Protein AF-D5EMJ8-F1 (afdb_monomer_lite)

Organism: Coraliomargarita akajimensis (strain DSM 45221 / IAM 15411 / JCM 23193 / KCTC 12865 / 04OKA010-24) (NCBI:txid583355)

pLDDT: mean 77.01, std 24.92, range [26.48, 98.94]

Secondary structure (DSSP, 8-state):
---------------------------------------------PPP---PPPPPPPP--PPPPPPP-SSTTSPPP-TTSEEEEEBTTS-EEEEEEEEEETTEEEEE-TT--EEEEEGGGB-HHHHHHHHHHHHHHTTS--HHHHHHHHHTBT--HHHHTTSS-SS---GGGSS-SS---STTGGGSSTT--EEE-TTT-B---SSS--TTTEE--SEETTEE---STTEEE-GGGEEEETTEEEEE-EEEEEEEEEE-TTS-EEEEEEEEEEEEESS-B-TTEEEEEEEE--SSSSEEEEEEEE-SS-S--EEEEEEEEESS--TTS-GGGTTTTSEEEEEEEE--SSS--S-EEEEEEEE-SS-TTTS-EEEEEEE-SSSEEEEEETTEEEEEEE-SS---S-EEEEEEE--BTTB---TTT-HHHHS-TTTTEEEEEEEEEEEE-

InterPro domains:
  IPR000757 Beta-glucanase-like, N-terminal domain [PF00722] (235-419)
  IPR000757 Beta-glucanase-like, N-terminal domain [PS51762] (192-449)
  IPR013320 Concanavalin A-like lectin/glucanase domain superfamily [SSF49899] (196-447)

Structure (mmCIF, N/CA/C/O backbone):
data_AF-D5EMJ8-F1
#
_entry.id   AF-D5EMJ8-F1
#
loop_
_atom_site.group_PDB
_atom_site.id
_atom_site.type_symbol
_atom_site.label_atom_id
_atom_site.label_alt_id
_atom_site.label_comp_id
_atom_site.label_asym_id
_atom_site.label_entity_id
_atom_site.label_seq_id
_atom_site.pdbx_PDB_ins_code
_atom_site.Cartn_x
_atom_site.Cartn_y
_atom_site.Cartn_z
_atom_site.occupancy
_atom_site.B_iso_or_equiv
_atom_site.auth_seq_id
_atom_site.auth_comp_id
_atom_site.auth_asym_id
_atom_site.auth_atom_id
_atom_site.pdbx_PDB_model_num
ATOM 1 N N . MET A 1 1 ? 57.826 -36.910 -24.046 1.00 36.19 1 MET A N 1
ATOM 2 C CA . MET A 1 1 ? 59.054 -36.606 -23.270 1.00 36.19 1 MET A CA 1
ATOM 3 C C . MET A 1 1 ? 58.721 -36.659 -21.775 1.00 36.19 1 MET A C 1
ATOM 5 O O . MET A 1 1 ? 57.543 -36.754 -21.453 1.00 36.19 1 MET A O 1
ATOM 9 N N . LEU A 1 2 ? 59.729 -36.720 -20.897 1.00 31.92 2 LEU A N 1
ATOM 10 C CA . LEU A 1 2 ? 59.615 -36.960 -19.440 1.00 31.92 2 LEU A CA 1
ATOM 11 C C . LEU A 1 2 ? 58.727 -35.890 -18.750 1.00 31.92 2 LEU A C 1
ATOM 13 O O . LEU A 1 2 ? 58.685 -34.767 -19.233 1.00 31.92 2 LEU A O 1
ATOM 17 N N . LYS A 1 3 ? 57.895 -36.157 -17.726 1.00 33.88 3 LYS A N 1
ATOM 18 C CA . LYS A 1 3 ? 58.080 -36.784 -16.387 1.00 33.88 3 LYS A CA 1
ATOM 19 C C . LYS A 1 3 ? 59.006 -36.023 -15.416 1.00 33.88 3 LYS A C 1
ATOM 21 O O . LYS A 1 3 ? 60.215 -36.014 -15.625 1.00 33.88 3 LYS A O 1
ATOM 26 N N . SER A 1 4 ? 58.419 -35.611 -14.279 1.00 36.84 4 SER A N 1
ATOM 27 C CA . SER A 1 4 ? 58.980 -35.355 -12.922 1.00 36.84 4 SER A CA 1
ATOM 28 C C . SER A 1 4 ? 58.734 -33.924 -12.409 1.00 36.84 4 SER A C 1
ATOM 30 O O . SER A 1 4 ? 58.774 -33.010 -13.217 1.00 36.84 4 SER A O 1
ATOM 32 N N . ALA A 1 5 ? 58.612 -33.613 -11.108 1.00 41.06 5 ALA A N 1
ATOM 33 C CA . ALA A 1 5 ? 58.099 -34.284 -9.888 1.00 41.06 5 ALA A CA 1
ATOM 34 C C . ALA A 1 5 ? 58.430 -33.378 -8.663 1.00 41.06 5 ALA A C 1
ATOM 36 O O . ALA A 1 5 ? 59.322 -32.544 -8.782 1.00 41.06 5 ALA A O 1
ATOM 37 N N . ARG A 1 6 ? 57.852 -33.686 -7.479 1.00 39.41 6 ARG A N 1
ATOM 38 C CA . ARG A 1 6 ? 58.211 -33.214 -6.105 1.00 39.41 6 ARG A CA 1
ATOM 39 C C . ARG A 1 6 ? 57.563 -31.884 -5.645 1.00 39.41 6 ARG A C 1
ATOM 41 O O . ARG A 1 6 ? 57.402 -30.990 -6.457 1.00 39.41 6 ARG A O 1
ATOM 48 N N . ILE A 1 7 ? 57.173 -31.702 -4.369 1.00 33.25 7 ILE A N 1
ATOM 49 C CA . ILE A 1 7 ? 57.345 -32.544 -3.156 1.00 33.25 7 ILE A CA 1
ATOM 50 C C . ILE A 1 7 ? 56.110 -32.492 -2.222 1.00 33.25 7 ILE A C 1
ATOM 52 O O . ILE A 1 7 ? 55.305 -31.573 -2.289 1.00 33.25 7 ILE A O 1
ATOM 56 N N . LEU A 1 8 ? 55.990 -33.512 -1.367 1.00 31.30 8 LEU A N 1
ATOM 57 C CA . LEU A 1 8 ? 54.948 -33.752 -0.356 1.00 31.30 8 LEU A CA 1
ATOM 58 C C . LEU A 1 8 ? 55.483 -33.398 1.048 1.00 31.30 8 LEU A C 1
ATOM 60 O O . LEU A 1 8 ? 56.666 -33.630 1.276 1.00 31.30 8 LEU A O 1
ATOM 64 N N . ILE A 1 9 ? 54.630 -32.993 1.999 1.00 28.86 9 ILE A N 1
ATOM 65 C CA . ILE A 1 9 ? 54.723 -33.395 3.422 1.00 28.86 9 ILE A CA 1
ATOM 66 C C . ILE A 1 9 ? 53.327 -33.318 4.063 1.00 28.86 9 ILE A C 1
ATOM 68 O O . ILE A 1 9 ? 52.592 -32.354 3.872 1.00 28.86 9 ILE A O 1
ATOM 72 N N . ALA A 1 10 ? 52.987 -34.352 4.829 1.00 32.06 10 ALA A N 1
ATOM 73 C CA . ALA A 1 10 ? 51.841 -34.441 5.731 1.00 32.06 10 ALA A CA 1
ATOM 74 C C . ALA A 1 10 ? 52.269 -35.251 6.971 1.00 32.06 10 ALA A C 1
ATOM 76 O O . ALA A 1 10 ? 53.224 -36.014 6.853 1.00 32.06 10 ALA A O 1
ATOM 77 N N . ILE A 1 11 ? 51.574 -35.073 8.106 1.00 29.95 11 ILE A N 1
ATOM 78 C CA . ILE A 1 11 ? 51.425 -35.927 9.321 1.00 29.95 11 ILE A CA 1
ATOM 79 C C . ILE A 1 11 ? 50.787 -34.988 10.386 1.00 29.95 11 ILE A C 1
ATOM 81 O O . ILE A 1 11 ? 51.323 -33.906 10.584 1.00 29.95 11 ILE A O 1
ATOM 85 N N . LEU A 1 12 ? 49.611 -35.166 11.015 1.00 30.22 12 LEU A N 1
ATOM 86 C CA . LEU A 1 12 ? 48.768 -36.304 11.452 1.00 30.22 12 LEU A CA 1
ATOM 87 C C . LEU A 1 12 ? 49.070 -36.797 12.891 1.00 30.22 12 LEU A C 1
ATOM 89 O O . LEU A 1 12 ? 50.072 -37.462 13.118 1.00 30.22 12 LEU A O 1
ATOM 93 N N . SER A 1 13 ? 48.171 -36.484 13.841 1.00 29.41 13 SER A N 1
ATOM 94 C CA . SER A 1 13 ? 47.899 -37.114 15.168 1.00 29.41 13 SER A CA 1
ATOM 95 C C . SER A 1 13 ? 46.716 -36.324 15.786 1.00 29.41 13 SER A C 1
ATOM 97 O O . SER A 1 13 ? 46.791 -35.101 15.788 1.00 29.41 13 SER A O 1
ATOM 99 N N . LEU A 1 14 ? 45.519 -36.835 16.127 1.00 27.94 14 LEU A N 1
ATOM 100 C CA . LEU A 1 14 ? 45.103 -37.911 17.059 1.00 27.94 14 LEU A CA 1
ATOM 101 C C . LEU A 1 14 ? 45.738 -37.835 18.466 1.00 27.94 14 LEU A C 1
ATOM 103 O O . LEU A 1 14 ? 46.935 -37.614 18.555 1.00 27.94 14 LEU A O 1
ATOM 107 N N . ALA A 1 15 ? 45.070 -38.129 19.594 1.00 30.89 15 ALA A N 1
ATOM 108 C CA . ALA A 1 15 ? 43.648 -38.145 20.003 1.00 30.89 15 ALA A CA 1
ATOM 109 C C . ALA A 1 15 ? 43.569 -38.510 21.522 1.00 30.89 15 ALA A C 1
ATOM 111 O O . ALA A 1 15 ? 44.540 -39.023 22.066 1.00 30.89 15 ALA A O 1
ATOM 112 N N . VAL A 1 16 ? 42.378 -38.386 22.138 1.00 29.34 16 VAL A N 1
ATOM 113 C CA . VAL A 1 16 ? 41.919 -39.043 23.400 1.00 29.34 16 VAL A CA 1
ATOM 114 C C . VAL A 1 16 ? 42.417 -38.514 24.768 1.00 29.34 16 VAL A C 1
ATOM 116 O O . VAL A 1 16 ? 43.605 -38.535 25.054 1.00 29.34 16 VAL A O 1
ATOM 119 N N . PHE A 1 17 ? 41.440 -38.155 25.624 1.00 27.36 17 PHE A N 1
ATOM 120 C CA . PHE A 1 17 ? 41.214 -38.454 27.070 1.00 27.36 17 PHE A CA 1
ATOM 121 C C . PHE A 1 17 ? 40.466 -37.252 27.700 1.00 27.36 17 PHE A C 1
ATOM 123 O O . PHE A 1 17 ? 41.013 -36.161 27.755 1.00 27.36 17 PHE A O 1
ATOM 130 N N . ALA A 1 18 ? 39.164 -37.268 28.014 1.00 28.80 18 ALA A N 1
ATOM 131 C CA . ALA A 1 18 ? 38.352 -38.161 28.857 1.00 28.80 18 ALA A CA 1
ATOM 132 C C . ALA A 1 18 ? 38.634 -38.054 30.375 1.00 28.80 18 ALA A C 1
ATOM 134 O O . ALA A 1 18 ? 39.586 -38.657 30.858 1.00 28.80 18 ALA A O 1
ATOM 135 N N . GLY A 1 19 ? 37.717 -37.418 31.129 1.00 27.02 19 GLY A N 1
ATOM 136 C CA . GLY A 1 19 ? 37.289 -37.971 32.427 1.00 27.02 19 GLY A CA 1
ATOM 137 C C . GLY A 1 19 ? 37.141 -37.060 33.668 1.00 27.02 19 GLY A C 1
ATOM 138 O O . GLY A 1 19 ? 38.108 -36.849 34.379 1.00 27.02 19 GLY A O 1
ATOM 139 N N . ILE A 1 20 ? 35.885 -36.693 33.979 1.00 31.41 20 ILE A N 1
ATOM 140 C CA . ILE A 1 20 ? 35.187 -36.738 35.300 1.00 31.41 20 ILE A CA 1
ATOM 141 C C . ILE A 1 20 ? 35.828 -36.126 36.589 1.00 31.41 20 ILE A C 1
ATOM 143 O O . ILE A 1 20 ? 36.871 -36.584 37.034 1.00 31.41 20 ILE A O 1
ATOM 147 N N . ILE A 1 21 ? 35.086 -35.249 37.307 1.00 29.41 21 ILE A N 1
ATOM 148 C CA . ILE A 1 21 ? 34.583 -35.392 38.717 1.00 29.41 21 ILE A CA 1
ATOM 149 C C . ILE A 1 21 ? 34.225 -34.038 39.396 1.00 29.41 21 ILE A C 1
ATOM 151 O O . ILE A 1 21 ? 34.933 -33.045 39.300 1.00 29.41 21 ILE A O 1
ATOM 155 N N . PHE A 1 22 ? 33.086 -34.075 40.102 1.00 30.53 22 PHE A N 1
ATOM 156 C CA . PHE A 1 22 ? 32.463 -33.128 41.048 1.00 30.53 22 PHE A CA 1
ATOM 157 C C . PHE A 1 22 ? 33.367 -32.422 42.089 1.00 30.53 22 PHE A C 1
ATOM 159 O O . PHE A 1 22 ? 34.311 -33.027 42.582 1.00 30.53 22 PHE A O 1
ATOM 166 N N . PHE A 1 23 ? 32.944 -31.231 42.555 1.00 29.72 23 PHE A N 1
ATOM 167 C CA . PHE A 1 23 ? 32.443 -30.894 43.923 1.00 29.72 23 PHE A CA 1
ATOM 168 C C . PHE A 1 23 ? 32.123 -29.366 43.937 1.00 29.72 23 PHE A C 1
ATOM 170 O O . PHE A 1 23 ? 32.937 -28.578 43.479 1.00 29.72 23 PHE A O 1
ATOM 177 N N . VAL A 1 24 ? 30.892 -28.880 44.168 1.00 29.11 24 VAL A N 1
ATOM 178 C CA . VAL A 1 24 ? 30.117 -28.776 45.432 1.00 29.11 24 VAL A CA 1
ATOM 179 C C . VAL A 1 24 ? 30.594 -27.642 46.369 1.00 29.11 24 VAL A C 1
ATOM 181 O O . VAL A 1 24 ? 31.538 -27.816 47.124 1.00 29.11 24 VAL A O 1
ATOM 184 N N . ASN A 1 25 ? 29.811 -26.548 46.355 1.00 29.16 25 ASN A N 1
ATOM 185 C CA . ASN A 1 25 ? 29.261 -25.822 47.520 1.00 29.16 25 ASN A CA 1
ATOM 186 C C . ASN A 1 25 ? 30.211 -25.053 48.478 1.00 29.16 25 ASN A C 1
ATOM 188 O O . ASN A 1 25 ? 31.000 -25.671 49.181 1.00 29.16 25 ASN A O 1
ATOM 192 N N . GLN A 1 26 ? 30.011 -23.732 48.633 1.00 30.20 26 GLN A N 1
ATOM 193 C CA . GLN A 1 26 ? 29.379 -23.111 49.826 1.00 30.20 26 GLN A CA 1
ATOM 194 C C . GLN A 1 26 ? 29.525 -21.569 49.863 1.00 30.20 26 GLN A C 1
ATOM 196 O O . GLN A 1 26 ? 30.542 -21.015 49.455 1.00 30.20 26 GLN A O 1
ATOM 201 N N . GLN A 1 27 ? 28.500 -20.883 50.392 1.00 35.88 27 GLN A N 1
ATOM 202 C CA . GLN A 1 27 ? 28.629 -19.539 50.985 1.00 35.88 27 GLN A CA 1
ATOM 203 C C . GLN A 1 27 ? 29.292 -19.628 52.374 1.00 35.88 27 GLN A C 1
ATOM 205 O O . GLN A 1 27 ? 29.436 -20.722 52.920 1.00 35.88 27 GLN A O 1
ATOM 210 N N . PRO A 1 28 ? 29.599 -18.486 53.006 1.00 45.19 28 PRO A N 1
ATOM 211 C CA . PRO A 1 28 ? 28.850 -18.246 54.246 1.00 45.19 28 PRO A CA 1
ATOM 212 C C . PRO A 1 28 ? 28.326 -16.811 54.412 1.00 45.19 28 PRO A C 1
ATOM 214 O O . PRO A 1 28 ? 28.928 -15.839 53.957 1.00 45.19 28 PRO A O 1
ATOM 217 N N . GLU A 1 29 ? 27.210 -16.698 55.130 1.00 38.75 29 GLU A N 1
ATOM 218 C CA . GLU A 1 29 ? 26.775 -15.474 55.810 1.00 38.75 29 GLU A CA 1
ATOM 219 C C . GLU A 1 29 ? 27.613 -15.231 57.084 1.00 38.75 29 GLU A C 1
ATOM 221 O O . GLU A 1 29 ? 28.213 -16.168 57.614 1.00 38.75 29 GLU A O 1
ATOM 226 N N . THR A 1 30 ? 27.593 -14.004 57.625 1.00 34.53 30 THR A N 1
ATOM 227 C CA . THR A 1 30 ? 27.051 -13.641 58.968 1.00 34.53 30 THR A CA 1
ATOM 228 C C . THR A 1 30 ? 27.718 -12.372 59.557 1.00 34.53 30 THR A C 1
ATOM 230 O O . THR A 1 30 ? 28.928 -12.221 59.467 1.00 34.53 30 THR A O 1
ATOM 233 N N . THR A 1 31 ? 26.883 -11.454 60.089 1.00 30.03 31 THR A N 1
ATOM 234 C CA . THR A 1 31 ? 26.960 -10.666 61.366 1.00 30.03 31 THR A CA 1
ATOM 235 C C . THR A 1 31 ? 28.326 -10.172 61.930 1.00 30.03 31 THR A C 1
ATOM 237 O O . THR A 1 31 ? 29.333 -10.844 61.793 1.00 30.03 31 THR A O 1
ATOM 240 N N . GLU A 1 32 ? 28.478 -9.068 62.687 1.00 32.78 32 GLU A N 1
ATOM 241 C CA . GLU A 1 32 ? 27.558 -8.278 63.543 1.00 32.78 32 GLU A CA 1
ATOM 242 C C . GLU A 1 32 ? 28.208 -6.938 64.022 1.00 32.78 32 GLU A C 1
ATOM 244 O O . GLU A 1 32 ? 29.409 -6.775 63.847 1.00 32.78 32 GLU A O 1
ATOM 249 N N . ALA A 1 33 ? 27.432 -6.069 64.710 1.00 30.64 33 ALA A N 1
ATOM 250 C CA . ALA A 1 33 ? 27.821 -5.023 65.707 1.00 30.64 33 ALA A CA 1
ATOM 251 C C . ALA A 1 33 ? 28.812 -3.874 65.302 1.00 30.64 33 ALA A C 1
ATOM 253 O O . ALA A 1 33 ? 29.886 -4.145 64.788 1.00 30.64 33 ALA A O 1
ATOM 254 N N . VAL A 1 34 ? 28.562 -2.548 65.421 1.00 31.84 34 VAL A N 1
ATOM 255 C CA . VAL A 1 34 ? 28.006 -1.614 66.459 1.00 31.84 34 VAL A CA 1
ATOM 256 C C . VAL A 1 34 ? 29.107 -0.803 67.205 1.00 31.84 34 VAL A C 1
ATOM 258 O O . VAL A 1 34 ? 30.177 -1.335 67.474 1.00 31.84 34 VAL A O 1
ATOM 261 N N . ASP A 1 35 ? 28.785 0.465 67.545 1.00 31.42 35 ASP A N 1
ATOM 262 C CA . ASP A 1 35 ? 29.529 1.525 68.293 1.00 31.42 35 ASP A CA 1
ATOM 263 C C . ASP A 1 35 ? 30.591 2.383 67.551 1.00 31.42 35 ASP A C 1
ATOM 265 O O . ASP A 1 35 ? 31.320 1.880 66.705 1.00 31.42 35 ASP A O 1
ATOM 269 N N . SER A 1 36 ? 30.804 3.685 67.853 1.00 31.59 36 SER A N 1
ATOM 270 C CA . SER A 1 36 ? 29.992 4.747 68.519 1.00 31.59 36 SER A CA 1
ATOM 271 C C . SER A 1 36 ? 30.662 6.152 68.346 1.00 31.59 36 SER A C 1
ATOM 273 O O . SER A 1 36 ? 31.706 6.237 67.706 1.00 31.59 36 SER A O 1
ATOM 275 N N . ALA A 1 37 ? 30.101 7.219 68.964 1.00 31.89 37 ALA A N 1
ATOM 276 C CA . ALA A 1 37 ? 30.521 8.654 68.994 1.00 31.89 37 ALA A CA 1
ATOM 277 C C . ALA A 1 37 ? 30.082 9.520 67.777 1.00 31.89 37 ALA A C 1
ATOM 279 O O . ALA A 1 37 ? 30.282 9.125 66.636 1.00 31.89 37 ALA A O 1
ATOM 280 N N . LYS A 1 38 ? 29.306 10.619 67.924 1.00 31.39 38 LYS A N 1
ATOM 281 C CA . LYS A 1 38 ? 29.527 11.933 68.608 1.00 31.39 38 LYS A CA 1
ATOM 282 C C . LYS A 1 38 ? 30.611 12.784 67.926 1.00 31.39 38 LYS A C 1
ATOM 284 O O . LYS A 1 38 ? 31.694 12.269 67.703 1.00 31.39 38 LYS A O 1
ATOM 289 N N . GLU A 1 39 ? 30.456 14.078 67.627 1.00 32.66 39 GLU A N 1
ATOM 290 C CA . GLU A 1 39 ? 29.385 15.111 67.720 1.00 32.66 39 GLU A CA 1
ATOM 291 C C . GLU A 1 39 ? 29.669 16.129 66.553 1.00 32.66 39 GLU A C 1
ATOM 293 O O . GLU A 1 39 ? 30.659 15.938 65.850 1.00 32.66 39 GLU A O 1
ATOM 298 N N . ALA A 1 40 ? 28.915 17.179 66.181 1.00 31.92 40 ALA A N 1
ATOM 299 C CA . ALA A 1 40 ? 27.943 18.056 66.854 1.00 31.92 40 ALA A CA 1
ATOM 300 C C . ALA A 1 40 ? 26.976 18.749 65.832 1.00 31.92 40 ALA A C 1
ATOM 302 O O . ALA A 1 40 ? 26.944 18.382 64.660 1.00 31.92 40 ALA A O 1
ATOM 303 N N . SER A 1 41 ? 26.217 19.765 66.275 1.00 33.34 41 SER A N 1
ATOM 304 C CA . SER A 1 41 ? 25.338 20.683 65.493 1.00 33.34 41 SER A CA 1
ATOM 305 C C . SER A 1 41 ? 26.118 21.921 64.947 1.00 33.34 41 SER A C 1
ATOM 307 O O . SER A 1 41 ? 27.303 22.005 65.282 1.00 33.34 41 SER A O 1
ATOM 309 N N . PRO A 1 42 ? 25.569 22.894 64.158 1.00 43.31 42 PRO A N 1
ATOM 310 C CA . PRO A 1 42 ? 24.198 23.466 64.096 1.00 43.31 42 PRO A CA 1
ATOM 311 C C . PRO A 1 42 ? 23.587 23.373 62.660 1.00 43.31 42 PRO A C 1
ATOM 313 O O . PRO A 1 42 ? 24.070 22.568 61.876 1.00 43.31 42 PRO A O 1
ATOM 316 N N . GLU A 1 43 ? 22.521 24.052 62.208 1.00 33.09 43 GLU A N 1
ATOM 317 C CA . GLU A 1 43 ? 21.704 25.188 62.684 1.00 33.09 43 GLU A CA 1
ATOM 318 C C . GLU A 1 43 ? 20.296 25.095 62.043 1.00 33.09 43 GLU A C 1
ATOM 320 O O . GLU A 1 43 ? 20.162 24.528 60.959 1.00 33.09 43 GLU A O 1
ATOM 325 N N . VAL A 1 44 ? 19.239 25.620 62.680 1.00 39.50 44 VAL A N 1
ATOM 326 C CA . VAL A 1 44 ? 17.863 25.586 62.130 1.00 39.50 44 VAL A CA 1
ATOM 327 C C . VAL A 1 44 ? 17.501 26.948 61.543 1.00 39.50 44 VAL A C 1
ATOM 329 O O . VAL A 1 44 ? 17.546 27.949 62.253 1.00 39.50 44 VAL A O 1
ATOM 332 N N . VAL A 1 45 ? 17.081 26.970 60.276 1.00 38.44 45 VAL A N 1
ATOM 333 C CA . VAL A 1 45 ? 16.487 28.144 59.620 1.00 38.44 45 VAL A CA 1
ATOM 334 C C . VAL A 1 45 ? 15.156 27.734 58.995 1.00 38.44 45 VAL A C 1
ATOM 336 O O . VAL A 1 45 ? 15.118 26.936 58.061 1.00 38.44 45 VAL A O 1
ATOM 339 N N . GLU A 1 46 ? 14.060 28.277 59.522 1.00 40.22 46 GLU A N 1
ATOM 340 C CA . GLU A 1 46 ? 12.729 28.167 58.919 1.00 40.22 46 GLU A CA 1
ATOM 341 C C . GLU A 1 46 ? 12.583 29.195 57.781 1.00 40.22 46 GLU A C 1
ATOM 343 O O . GLU A 1 46 ? 12.940 30.361 57.975 1.00 40.22 46 GLU A O 1
ATOM 348 N N . PRO A 1 47 ? 12.044 28.825 56.604 1.00 38.66 47 PRO A N 1
ATOM 349 C CA . PRO A 1 47 ? 11.685 29.798 55.582 1.00 38.66 47 PRO A CA 1
ATOM 350 C C . PRO A 1 47 ? 10.340 30.462 55.910 1.00 38.66 47 PRO A C 1
ATOM 352 O O . PRO A 1 47 ? 9.309 29.805 56.062 1.00 38.66 47 PRO A O 1
ATOM 355 N N . THR A 1 48 ? 10.350 31.791 55.976 1.00 34.28 48 THR A N 1
ATOM 356 C CA . THR A 1 48 ? 9.161 32.640 56.123 1.00 34.28 48 THR A CA 1
ATOM 357 C C . THR A 1 48 ? 8.230 32.546 54.914 1.00 34.28 48 THR A C 1
ATOM 359 O O . THR A 1 48 ? 8.680 32.617 53.772 1.00 34.28 48 THR A O 1
ATOM 362 N N . VAL A 1 49 ? 6.920 32.477 55.163 1.00 37.62 49 VAL A N 1
ATOM 363 C CA . VAL A 1 49 ? 5.885 32.582 54.123 1.00 37.62 49 VAL A CA 1
ATOM 364 C C . VAL A 1 49 ? 5.614 34.058 53.820 1.00 37.62 49 VAL A C 1
ATOM 366 O O . VAL A 1 49 ? 4.986 34.744 54.625 1.00 37.62 49 VAL A O 1
ATOM 369 N N . GLU A 1 50 ? 6.047 34.541 52.655 1.00 37.31 50 GLU A N 1
ATOM 370 C CA . GLU A 1 50 ? 5.526 35.787 52.082 1.00 37.31 50 GLU A CA 1
ATOM 371 C C . GLU A 1 50 ? 4.224 35.511 51.324 1.00 37.31 50 GLU A C 1
ATOM 373 O O . GLU A 1 50 ? 4.156 34.640 50.455 1.00 37.31 50 GLU A O 1
ATOM 378 N N . VAL A 1 51 ? 3.182 36.277 51.649 1.00 40.28 51 VAL A N 1
ATOM 379 C CA . VAL A 1 51 ? 1.899 36.250 50.943 1.00 40.28 51 VAL A CA 1
ATOM 380 C C . VAL A 1 51 ? 1.906 37.396 49.935 1.00 40.28 51 VAL A C 1
ATOM 382 O O . VAL A 1 51 ? 1.661 38.540 50.307 1.00 40.28 51 VAL A O 1
ATOM 385 N N . ASN A 1 52 ? 2.206 37.103 48.668 1.00 36.56 52 ASN A N 1
ATOM 386 C CA . ASN A 1 52 ? 2.045 38.080 47.591 1.00 36.56 52 ASN A CA 1
ATOM 387 C C . ASN A 1 52 ? 0.593 38.085 47.097 1.00 36.56 52 ASN A C 1
ATOM 389 O O . ASN A 1 52 ? 0.032 37.038 46.769 1.00 36.56 52 ASN A O 1
ATOM 393 N N . GLU A 1 53 ? -0.004 39.273 47.049 1.00 41.34 53 GLU A N 1
ATOM 394 C CA . GLU A 1 53 ? -1.354 39.495 46.533 1.00 41.34 53 GLU A CA 1
ATOM 395 C C . GLU A 1 53 ? -1.408 39.210 45.021 1.00 41.34 53 GLU A C 1
ATOM 397 O O . GLU A 1 53 ? -0.486 39.548 44.275 1.00 41.34 53 GLU A O 1
ATOM 402 N N . MET A 1 54 ? -2.488 38.575 44.553 1.00 39.78 54 MET A N 1
ATOM 403 C CA . MET A 1 54 ? -2.677 38.326 43.121 1.00 39.78 54 MET A CA 1
ATOM 404 C C . MET A 1 54 ? -3.093 39.621 42.406 1.00 39.78 54 MET A C 1
ATOM 406 O O . MET A 1 54 ? -4.015 40.284 42.887 1.00 39.78 54 MET A O 1
ATOM 410 N N . PRO A 1 55 ? -2.517 39.959 41.238 1.00 44.59 55 PRO A N 1
ATOM 411 C CA . PRO A 1 55 ? -3.077 40.999 40.383 1.00 44.59 55 PRO A CA 1
ATOM 412 C C . PRO A 1 55 ? -4.418 40.546 39.780 1.00 44.59 55 PRO A C 1
ATOM 414 O O . PRO A 1 55 ? -4.615 39.364 39.485 1.00 44.59 55 PRO A O 1
ATOM 417 N N . GLU A 1 56 ? -5.340 41.491 39.588 1.00 46.06 56 GLU A N 1
ATOM 418 C CA . GLU A 1 56 ? -6.624 41.240 38.921 1.00 46.06 56 GLU A CA 1
ATOM 419 C C . GLU A 1 56 ? -6.425 40.822 37.447 1.00 46.06 56 GLU A C 1
ATOM 421 O O . GLU A 1 56 ? -5.469 41.266 36.805 1.00 46.06 56 GLU A O 1
ATOM 426 N N . PRO A 1 57 ? -7.308 39.977 36.879 1.00 40.78 57 PRO A N 1
ATOM 427 C CA . PRO A 1 57 ? -7.170 39.524 35.500 1.00 40.78 57 PRO A CA 1
ATOM 428 C C . PRO A 1 57 ? -7.474 40.653 34.506 1.00 40.78 57 PRO A C 1
ATOM 430 O O . PRO A 1 57 ? -8.606 41.136 34.420 1.00 40.78 57 PRO A O 1
ATOM 433 N N . GLU A 1 58 ? -6.478 41.031 33.703 1.00 44.66 58 GLU A N 1
ATOM 434 C CA . GLU A 1 58 ? -6.680 41.925 32.561 1.00 44.66 58 GLU A CA 1
ATOM 435 C C . GLU A 1 58 ? -7.660 41.311 31.546 1.00 44.66 58 GLU A C 1
ATOM 437 O O . GLU A 1 58 ? -7.660 40.105 31.281 1.00 44.66 58 GLU A O 1
ATOM 442 N N . ALA A 1 59 ? -8.516 42.154 30.965 1.00 42.34 59 ALA A N 1
ATOM 443 C CA . ALA A 1 59 ? -9.530 41.714 30.018 1.00 42.34 59 ALA A CA 1
ATOM 444 C C . ALA A 1 59 ? -8.890 41.198 28.719 1.00 42.34 59 ALA A C 1
ATOM 446 O O . ALA A 1 59 ? -8.227 41.944 27.998 1.00 42.34 59 ALA A O 1
ATOM 447 N N . VAL A 1 60 ? -9.146 39.928 28.391 1.00 40.94 60 VAL A N 1
ATOM 448 C CA . VAL A 1 60 ? -8.705 39.309 27.135 1.00 40.94 60 VAL A CA 1
ATOM 449 C C . VAL A 1 60 ? -9.396 39.995 25.956 1.00 40.94 60 VAL A C 1
ATOM 451 O O . VAL A 1 60 ? -10.581 39.782 25.702 1.00 40.94 60 VAL A O 1
ATOM 454 N N . VAL A 1 61 ? -8.644 40.809 25.216 1.00 44.91 61 VAL A N 1
ATOM 455 C CA . VAL A 1 61 ? -9.054 41.298 23.897 1.00 44.91 61 VAL A CA 1
ATOM 456 C C . VAL A 1 61 ? -8.762 40.194 22.885 1.00 44.91 61 VAL A C 1
ATOM 458 O O . VAL A 1 61 ? -7.602 39.843 22.670 1.00 44.91 61 VAL A O 1
ATOM 461 N N . GLU A 1 62 ? -9.802 39.636 22.264 1.00 39.78 62 GLU A N 1
ATOM 462 C CA . GLU A 1 62 ? -9.630 38.644 21.199 1.00 39.78 62 GLU A CA 1
ATOM 463 C C . GLU A 1 62 ? -8.833 39.244 20.022 1.00 39.78 62 GLU A C 1
ATOM 465 O O . GLU A 1 62 ? -9.170 40.336 19.544 1.00 39.78 62 GLU A O 1
ATOM 470 N N . PRO A 1 63 ? -7.786 38.561 19.520 1.00 37.88 63 PRO A N 1
ATOM 471 C CA . PRO A 1 63 ? -7.037 39.042 18.370 1.00 37.88 63 PRO A CA 1
ATOM 472 C C . PRO A 1 63 ? -7.910 38.986 17.111 1.00 37.88 63 PRO A C 1
ATOM 474 O O . PRO A 1 63 ? -8.379 37.923 16.702 1.00 37.88 63 PRO A O 1
ATOM 477 N N . GLN A 1 64 ? -8.097 40.140 16.467 1.00 35.28 64 GLN A N 1
ATOM 478 C CA . GLN A 1 64 ? -8.742 40.223 15.156 1.00 35.28 64 GLN A CA 1
ATOM 479 C C . GLN A 1 64 ? -7.954 39.383 14.128 1.00 35.28 64 GLN A C 1
ATOM 481 O O . GLN A 1 64 ? -6.720 39.426 14.132 1.00 35.28 64 GLN A O 1
ATOM 486 N N . PRO A 1 65 ? -8.626 38.628 13.238 1.00 33.19 65 PRO A N 1
ATOM 487 C CA . PRO A 1 65 ? -7.946 37.750 12.292 1.00 33.19 65 PRO A CA 1
ATOM 488 C C . PRO A 1 65 ? -7.119 38.555 11.281 1.00 33.19 65 PRO A C 1
ATOM 490 O O . PRO A 1 65 ? -7.644 39.391 10.545 1.00 33.19 65 PRO A O 1
ATOM 493 N N . VAL A 1 66 ? -5.816 38.272 11.226 1.00 37.19 66 VAL A N 1
ATOM 494 C CA . VAL A 1 66 ? -4.885 38.892 10.275 1.00 37.19 66 VAL A CA 1
ATOM 495 C C . VAL A 1 66 ? -5.198 38.401 8.859 1.00 37.19 66 VAL A C 1
ATOM 497 O O . VAL A 1 66 ? -5.154 37.203 8.585 1.00 37.19 66 VAL A O 1
ATOM 500 N N . VAL A 1 67 ? -5.501 39.328 7.949 1.00 35.03 67 VAL A N 1
ATOM 501 C CA . VAL A 1 67 ? -5.743 39.033 6.529 1.00 35.03 67 VAL A CA 1
ATOM 502 C C . VAL A 1 67 ? -4.404 39.079 5.773 1.00 35.03 67 VAL A C 1
ATOM 504 O O . VAL A 1 67 ? -3.755 40.123 5.805 1.00 35.03 67 VAL A O 1
ATOM 507 N N . PRO A 1 68 ? -3.966 38.008 5.077 1.00 35.56 68 PRO A N 1
ATOM 508 C CA . PRO A 1 68 ? -2.677 38.006 4.378 1.00 35.56 68 PRO A CA 1
ATOM 509 C C . PRO A 1 68 ? -2.646 38.988 3.198 1.00 35.56 68 PRO A C 1
ATOM 511 O O . PRO A 1 68 ? -3.388 38.834 2.220 1.00 35.56 68 PRO A O 1
ATOM 514 N N . GLU A 1 69 ? -1.764 39.989 3.256 1.00 34.91 69 GLU A N 1
ATOM 515 C CA . GLU A 1 69 ? -1.722 41.068 2.259 1.00 34.91 69 GLU A CA 1
ATOM 516 C C . GLU A 1 69 ? -1.120 40.632 0.909 1.00 34.91 69 GLU A C 1
ATOM 518 O O . GLU A 1 69 ? -1.607 41.072 -0.135 1.00 34.91 69 GLU A O 1
ATOM 523 N N . THR A 1 70 ? -0.191 39.666 0.862 1.00 37.78 70 THR A N 1
ATOM 524 C CA . THR A 1 70 ? 0.427 39.183 -0.399 1.00 37.78 70 THR A CA 1
ATOM 525 C C . THR A 1 70 ? -0.065 37.792 -0.833 1.00 37.78 70 THR A C 1
ATOM 527 O O . THR A 1 70 ? -0.763 37.117 -0.079 1.00 37.78 70 THR A O 1
ATOM 530 N N . VAL A 1 71 ? 0.175 37.401 -2.092 1.00 36.62 71 VAL A N 1
ATOM 531 C CA . VAL A 1 71 ? -0.216 36.078 -2.637 1.00 36.62 71 VAL A CA 1
ATOM 532 C C . VAL A 1 71 ? 0.793 34.986 -2.250 1.00 36.62 71 VAL A C 1
ATOM 534 O O . VAL A 1 71 ? 0.423 33.820 -2.174 1.00 36.62 71 VAL A O 1
ATOM 537 N N . ALA A 1 72 ? 2.048 35.357 -1.973 1.00 32.94 72 ALA A N 1
ATOM 538 C CA . ALA A 1 72 ? 3.143 34.419 -1.717 1.00 32.94 72 ALA A CA 1
ATOM 539 C C . ALA A 1 72 ? 3.069 33.733 -0.339 1.00 32.94 72 ALA A C 1
ATOM 541 O O . ALA A 1 72 ? 3.648 32.666 -0.164 1.00 32.94 72 ALA A O 1
ATOM 542 N N . ASP A 1 73 ? 2.343 34.324 0.615 1.00 36.66 73 ASP A N 1
ATOM 543 C CA . ASP A 1 73 ? 2.193 33.810 1.985 1.00 36.66 73 ASP A CA 1
ATOM 544 C C . ASP A 1 73 ? 0.989 32.860 2.155 1.00 36.66 73 ASP A C 1
ATOM 546 O O . ASP A 1 73 ? 0.706 32.395 3.261 1.00 36.66 73 ASP A O 1
ATOM 550 N N . LEU A 1 74 ? 0.242 32.580 1.080 1.00 37.09 74 LEU A N 1
ATOM 551 C CA . LEU A 1 74 ? -0.862 31.620 1.104 1.00 37.09 74 LEU A CA 1
ATOM 552 C C . LEU A 1 74 ? -0.318 30.193 0.902 1.00 37.09 74 LEU A C 1
ATOM 554 O O . LEU A 1 74 ? 0.469 29.976 -0.021 1.00 37.09 74 LEU A O 1
ATOM 558 N N . PRO A 1 75 ? -0.729 29.202 1.719 1.00 38.88 75 PRO A N 1
ATOM 559 C CA . PRO A 1 75 ? -0.285 27.822 1.545 1.00 38.88 75 PRO A CA 1
ATOM 560 C C . PRO A 1 75 ? -0.727 27.274 0.183 1.00 38.88 75 PRO A C 1
ATOM 562 O O . PRO A 1 75 ? -1.826 27.587 -0.279 1.00 38.88 75 PRO A O 1
ATOM 565 N N . THR A 1 76 ? 0.104 26.420 -0.430 1.00 43.16 76 THR A N 1
ATOM 566 C CA . THR A 1 76 ? -0.233 25.722 -1.681 1.00 43.16 76 THR A CA 1
ATOM 567 C C . THR A 1 76 ? -1.585 25.020 -1.522 1.00 43.16 76 THR A C 1
ATOM 569 O O . THR A 1 76 ? -1.693 24.148 -0.653 1.00 43.16 76 THR A O 1
ATOM 572 N N . PRO A 1 77 ? -2.629 25.394 -2.282 1.00 49.94 77 PRO A N 1
ATOM 573 C CA . PRO A 1 77 ? -3.973 24.964 -1.927 1.00 49.94 77 PRO A CA 1
ATOM 574 C C . PRO A 1 77 ? -4.227 23.488 -2.236 1.00 49.94 77 PRO A C 1
ATOM 576 O O . PRO A 1 77 ? -4.092 23.057 -3.374 1.00 49.94 77 PRO A O 1
ATOM 579 N N . ASP A 1 78 ? -4.646 22.708 -1.239 1.00 53.69 78 ASP A N 1
ATOM 580 C CA . ASP A 1 78 ? -5.056 21.318 -1.462 1.00 53.69 78 ASP A CA 1
ATOM 581 C C . ASP A 1 78 ? -6.422 21.274 -2.167 1.00 53.69 78 ASP A C 1
ATOM 583 O O . ASP A 1 78 ? -7.445 21.682 -1.600 1.00 53.69 78 ASP A O 1
ATOM 587 N N . ARG A 1 79 ? -6.421 20.746 -3.397 1.00 55.28 79 ARG A N 1
ATOM 588 C CA . ARG A 1 79 ? -7.587 20.584 -4.278 1.00 55.28 79 ARG A CA 1
ATOM 589 C C . ARG A 1 79 ? -8.696 19.698 -3.696 1.00 55.28 79 ARG A C 1
ATOM 591 O O . ARG A 1 79 ? -9.855 19.782 -4.109 1.00 55.28 79 ARG A O 1
ATOM 598 N N . TYR A 1 80 ? -8.362 18.858 -2.721 1.00 55.75 80 TYR A N 1
ATOM 599 C CA . TYR A 1 80 ? -9.280 17.897 -2.113 1.00 55.75 80 TYR A CA 1
ATOM 600 C C . TYR A 1 80 ? -9.691 18.262 -0.683 1.00 55.75 80 TYR A C 1
ATOM 602 O O . TYR A 1 80 ? -10.607 17.650 -0.134 1.00 55.75 80 TYR A O 1
ATOM 610 N N . ALA A 1 81 ? -9.094 19.306 -0.101 1.00 64.75 81 ALA A N 1
ATOM 611 C CA . ALA A 1 81 ? -9.530 19.853 1.178 1.00 64.75 81 ALA A CA 1
ATOM 612 C C . ALA A 1 81 ? -10.814 20.695 1.050 1.00 64.75 81 ALA A C 1
ATOM 614 O O . ALA A 1 81 ? -11.117 21.281 0.008 1.00 64.75 81 ALA A O 1
ATOM 615 N N . PHE A 1 82 ? -11.559 20.785 2.151 1.00 75.44 82 PHE A N 1
ATOM 616 C CA . PHE A 1 82 ? -12.640 21.752 2.309 1.00 75.44 82 PHE A CA 1
ATOM 617 C C . PHE A 1 82 ? -12.068 23.117 2.706 1.00 75.44 82 PHE A C 1
ATOM 619 O O . PHE A 1 82 ? -11.234 23.212 3.604 1.00 75.44 82 PHE A O 1
ATOM 626 N N . HIS A 1 83 ? -12.533 24.175 2.041 1.00 77.38 83 HIS A N 1
ATOM 627 C CA . HIS A 1 83 ? -12.083 25.551 2.255 1.00 77.38 83 HIS A CA 1
ATOM 628 C C . HIS A 1 83 ? -13.253 26.446 2.664 1.00 77.38 83 HIS A C 1
ATOM 630 O O . HIS A 1 83 ? -14.379 26.286 2.186 1.00 77.38 83 HIS A O 1
ATOM 636 N N . ARG A 1 84 ? -12.978 27.429 3.528 1.00 83.31 84 ARG A N 1
ATOM 637 C CA . ARG A 1 84 ? -13.931 28.477 3.921 1.00 83.31 84 ARG A CA 1
ATOM 638 C C . ARG A 1 84 ? -13.958 29.554 2.836 1.00 83.31 84 ARG A C 1
ATOM 640 O O . ARG A 1 84 ? -13.082 30.414 2.773 1.00 83.31 84 ARG A O 1
ATOM 647 N N . LEU A 1 85 ? -14.963 29.487 1.971 1.00 87.25 85 LEU A N 1
ATOM 648 C CA . LEU A 1 85 ? -15.202 30.433 0.887 1.00 87.25 85 LEU A CA 1
ATOM 649 C C . LEU A 1 85 ? -16.200 31.505 1.348 1.00 87.25 85 LEU A C 1
ATOM 651 O O . LEU A 1 85 ? -17.223 31.193 1.958 1.00 87.25 85 LEU A O 1
ATOM 655 N N . LEU A 1 86 ? -15.926 32.766 1.026 1.00 87.50 86 LEU A N 1
ATOM 656 C CA . LEU A 1 86 ? -16.814 33.898 1.281 1.00 87.50 86 LEU A CA 1
ATOM 657 C C . LEU A 1 86 ? -17.511 34.306 -0.018 1.00 87.50 86 LEU A C 1
ATOM 659 O O . LEU A 1 86 ? -16.849 34.548 -1.030 1.00 87.50 86 LEU A O 1
ATOM 663 N N . SER A 1 87 ? -18.837 34.420 -0.001 1.00 88.62 87 SER A N 1
ATOM 664 C CA . SER A 1 87 ? -19.596 35.038 -1.090 1.00 88.62 87 SER A CA 1
ATOM 665 C C . SER A 1 87 ? -19.469 36.564 -1.071 1.00 88.62 87 SER A C 1
ATOM 667 O O . SER A 1 87 ? -19.076 37.165 -0.074 1.00 88.62 87 SER A O 1
ATOM 669 N N . HIS A 1 88 ? -19.827 37.215 -2.177 1.00 88.75 88 HIS A N 1
ATOM 670 C CA . HIS A 1 88 ? -19.708 38.666 -2.363 1.00 88.75 88 HIS A CA 1
ATOM 671 C C . HIS A 1 88 ? -20.501 39.502 -1.336 1.00 88.75 88 HIS A C 1
ATOM 673 O O . HIS A 1 88 ? -20.209 40.678 -1.144 1.00 88.75 88 HIS A O 1
ATOM 679 N N . ASP A 1 89 ? -21.514 38.914 -0.691 1.00 86.62 89 ASP A N 1
ATOM 680 C CA . ASP A 1 89 ? -22.312 39.499 0.395 1.00 86.62 89 ASP A CA 1
ATOM 681 C C . ASP A 1 89 ? -21.792 39.129 1.801 1.00 86.62 89 ASP A C 1
ATOM 683 O O . ASP A 1 89 ? -22.484 39.345 2.794 1.00 86.62 89 ASP A O 1
ATOM 687 N N . GLY A 1 90 ? -20.578 38.574 1.892 1.00 80.75 90 GLY A N 1
ATOM 688 C CA . GLY A 1 90 ? -19.891 38.252 3.145 1.00 80.75 90 GLY A CA 1
ATOM 689 C C . GLY A 1 90 ? -20.387 36.985 3.847 1.00 80.75 90 GLY A C 1
ATOM 690 O O . GLY A 1 90 ? -20.016 36.751 4.994 1.00 80.75 90 GLY A O 1
ATOM 691 N N . ARG A 1 91 ? -21.225 36.163 3.200 1.00 87.88 91 ARG A N 1
ATOM 692 C CA . ARG A 1 91 ? -21.671 34.888 3.779 1.00 87.88 91 ARG A CA 1
ATOM 693 C C . ARG A 1 91 ? -20.630 33.804 3.562 1.00 87.88 91 ARG A C 1
ATOM 695 O O . ARG A 1 91 ? -19.981 33.728 2.525 1.00 87.88 91 ARG A O 1
ATOM 702 N N . GLU A 1 92 ? -20.527 32.919 4.536 1.00 86.25 92 GLU A N 1
ATOM 703 C CA . GLU A 1 92 ? -19.569 31.825 4.508 1.00 86.25 92 GLU A CA 1
ATOM 704 C C . GLU A 1 92 ? -20.197 30.548 3.960 1.00 86.25 92 GLU A C 1
ATOM 706 O O . GLU A 1 92 ? -21.330 30.182 4.289 1.00 86.25 92 GLU A O 1
ATOM 711 N N . MET A 1 93 ? -19.426 29.836 3.147 1.00 86.31 93 MET A N 1
ATOM 712 C CA . MET A 1 93 ? -19.686 28.453 2.792 1.00 86.31 93 MET A CA 1
ATOM 713 C C . MET A 1 93 ? -18.396 27.655 2.921 1.00 86.31 93 MET A C 1
ATOM 715 O O . MET A 1 93 ? -17.352 28.050 2.414 1.00 86.31 93 MET A O 1
ATOM 719 N N . GLU A 1 94 ? -18.476 26.506 3.576 1.00 85.19 94 GLU A N 1
ATOM 720 C CA . GLU A 1 94 ? -17.411 25.518 3.509 1.00 85.19 94 GLU A CA 1
ATOM 721 C C . GLU A 1 94 ? -17.670 24.590 2.316 1.00 85.19 94 GLU A C 1
ATOM 723 O O . GLU A 1 94 ? -18.769 24.030 2.170 1.00 85.19 94 GLU A O 1
ATOM 728 N N . ALA A 1 95 ? -16.683 24.483 1.428 1.00 84.38 95 ALA A N 1
ATOM 729 C CA . ALA A 1 95 ? -16.747 23.646 0.240 1.00 84.38 95 ALA A CA 1
ATOM 730 C C . ALA A 1 95 ? -15.348 23.265 -0.253 1.00 84.38 95 ALA A C 1
ATOM 732 O O . ALA A 1 95 ? -14.402 24.043 -0.147 1.00 84.38 95 ALA A O 1
ATOM 733 N N . GLN A 1 96 ? -15.235 22.084 -0.847 1.00 82.19 96 GLN A N 1
ATOM 734 C CA . GLN A 1 96 ? -14.097 21.724 -1.680 1.00 82.19 96 GLN A CA 1
ATOM 735 C C . GLN A 1 96 ? -14.245 22.437 -3.031 1.00 82.19 96 GLN A C 1
ATOM 737 O O . GLN A 1 96 ? -15.323 22.399 -3.629 1.00 82.19 96 GLN A O 1
ATOM 742 N N . VAL A 1 97 ? -13.188 23.071 -3.535 1.00 83.44 97 VAL A N 1
ATOM 743 C CA . VAL A 1 97 ? -13.157 23.586 -4.913 1.00 83.44 97 VAL A CA 1
ATOM 744 C C . VAL A 1 97 ? -12.692 22.447 -5.824 1.00 83.44 97 VAL A C 1
ATOM 746 O O . VAL A 1 97 ? -11.693 21.798 -5.550 1.00 83.44 97 VAL A O 1
ATOM 749 N N . LEU A 1 98 ? -13.450 22.147 -6.876 1.00 76.12 98 LEU A N 1
ATOM 750 C CA . LEU A 1 98 ? -13.164 21.041 -7.796 1.00 76.12 98 LEU A CA 1
ATOM 751 C C . LEU A 1 98 ? -12.381 21.504 -9.026 1.00 76.12 98 LEU A C 1
ATOM 753 O O . LEU A 1 98 ? -11.511 20.782 -9.509 1.00 76.12 98 LEU A O 1
ATOM 757 N N . ASP A 1 99 ? -12.712 22.688 -9.539 1.00 80.00 99 ASP A N 1
ATOM 758 C CA . ASP A 1 99 ? -12.137 23.278 -10.748 1.00 80.00 99 ASP A CA 1
ATOM 759 C C . ASP A 1 99 ? -12.357 24.802 -10.753 1.00 80.00 99 ASP A C 1
ATOM 761 O O . ASP A 1 99 ? -13.356 25.292 -10.209 1.00 80.00 99 ASP A O 1
ATOM 765 N N . VAL A 1 100 ? -11.435 25.540 -11.375 1.00 79.50 100 VAL A N 1
ATOM 766 C CA . VAL A 1 100 ? -11.503 26.992 -11.581 1.00 79.50 100 VAL A CA 1
ATOM 767 C C . VAL A 1 100 ? -11.110 27.306 -13.021 1.00 79.50 100 VAL A C 1
ATOM 769 O O . VAL A 1 100 ? -9.938 27.249 -13.386 1.00 79.50 100 VAL A O 1
ATOM 772 N N . VAL A 1 101 ? -12.092 27.668 -13.846 1.00 75.06 101 VAL A N 1
ATOM 773 C CA . VAL A 1 101 ? -11.906 27.832 -15.292 1.00 75.06 101 VAL A CA 1
ATOM 774 C C . VAL A 1 101 ? -12.850 28.900 -15.844 1.00 75.06 101 VAL A C 1
ATOM 776 O O . VAL A 1 101 ? -13.998 29.001 -15.417 1.00 75.06 101 VAL A O 1
ATOM 779 N N . ASP A 1 102 ? -12.381 29.715 -16.791 1.00 74.00 102 ASP A N 1
ATOM 780 C CA . ASP A 1 102 ? -13.191 30.707 -17.524 1.00 74.00 102 ASP A CA 1
ATOM 781 C C . ASP A 1 102 ? -14.044 31.643 -16.627 1.00 74.00 102 ASP A C 1
ATOM 783 O O . ASP A 1 102 ? -15.202 31.937 -16.931 1.00 74.00 102 ASP A O 1
ATOM 787 N N . GLY A 1 103 ? -13.511 32.084 -15.479 1.00 77.19 103 GLY A N 1
ATOM 788 C CA . GLY A 1 103 ? -14.256 32.917 -14.518 1.00 77.19 103 GLY A CA 1
ATOM 789 C C . GLY A 1 103 ? -15.391 32.173 -13.798 1.00 77.19 103 GLY A C 1
ATOM 790 O O . GLY A 1 103 ? -16.362 32.783 -13.346 1.00 77.19 103 GLY A O 1
ATOM 791 N N . THR A 1 104 ? -15.292 30.849 -13.701 1.00 84.50 104 THR A N 1
ATOM 792 C CA . THR A 1 104 ? -16.264 29.971 -13.052 1.00 84.50 104 THR A CA 1
ATOM 793 C C . THR A 1 104 ? -15.565 29.015 -12.092 1.00 84.50 104 THR A C 1
ATOM 795 O O . THR A 1 104 ? -14.516 28.459 -12.404 1.00 84.50 104 THR A O 1
ATOM 798 N N . VAL A 1 105 ? -16.177 28.794 -10.932 1.00 87.25 105 VAL A N 1
ATOM 799 C CA . VAL A 1 105 ? -15.727 27.856 -9.902 1.00 87.25 105 VAL A CA 1
ATOM 800 C C . VAL A 1 105 ? -16.720 26.707 -9.808 1.00 87.25 105 VAL A C 1
ATOM 802 O O . VAL A 1 105 ? -17.921 26.932 -9.622 1.00 87.25 105 VAL A O 1
ATOM 805 N N . TYR A 1 106 ? -16.225 25.477 -9.879 1.00 86.25 106 TYR A N 1
ATOM 806 C CA . TYR A 1 106 ? -16.982 24.295 -9.478 1.00 86.25 106 TYR A CA 1
ATOM 807 C C . TYR A 1 106 ? -16.651 23.984 -8.024 1.00 86.25 106 TYR A C 1
ATOM 809 O O . TYR A 1 106 ? -15.480 23.877 -7.670 1.00 86.25 106 TYR A O 1
ATOM 817 N N . ILE A 1 107 ? -17.667 23.824 -7.177 1.00 86.88 107 ILE A N 1
ATOM 818 C CA . ILE A 1 107 ? -17.484 23.474 -5.763 1.00 86.88 107 ILE A CA 1
ATOM 819 C C . ILE A 1 107 ? -18.329 22.265 -5.371 1.00 86.88 107 ILE A C 1
ATOM 821 O O . ILE A 1 107 ? -19.452 22.116 -5.852 1.00 86.88 107 ILE A O 1
ATOM 825 N N . ARG A 1 108 ? -17.825 21.445 -4.444 1.00 83.94 108 ARG A N 1
ATOM 826 C CA . ARG A 1 108 ? -18.546 20.356 -3.772 1.00 83.94 108 ARG A CA 1
ATOM 827 C C . ARG A 1 108 ? -18.761 20.724 -2.308 1.00 83.94 108 ARG A C 1
ATOM 829 O O . ARG A 1 108 ? -17.809 20.982 -1.576 1.00 83.94 108 ARG A O 1
ATOM 836 N N . ARG A 1 109 ? -20.020 20.766 -1.869 1.00 83.62 109 ARG A N 1
ATOM 837 C CA . ARG A 1 109 ? -20.362 20.956 -0.446 1.00 83.62 109 ARG A CA 1
ATOM 838 C C . ARG A 1 109 ? -20.357 19.617 0.298 1.00 83.62 109 ARG A C 1
ATOM 840 O O . ARG A 1 109 ? -20.415 18.565 -0.330 1.00 83.62 109 ARG A O 1
ATOM 847 N N . HIS A 1 110 ? -20.363 19.661 1.634 1.00 75.31 110 HIS A N 1
ATOM 848 C CA . HIS A 1 110 ? -20.430 18.474 2.512 1.00 75.31 110 HIS A CA 1
ATOM 849 C C . HIS A 1 110 ? -21.584 17.514 2.192 1.00 75.31 110 HIS A C 1
ATOM 851 O O . HIS A 1 110 ? -21.464 16.309 2.372 1.00 75.31 110 HIS A O 1
ATOM 857 N N . ASP A 1 111 ? -22.696 18.023 1.657 1.00 76.69 111 ASP A N 1
ATOM 858 C CA . ASP A 1 111 ? -23.825 17.204 1.197 1.00 76.69 111 ASP A CA 1
ATOM 859 C C . ASP A 1 111 ? -23.624 16.589 -0.204 1.00 76.69 111 ASP A C 1
ATOM 861 O O . ASP A 1 111 ? -24.592 16.191 -0.852 1.00 76.69 111 ASP A O 1
ATOM 865 N N . LYS A 1 112 ? -22.373 16.532 -0.675 1.00 72.94 112 LYS A N 1
ATOM 866 C CA . LYS A 1 112 ? -21.907 16.043 -1.983 1.00 72.94 112 LYS A CA 1
ATOM 867 C C . LYS A 1 112 ? -22.491 16.761 -3.209 1.00 72.94 112 LYS A C 1
ATOM 869 O O . LYS A 1 112 ? -22.188 16.372 -4.334 1.00 72.94 112 LYS A O 1
ATOM 874 N N . ARG A 1 113 ? -23.289 17.827 -3.049 1.00 77.50 113 ARG A N 1
ATOM 875 C CA . ARG A 1 113 ? -23.811 18.588 -4.197 1.00 77.50 113 ARG A CA 1
ATOM 876 C C . ARG A 1 113 ? -22.717 19.416 -4.853 1.00 77.50 113 ARG A C 1
ATOM 878 O O . ARG A 1 113 ? -22.020 20.174 -4.173 1.00 77.50 113 ARG A O 1
ATOM 885 N N . ILE A 1 114 ? -22.647 19.314 -6.180 1.00 81.62 114 ILE A N 1
ATOM 886 C CA . ILE A 1 114 ? -21.781 20.142 -7.014 1.00 81.62 114 ILE A CA 1
ATOM 887 C C . ILE A 1 114 ? -22.547 21.386 -7.473 1.00 81.62 114 ILE A C 1
ATOM 889 O O . ILE A 1 114 ? -23.668 21.301 -7.992 1.00 81.62 114 ILE A O 1
ATOM 893 N N . PHE A 1 115 ? -21.927 22.546 -7.273 1.00 85.25 115 PHE A N 1
ATOM 894 C CA . PHE A 1 115 ? -22.422 23.851 -7.697 1.00 85.25 115 PHE A CA 1
ATOM 895 C C . PHE A 1 115 ? -21.422 24.508 -8.643 1.00 85.25 115 PHE A C 1
ATOM 897 O O . PHE A 1 115 ? -20.213 24.383 -8.463 1.00 85.25 115 PHE A O 1
ATOM 904 N N . LYS A 1 116 ? -21.951 25.256 -9.610 1.00 89.25 116 LYS A N 1
ATOM 905 C CA . LYS A 1 116 ? -21.201 26.114 -10.528 1.00 89.25 116 LYS A CA 1
ATOM 906 C C . LYS A 1 116 ? -21.471 27.560 -10.129 1.00 89.25 116 LYS A C 1
ATOM 908 O O . LYS A 1 116 ? -22.627 27.986 -10.144 1.00 89.25 116 LYS A O 1
ATOM 913 N N . ILE A 1 117 ? -20.438 28.281 -9.709 1.00 89.19 117 ILE A N 1
ATOM 914 C CA . ILE A 1 117 ? -20.540 29.642 -9.173 1.00 89.19 117 ILE A CA 1
ATOM 915 C C . ILE A 1 117 ? -19.628 30.555 -9.995 1.00 89.19 117 ILE A C 1
ATOM 917 O O . ILE A 1 117 ? -18.454 30.255 -10.183 1.00 89.19 117 ILE A O 1
ATOM 921 N N . ALA A 1 118 ? -20.167 31.662 -10.504 1.00 88.56 118 ALA A N 1
ATOM 922 C CA . ALA A 1 118 ? -19.374 32.660 -11.217 1.00 88.56 118 ALA A CA 1
ATOM 923 C C . ALA A 1 118 ? -18.399 33.368 -10.261 1.00 88.56 118 ALA A C 1
ATOM 925 O O . ALA A 1 118 ? -18.727 33.593 -9.094 1.00 88.56 118 ALA A O 1
ATOM 926 N N . PHE A 1 119 ? -17.211 33.722 -10.756 1.00 85.31 119 PHE A N 1
ATOM 927 C CA . PHE A 1 119 ? -16.143 34.353 -9.970 1.00 85.31 119 PHE A CA 1
ATOM 928 C C . PHE A 1 119 ? -16.637 35.586 -9.202 1.00 85.31 119 PHE A C 1
ATOM 930 O O . PHE A 1 119 ? -16.417 35.710 -8.000 1.00 85.31 119 PHE A O 1
ATOM 937 N N . ASP A 1 120 ? -17.405 36.443 -9.877 1.00 85.25 120 ASP A N 1
ATOM 938 C CA . ASP A 1 120 ? -17.982 37.685 -9.347 1.00 85.25 120 ASP A CA 1
ATOM 939 C C . ASP A 1 120 ? -18.925 37.501 -8.140 1.00 85.25 120 ASP A C 1
ATOM 941 O O . ASP A 1 120 ? -19.329 38.478 -7.507 1.00 85.25 120 ASP A O 1
ATOM 945 N N . ARG A 1 121 ? -19.270 36.254 -7.790 1.00 89.38 121 ARG A N 1
ATOM 946 C CA . ARG A 1 121 ? -20.063 35.912 -6.605 1.00 89.38 121 ARG A CA 1
ATOM 947 C C . ARG A 1 121 ? -19.243 35.645 -5.352 1.00 89.38 121 ARG A C 1
ATOM 949 O O . ARG A 1 121 ? -19.861 35.423 -4.309 1.00 89.38 121 ARG A O 1
ATOM 956 N N . PHE A 1 122 ? -17.917 35.696 -5.414 1.00 90.31 122 PHE A N 1
ATOM 957 C CA . PHE A 1 122 ? -17.036 35.542 -4.257 1.00 90.31 122 PHE A CA 1
ATOM 958 C C . PHE A 1 122 ? -16.526 36.889 -3.723 1.00 90.31 122 PHE A C 1
ATOM 960 O O . PHE A 1 122 ? -16.426 37.881 -4.441 1.00 90.31 122 PHE A O 1
ATOM 967 N N . HIS A 1 123 ? -16.215 36.928 -2.429 1.00 90.56 123 HIS A N 1
ATOM 968 C CA . HIS A 1 123 ? -15.575 38.070 -1.779 1.00 90.56 123 HIS A CA 1
ATOM 969 C C . HIS A 1 123 ? -14.119 38.222 -2.269 1.00 90.56 123 HIS A C 1
ATOM 971 O O . HIS A 1 123 ? -13.474 37.199 -2.518 1.00 90.56 123 HIS A O 1
ATOM 977 N N . PRO A 1 124 ? -13.538 39.439 -2.335 1.00 85.69 124 PRO A N 1
ATOM 978 C CA . PRO A 1 124 ? -12.156 39.655 -2.785 1.00 85.69 124 PRO A CA 1
ATOM 979 C C . PRO A 1 124 ? -11.083 38.781 -2.115 1.00 85.69 124 PRO A C 1
ATOM 981 O O . PRO A 1 124 ? -10.135 38.361 -2.771 1.00 85.69 124 PRO A O 1
ATOM 984 N N . SER A 1 125 ? -11.242 38.440 -0.831 1.00 78.62 125 SER A N 1
ATOM 985 C CA . SER A 1 125 ? -10.321 37.521 -0.138 1.00 78.62 125 SER A CA 1
ATOM 986 C C . SER A 1 125 ? -10.385 36.081 -0.663 1.00 78.62 125 SER A C 1
ATOM 988 O O . SER A 1 125 ? -9.364 35.402 -0.709 1.00 78.62 125 SER A O 1
ATOM 990 N N . THR A 1 126 ? -11.563 35.616 -1.084 1.00 84.50 126 THR A N 1
ATOM 991 C CA . THR A 1 126 ? -11.746 34.297 -1.702 1.00 84.50 126 THR A CA 1
ATOM 992 C C . THR A 1 126 ? -11.386 34.316 -3.185 1.00 84.50 126 THR A C 1
ATOM 994 O O . THR A 1 126 ? -10.826 33.338 -3.666 1.00 84.50 126 THR A O 1
ATOM 997 N N . LEU A 1 127 ? -11.604 35.429 -3.892 1.00 84.06 127 LEU A N 1
ATOM 998 C CA . LEU A 1 127 ? -11.108 35.621 -5.260 1.00 84.06 127 LEU A CA 1
ATOM 999 C C . LEU A 1 127 ? -9.588 35.430 -5.342 1.00 84.06 127 LEU A C 1
ATOM 1001 O O . LEU A 1 127 ? -9.129 34.599 -6.116 1.00 84.06 127 LEU A O 1
ATOM 1005 N N . LYS A 1 128 ? -8.824 36.086 -4.460 1.00 80.56 128 LYS A N 1
ATOM 1006 C CA . LYS A 1 128 ? -7.357 35.953 -4.377 1.00 80.56 128 LYS A CA 1
ATOM 1007 C C . LYS A 1 128 ? -6.882 34.503 -4.171 1.00 80.56 128 LYS A C 1
ATOM 1009 O O . LYS A 1 128 ? -5.824 34.127 -4.667 1.00 80.56 128 LYS A O 1
ATOM 1014 N N . LEU A 1 129 ? -7.658 33.687 -3.446 1.00 77.69 129 LEU A N 1
ATOM 1015 C CA . LEU A 1 129 ? -7.415 32.247 -3.322 1.00 77.69 129 LEU A CA 1
ATOM 1016 C C . LEU A 1 129 ? -7.734 31.531 -4.642 1.00 77.69 129 LEU A C 1
ATOM 1018 O O . LEU A 1 129 ? -6.897 30.813 -5.164 1.00 77.69 129 LEU A O 1
ATOM 1022 N N . LEU A 1 130 ? -8.915 31.741 -5.217 1.00 81.50 130 LEU A N 1
ATOM 1023 C CA . LEU A 1 130 ? -9.336 31.063 -6.447 1.00 81.50 130 LEU A CA 1
ATOM 1024 C C . LEU A 1 130 ? -8.454 31.406 -7.664 1.00 81.50 130 LEU A C 1
ATOM 1026 O O . LEU A 1 130 ? -8.260 30.562 -8.534 1.00 81.50 130 LEU A O 1
ATOM 1030 N N . GLU A 1 131 ? -7.884 32.609 -7.720 1.00 81.00 131 GLU A N 1
ATOM 1031 C CA . GLU A 1 131 ? -6.917 33.019 -8.748 1.00 81.00 131 GLU A CA 1
ATOM 1032 C C . GLU A 1 131 ? -5.610 32.218 -8.658 1.00 81.00 131 GLU A C 1
ATOM 1034 O O . GLU A 1 131 ? -5.063 31.828 -9.692 1.00 81.00 131 GLU A O 1
ATOM 1039 N N . SER A 1 132 ? -5.129 31.899 -7.447 1.00 71.69 132 SER A N 1
ATOM 1040 C CA . SER A 1 132 ? -3.942 31.046 -7.289 1.00 71.69 132 SER A CA 1
ATOM 1041 C C . SER A 1 132 ? -4.228 29.586 -7.652 1.00 71.69 132 SER A C 1
ATOM 1043 O O . SER A 1 132 ? -3.365 28.932 -8.236 1.00 71.69 132 SER A O 1
ATOM 1045 N N . TRP A 1 133 ? -5.453 29.096 -7.418 1.00 71.94 133 TRP A N 1
ATOM 1046 C CA . TRP A 1 133 ? -5.898 27.790 -7.921 1.00 71.94 133 TRP A CA 1
ATOM 1047 C C . TRP A 1 133 ? -5.955 27.761 -9.443 1.00 71.94 133 TRP A C 1
ATOM 1049 O O . TRP A 1 133 ? -5.486 26.803 -10.046 1.00 71.94 133 TRP A O 1
ATOM 1059 N N . GLN A 1 134 ? -6.511 28.799 -10.071 1.00 73.81 134 GLN A N 1
ATOM 1060 C CA . GLN A 1 134 ? -6.570 28.879 -11.527 1.00 73.81 134 GLN A CA 1
ATOM 1061 C C . GLN A 1 134 ? -5.155 28.873 -12.122 1.00 73.81 134 GLN A C 1
ATOM 1063 O O . GLN A 1 134 ? -4.883 28.119 -13.051 1.00 73.81 134 GLN A O 1
ATOM 1068 N N . ALA A 1 135 ? -4.229 29.645 -11.550 1.00 69.56 135 ALA A N 1
ATOM 1069 C CA . ALA A 1 135 ? -2.834 29.657 -11.987 1.00 69.56 135 ALA A CA 1
ATOM 1070 C C . ALA A 1 135 ? -2.116 28.305 -11.794 1.00 69.56 135 ALA A C 1
ATOM 1072 O O . ALA A 1 135 ? -1.251 27.967 -12.599 1.00 69.56 135 ALA A O 1
ATOM 1073 N N . ALA A 1 136 ? -2.462 27.538 -10.754 1.00 62.59 136 ALA A N 1
ATOM 1074 C CA . ALA A 1 136 ? -1.850 26.240 -10.464 1.00 62.59 136 ALA A CA 1
ATOM 1075 C C . ALA A 1 136 ? -2.465 25.066 -11.253 1.00 62.59 136 ALA A C 1
ATOM 1077 O O . ALA A 1 136 ? -1.737 24.153 -11.630 1.00 62.59 136 ALA A O 1
ATOM 1078 N N . TYR A 1 137 ? -3.782 25.083 -11.502 1.00 63.94 137 TYR A N 1
ATOM 1079 C CA . TYR A 1 137 ? -4.553 23.888 -11.882 1.00 63.94 137 TYR A CA 1
ATOM 1080 C C . TYR A 1 137 ? -5.380 24.017 -13.178 1.00 63.94 137 TYR A C 1
ATOM 1082 O O . TYR A 1 137 ? -5.986 23.031 -13.601 1.00 63.94 137 TYR A O 1
ATOM 109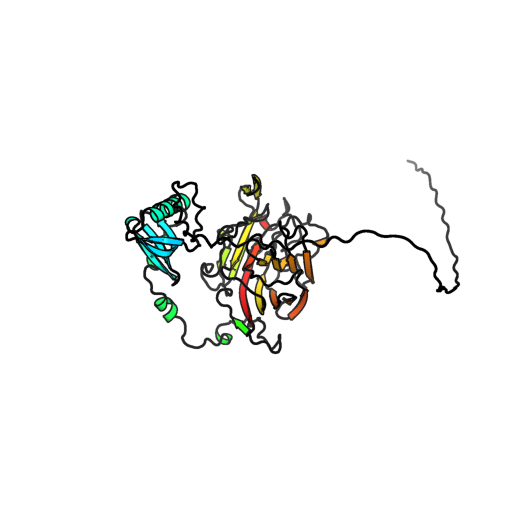0 N N . ALA A 1 138 ? -5.398 25.171 -13.865 1.00 58.00 138 ALA A N 1
ATOM 1091 C CA . ALA A 1 138 ? -6.237 25.398 -15.063 1.00 58.00 138 ALA A CA 1
ATOM 1092 C C . ALA A 1 138 ? -5.938 24.497 -16.285 1.00 58.00 138 ALA A C 1
ATOM 1094 O O . ALA A 1 138 ? -6.626 24.592 -17.303 1.00 58.00 138 ALA A O 1
ATOM 1095 N N . HIS A 1 139 ? -4.921 23.637 -16.212 1.00 56.78 139 HIS A N 1
ATOM 1096 C CA . HIS A 1 139 ? -4.557 22.684 -17.266 1.00 56.78 139 HIS A CA 1
ATOM 1097 C C . HIS A 1 139 ? -4.861 21.219 -16.908 1.00 56.78 139 HIS A C 1
ATOM 1099 O O . HIS A 1 139 ? -4.721 20.353 -17.766 1.00 56.78 139 HIS A O 1
ATOM 1105 N N . GLU A 1 140 ? -5.299 20.931 -15.677 1.00 57.81 140 GLU A N 1
ATOM 1106 C CA . GLU A 1 140 ? -5.515 19.557 -15.194 1.00 57.81 140 GLU A CA 1
ATOM 1107 C C . GLU A 1 140 ? -6.912 18.993 -15.498 1.00 57.81 140 GLU A C 1
ATOM 1109 O O . GLU A 1 140 ? -7.109 17.785 -15.404 1.00 57.81 140 GLU A O 1
ATOM 1114 N N . VAL A 1 141 ? -7.898 19.837 -15.831 1.00 61.16 141 VAL A N 1
ATOM 1115 C CA . VAL A 1 141 ? -9.270 19.393 -16.141 1.00 61.16 141 VAL A CA 1
ATOM 1116 C C . VAL A 1 141 ? -9.466 19.296 -17.644 1.00 61.16 141 VAL A C 1
ATOM 1118 O O . VAL A 1 141 ? -9.600 20.302 -18.344 1.00 61.16 141 VAL A O 1
ATOM 1121 N N . ASN A 1 142 ? -9.524 18.066 -18.145 1.00 57.25 142 ASN A N 1
ATOM 1122 C CA . ASN A 1 142 ? -9.796 17.806 -19.551 1.00 57.25 142 ASN A CA 1
ATOM 1123 C C . ASN A 1 142 ? -11.293 17.990 -19.895 1.00 57.25 142 ASN A C 1
ATOM 1125 O O . ASN A 1 142 ? -12.163 18.127 -19.029 1.00 57.25 142 ASN A O 1
ATOM 1129 N N . ALA A 1 143 ? -11.611 17.995 -21.192 1.00 65.81 143 ALA A N 1
ATOM 1130 C CA . ALA A 1 143 ? -12.972 18.237 -21.673 1.00 65.81 143 ALA A CA 1
ATOM 1131 C C . ALA A 1 143 ? -14.000 17.192 -21.184 1.00 65.81 143 ALA A C 1
ATOM 1133 O O . ALA A 1 143 ? -15.167 17.533 -20.989 1.00 65.81 143 ALA A O 1
ATOM 1134 N N . GLU 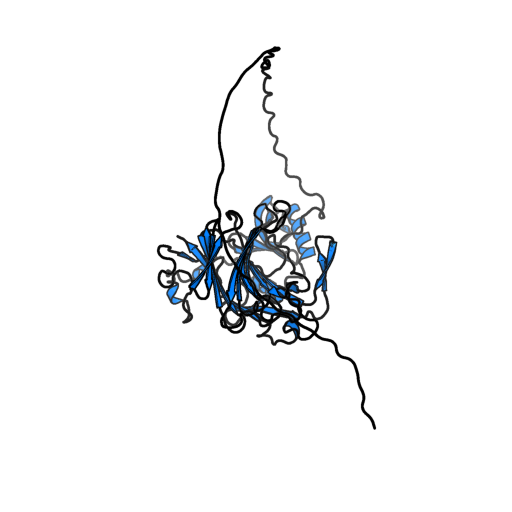A 1 144 ? -13.580 15.947 -20.948 1.00 52.56 144 GLU A N 1
ATOM 1135 C CA . GLU A 1 144 ? -14.448 14.864 -20.468 1.00 52.56 144 GLU A CA 1
ATOM 1136 C C . GLU A 1 144 ? -14.760 15.017 -18.974 1.00 52.56 144 GLU A C 1
ATOM 1138 O O . GLU A 1 144 ? -15.916 14.899 -18.564 1.00 52.56 144 GLU A O 1
ATOM 1143 N N . GLN A 1 145 ? -13.762 15.381 -18.164 1.00 56.06 145 GLN A N 1
ATOM 1144 C CA . GLN A 1 145 ? -13.940 15.723 -16.751 1.00 56.06 145 GLN A CA 1
ATOM 1145 C C . GLN A 1 145 ? -14.835 16.963 -16.583 1.00 56.06 145 GLN A C 1
ATOM 1147 O O . GLN A 1 145 ? -15.726 16.963 -15.732 1.00 56.06 145 GLN A O 1
ATOM 1152 N N . LYS A 1 146 ? -14.678 17.988 -17.436 1.00 67.12 146 LYS A N 1
ATOM 1153 C CA . LYS A 1 146 ? -15.563 19.170 -17.460 1.00 67.12 146 LYS A CA 1
ATOM 1154 C C . LYS A 1 146 ? -17.007 18.779 -17.805 1.00 67.12 146 LYS A C 1
ATOM 1156 O O . LYS A 1 146 ? -17.932 19.204 -17.115 1.00 67.12 146 LYS A O 1
ATOM 1161 N N . ALA A 1 147 ? -17.205 17.908 -18.800 1.00 68.06 147 ALA A N 1
ATOM 1162 C CA . ALA A 1 147 ? -18.525 17.377 -19.152 1.00 68.06 147 ALA A CA 1
ATOM 1163 C C . ALA A 1 147 ? -19.153 16.539 -18.020 1.00 68.06 147 ALA A C 1
ATOM 1165 O O . ALA A 1 147 ? -20.359 16.636 -17.784 1.00 68.06 147 ALA A O 1
ATOM 1166 N N . TYR A 1 148 ? -18.351 15.765 -17.280 1.00 65.56 148 TYR A N 1
ATOM 1167 C CA . TYR A 1 148 ? -18.802 15.056 -16.080 1.00 65.56 148 TYR A CA 1
ATOM 1168 C C . TYR A 1 148 ? -19.259 16.030 -14.983 1.00 65.56 148 TYR A C 1
ATOM 1170 O O . TYR A 1 148 ? -20.364 15.875 -14.463 1.00 65.56 148 TYR A O 1
ATOM 1178 N N . LEU A 1 149 ? -18.465 17.058 -14.662 1.00 69.50 149 LEU A N 1
ATOM 1179 C CA . LEU A 1 149 ? -18.828 18.069 -13.660 1.00 69.50 149 LEU A CA 1
ATOM 1180 C C . LEU A 1 149 ? -20.113 18.820 -14.039 1.00 69.50 149 LEU A C 1
ATOM 1182 O O . LEU A 1 149 ? -21.001 18.959 -13.195 1.00 69.50 149 LEU A O 1
ATOM 1186 N N . ASP A 1 150 ? -20.246 19.240 -15.302 1.00 74.44 150 ASP A N 1
ATOM 1187 C CA . ASP A 1 150 ? -21.456 19.897 -15.813 1.00 74.44 150 ASP A CA 1
ATOM 1188 C C . ASP A 1 150 ? -22.698 18.981 -15.739 1.00 74.44 150 ASP A C 1
ATOM 1190 O O . ASP A 1 150 ? -23.792 19.450 -15.413 1.00 74.44 150 ASP A O 1
ATOM 1194 N N . ALA A 1 151 ? -22.540 17.668 -15.945 1.00 69.56 151 ALA A N 1
ATOM 1195 C CA . ALA A 1 151 ? -23.622 16.688 -15.801 1.00 69.56 151 ALA A CA 1
ATOM 1196 C C . ALA A 1 151 ? -24.057 16.430 -14.341 1.00 69.56 151 ALA A C 1
ATOM 1198 O O . ALA A 1 151 ? -25.182 15.982 -14.114 1.00 69.56 151 ALA A O 1
ATOM 1199 N N . GLN A 1 152 ? -23.204 16.717 -13.349 1.00 65.00 152 GLN A N 1
ATOM 1200 C CA . GLN A 1 152 ? -23.513 16.544 -11.918 1.00 65.00 152 GLN A CA 1
ATOM 1201 C C . GLN A 1 152 ? -24.078 17.810 -11.241 1.00 65.00 152 GLN A C 1
ATOM 1203 O O . GLN A 1 152 ? -24.439 17.780 -10.059 1.00 65.00 152 GLN A O 1
ATOM 1208 N N . LEU A 1 153 ? -24.195 18.933 -11.960 1.00 76.88 153 LEU A N 1
ATOM 1209 C CA . LEU A 1 153 ? -24.662 20.198 -11.386 1.00 76.88 153 LEU A CA 1
ATOM 1210 C C . LEU A 1 153 ? -26.088 20.116 -10.844 1.00 76.88 153 LEU A C 1
ATOM 1212 O O . LEU A 1 153 ? -27.027 19.740 -11.544 1.00 76.88 153 LEU A O 1
ATOM 1216 N N . ASN A 1 154 ? -26.267 20.562 -9.597 1.00 55.97 154 ASN A N 1
ATOM 1217 C CA . ASN A 1 154 ? -27.560 20.604 -8.903 1.00 55.97 154 ASN A CA 1
ATOM 1218 C C . ASN A 1 154 ? -28.306 19.255 -8.803 1.00 55.97 154 ASN A C 1
ATOM 1220 O O . ASN A 1 154 ? -29.460 19.230 -8.352 1.00 55.97 154 ASN A O 1
ATOM 1224 N N . VAL A 1 155 ? -27.664 18.129 -9.138 1.00 55.34 155 VAL A N 1
ATOM 1225 C CA . VAL A 1 155 ? -28.215 16.795 -8.896 1.00 55.34 155 VAL A CA 1
ATOM 1226 C C . VAL A 1 155 ? -28.358 16.621 -7.385 1.00 55.34 155 VAL A C 1
ATOM 1228 O O . VAL A 1 155 ? -27.391 16.661 -6.625 1.00 55.34 155 VAL A O 1
ATOM 1231 N N . LYS A 1 156 ? -29.598 16.479 -6.903 1.00 45.09 156 LYS A N 1
ATOM 1232 C CA . LYS A 1 156 ? -29.839 16.220 -5.478 1.00 45.09 156 LYS A CA 1
ATOM 1233 C C . LYS A 1 156 ? -29.281 14.827 -5.149 1.00 45.09 156 LYS A C 1
ATOM 1235 O O . LYS A 1 156 ? -29.646 13.891 -5.857 1.00 45.09 156 LYS A O 1
ATOM 1240 N N . PRO A 1 157 ? -28.548 14.624 -4.035 1.00 49.12 157 PRO A N 1
ATOM 1241 C CA . PRO A 1 157 ? -28.000 13.308 -3.672 1.00 49.12 157 PRO A CA 1
ATOM 1242 C C . PRO A 1 157 ? -29.087 12.235 -3.557 1.00 49.12 157 PRO A C 1
ATOM 1244 O O . PRO A 1 157 ? -28.868 11.059 -3.822 1.00 49.12 157 PRO A O 1
ATOM 1247 N N . LYS A 1 158 ? -30.316 12.665 -3.242 1.00 37.06 158 LYS A N 1
ATOM 1248 C CA . LYS A 1 158 ? -31.511 11.822 -3.180 1.00 37.06 158 LYS A CA 1
ATOM 1249 C C . LYS A 1 158 ? -31.943 11.216 -4.526 1.00 37.06 158 LYS A C 1
ATOM 1251 O O . LYS A 1 158 ? -32.781 10.328 -4.490 1.00 37.06 158 LYS A O 1
ATOM 1256 N N . ALA A 1 159 ? -31.407 11.673 -5.661 1.00 36.66 159 ALA A N 1
ATOM 1257 C CA . ALA A 1 159 ? -31.619 11.076 -6.983 1.00 36.66 159 ALA A CA 1
ATOM 1258 C C . ALA A 1 159 ? -30.603 9.962 -7.309 1.00 36.66 159 ALA A C 1
ATOM 1260 O O . ALA A 1 159 ? -30.947 9.056 -8.059 1.00 36.66 159 ALA A O 1
ATOM 1261 N N . LEU A 1 160 ? -29.409 9.966 -6.695 1.00 39.41 160 LEU A N 1
ATOM 1262 C CA . LEU A 1 160 ? -28.539 8.780 -6.667 1.00 39.41 160 LEU A CA 1
ATOM 1263 C C . LEU A 1 160 ? -29.025 7.790 -5.592 1.00 39.41 160 LEU A C 1
ATOM 1265 O O . LEU A 1 160 ? -29.210 6.606 -5.860 1.00 39.41 160 LEU A O 1
ATOM 1269 N N . ALA A 1 161 ? -29.354 8.280 -4.393 1.00 30.94 161 ALA A N 1
ATOM 1270 C CA . ALA A 1 161 ? -29.784 7.440 -3.272 1.00 30.94 161 ALA A CA 1
ATOM 1271 C C . ALA A 1 161 ? -31.203 6.837 -3.407 1.00 30.94 161 ALA A C 1
ATOM 1273 O O . ALA A 1 161 ? -31.587 6.015 -2.578 1.00 30.94 161 ALA A O 1
ATOM 1274 N N . SER A 1 162 ? -32.008 7.224 -4.408 1.00 30.22 162 SER A N 1
ATOM 1275 C CA . SER A 1 162 ? -33.316 6.593 -4.675 1.00 30.22 162 SER A CA 1
ATOM 1276 C C . SER A 1 162 ? -33.272 5.448 -5.690 1.00 30.22 162 SER A C 1
ATOM 1278 O O . SER A 1 162 ? -34.316 4.849 -5.937 1.00 30.22 162 SER A O 1
ATOM 1280 N N . ALA A 1 163 ? -32.102 5.144 -6.261 1.00 30.80 163 ALA A N 1
ATOM 1281 C CA . ALA A 1 163 ? -31.865 3.917 -7.026 1.00 30.80 163 ALA A CA 1
ATOM 1282 C C . ALA A 1 163 ? -31.210 2.806 -6.177 1.00 30.80 163 ALA A C 1
ATOM 1284 O O . ALA A 1 163 ? -31.143 1.661 -6.613 1.00 30.80 163 ALA A O 1
ATOM 1285 N N . ALA A 1 164 ? -30.771 3.120 -4.952 1.00 29.55 164 ALA A N 1
ATOM 1286 C CA . ALA A 1 164 ? -30.331 2.121 -3.983 1.00 29.55 164 ALA A CA 1
ATOM 1287 C C . ALA A 1 164 ? -31.540 1.301 -3.473 1.00 29.55 164 ALA A C 1
ATOM 1289 O O . ALA A 1 164 ? -32.558 1.901 -3.097 1.00 29.55 164 ALA A O 1
ATOM 1290 N N . PRO A 1 165 ? -31.467 -0.045 -3.424 1.00 26.48 165 PRO A N 1
ATOM 1291 C CA . PRO A 1 165 ? -32.561 -0.865 -2.919 1.00 26.48 165 PRO A CA 1
ATOM 1292 C C . PRO A 1 165 ? -32.894 -0.519 -1.463 1.00 26.48 165 PRO A C 1
ATOM 1294 O O . PRO A 1 165 ? -32.061 -0.646 -0.576 1.00 26.48 165 PRO A O 1
ATOM 1297 N N . LYS A 1 166 ? -34.150 -0.144 -1.188 1.00 32.66 166 LYS A N 1
ATOM 1298 C CA . LYS A 1 166 ? -34.681 -0.006 0.186 1.00 32.66 166 LYS A CA 1
ATOM 1299 C C . LYS A 1 166 ? -35.178 -1.329 0.772 1.00 32.66 166 LYS A C 1
ATOM 1301 O O . LYS A 1 166 ? -36.139 -1.368 1.538 1.00 32.66 166 LYS A O 1
ATOM 1306 N N . VAL A 1 167 ? -34.518 -2.410 0.394 1.00 28.92 167 VAL A N 1
ATOM 1307 C CA . VAL A 1 167 ? -34.543 -3.669 1.132 1.00 28.92 167 VAL A CA 1
ATOM 1308 C C . VAL A 1 167 ? -33.294 -3.620 2.014 1.00 28.92 167 VAL A C 1
ATOM 1310 O O . VAL A 1 167 ? -32.277 -3.117 1.536 1.00 28.92 167 VAL A O 1
ATOM 1313 N N . PRO A 1 168 ? -33.310 -4.096 3.272 1.00 29.47 168 PRO A N 1
ATOM 1314 C CA . PRO A 1 168 ? -32.063 -4.446 3.936 1.00 29.47 168 PRO A CA 1
ATOM 1315 C C . PRO A 1 168 ? -31.363 -5.438 3.010 1.00 29.47 168 PRO A C 1
ATOM 1317 O O . PRO A 1 168 ? -31.867 -6.546 2.825 1.00 29.47 168 PRO A O 1
ATOM 1320 N N . VAL A 1 169 ? -30.291 -5.011 2.340 1.00 32.66 169 VAL A N 1
ATOM 1321 C CA . VAL A 1 169 ? -29.530 -5.912 1.481 1.00 32.66 169 VAL A CA 1
ATOM 1322 C C . VAL A 1 169 ? -28.913 -6.917 2.434 1.00 32.66 169 VAL A C 1
ATOM 1324 O O . VAL A 1 169 ? -27.992 -6.593 3.181 1.00 32.66 169 VAL A O 1
ATOM 1327 N N . ASP A 1 170 ? -29.490 -8.117 2.471 1.00 34.44 170 ASP A N 1
ATOM 1328 C CA . ASP A 1 170 ? -28.829 -9.256 3.075 1.00 34.44 170 ASP A CA 1
ATOM 1329 C C . ASP A 1 170 ? -27.561 -9.460 2.249 1.00 34.44 170 ASP A C 1
ATOM 1331 O O . ASP A 1 170 ? -27.622 -9.912 1.106 1.00 34.44 170 ASP A O 1
ATOM 1335 N N . VAL A 1 171 ? -26.423 -9.023 2.796 1.00 37.06 171 VAL A N 1
ATOM 1336 C CA . VAL A 1 171 ? -25.127 -8.956 2.097 1.00 37.06 171 VAL A CA 1
ATOM 1337 C C . VAL A 1 171 ? -24.692 -10.348 1.609 1.00 37.06 171 VAL A C 1
ATOM 1339 O O . VAL A 1 171 ? -23.885 -10.476 0.696 1.00 37.06 171 VAL A O 1
ATOM 1342 N N . ARG A 1 172 ? -25.324 -11.409 2.128 1.00 35.75 172 ARG A N 1
ATOM 1343 C CA . ARG A 1 172 ? -25.249 -12.788 1.625 1.00 35.75 172 ARG A CA 1
ATOM 1344 C C . ARG A 1 172 ? -25.715 -12.972 0.173 1.00 35.75 172 ARG A C 1
ATOM 1346 O O . ARG A 1 172 ? -25.390 -13.998 -0.410 1.00 35.75 172 ARG A O 1
ATOM 1353 N N . ALA A 1 173 ? -26.500 -12.051 -0.392 1.00 31.39 173 ALA A N 1
ATOM 1354 C CA . ALA A 1 173 ? -27.193 -12.234 -1.673 1.00 31.39 173 ALA A CA 1
ATOM 1355 C C . ALA A 1 173 ? -26.618 -11.429 -2.857 1.00 31.39 173 ALA A C 1
ATOM 1357 O O . ALA A 1 173 ? -27.076 -11.617 -3.983 1.00 31.39 173 ALA A O 1
ATOM 1358 N N . SER A 1 174 ? -25.648 -10.535 -2.631 1.00 33.62 174 SER A N 1
ATOM 1359 C CA . SER A 1 174 ? -24.996 -9.735 -3.689 1.00 33.62 174 SER A CA 1
ATOM 1360 C C . SER A 1 174 ? -23.544 -10.133 -3.968 1.00 33.62 174 SER A C 1
ATOM 1362 O O . SER A 1 174 ? -22.880 -9.483 -4.770 1.00 33.62 174 SER A O 1
ATOM 1364 N N . LEU A 1 175 ? -23.051 -11.179 -3.308 1.00 43.41 175 LEU A N 1
ATOM 1365 C CA . LEU A 1 175 ? -21.708 -11.717 -3.496 1.00 43.41 175 LEU A CA 1
ATOM 1366 C C . LEU A 1 175 ? -21.792 -12.939 -4.418 1.00 43.41 175 LEU A C 1
ATOM 1368 O O . LEU A 1 175 ? -22.636 -13.812 -4.211 1.00 43.41 175 LEU A O 1
ATOM 1372 N N . GLY A 1 176 ? -20.952 -12.967 -5.456 1.00 36.50 176 GLY A N 1
ATOM 1373 C CA . GLY A 1 176 ? -20.838 -14.105 -6.372 1.00 36.50 176 GLY A CA 1
ATOM 1374 C C . GLY A 1 176 ? -20.295 -15.363 -5.684 1.00 36.50 176 GLY A C 1
ATOM 1375 O O . GLY A 1 176 ? -20.023 -15.362 -4.488 1.00 36.50 176 GLY A O 1
ATOM 1376 N N . GLU A 1 177 ? -20.116 -16.451 -6.438 1.00 36.47 177 GLU A N 1
ATOM 1377 C CA . GLU A 1 177 ? -19.773 -17.773 -5.873 1.00 36.47 177 GLU A CA 1
ATOM 1378 C C . GLU A 1 177 ? -18.383 -17.861 -5.192 1.00 36.47 177 GLU A C 1
ATOM 1380 O O . GLU A 1 177 ? -18.087 -18.852 -4.519 1.00 36.47 177 GLU A O 1
ATOM 1385 N N . ASP A 1 178 ? -17.577 -16.796 -5.259 1.00 43.06 178 ASP A N 1
ATOM 1386 C CA . ASP A 1 178 ? -16.432 -16.576 -4.374 1.00 43.06 178 ASP A CA 1
ATOM 1387 C C . ASP A 1 178 ? -16.916 -16.118 -2.987 1.00 43.06 178 ASP A C 1
ATOM 1389 O O . ASP A 1 178 ? -17.244 -14.952 -2.758 1.00 43.06 178 ASP A O 1
ATOM 1393 N N . ARG A 1 179 ? -16.962 -17.082 -2.058 1.00 43.69 179 ARG A N 1
ATOM 1394 C CA . ARG A 1 179 ? -17.467 -16.958 -0.677 1.00 43.69 179 ARG A CA 1
ATOM 1395 C C . ARG A 1 179 ? -17.054 -15.633 0.006 1.00 43.69 179 ARG A C 1
ATOM 1397 O O . ARG A 1 179 ? -15.881 -15.268 -0.078 1.00 43.69 179 ARG A O 1
ATOM 1404 N N . PRO A 1 180 ? -17.941 -14.960 0.774 1.00 47.59 180 PRO A N 1
ATOM 1405 C CA . PRO A 1 180 ? -17.517 -13.882 1.675 1.00 47.59 180 PRO A CA 1
ATOM 1406 C C . PRO A 1 180 ? -16.464 -14.422 2.641 1.00 47.59 180 PRO A C 1
ATOM 1408 O O . PRO A 1 180 ? -16.736 -15.430 3.278 1.00 47.59 180 PRO A O 1
ATOM 1411 N N . THR A 1 181 ? -15.301 -13.784 2.764 1.00 54.69 181 THR A N 1
ATOM 1412 C CA . THR A 1 181 ? -14.160 -14.316 3.545 1.00 54.69 181 THR A CA 1
ATOM 1413 C C . THR A 1 181 ? -13.860 -13.584 4.843 1.00 54.69 181 THR A C 1
ATOM 1415 O O . THR A 1 181 ? -13.036 -14.057 5.624 1.00 54.69 181 THR A O 1
ATOM 1418 N N . GLY A 1 182 ? -14.564 -12.483 5.104 1.00 56.75 182 GLY A N 1
ATOM 1419 C CA . GLY A 1 182 ? -14.449 -11.756 6.359 1.00 56.75 182 GLY A CA 1
ATOM 1420 C C . GLY A 1 182 ? -14.796 -12.616 7.582 1.00 56.75 182 GLY A C 1
ATOM 1421 O O . GLY A 1 182 ? -15.350 -13.715 7.457 1.00 56.75 182 GLY A O 1
ATOM 1422 N N . PRO A 1 183 ? -14.567 -12.094 8.800 1.00 52.94 183 PRO A N 1
ATOM 1423 C CA . PRO A 1 183 ? -14.605 -12.847 10.065 1.00 52.94 183 PRO A CA 1
ATOM 1424 C C . PRO A 1 183 ? -15.988 -13.406 10.483 1.00 52.94 183 PRO A C 1
ATOM 1426 O O . PRO A 1 183 ? -16.147 -13.921 11.588 1.00 52.94 183 PRO A O 1
ATOM 1429 N N . TYR A 1 184 ? -16.981 -13.311 9.596 1.00 52.53 184 TYR A N 1
ATOM 1430 C CA . TYR A 1 184 ? -18.352 -13.812 9.703 1.00 52.53 184 TYR A CA 1
ATOM 1431 C C . TYR A 1 184 ? -18.521 -15.238 9.168 1.00 52.53 184 TYR A C 1
ATOM 1433 O O . TYR A 1 184 ? -19.575 -15.838 9.393 1.00 52.53 184 TYR A O 1
ATOM 1441 N N . LEU A 1 185 ? -17.547 -15.777 8.421 1.00 50.75 185 LEU A N 1
ATOM 1442 C CA . LEU A 1 185 ? -17.573 -17.197 8.081 1.00 50.75 185 LEU A CA 1
ATOM 1443 C C . LEU A 1 185 ? -17.505 -18.017 9.370 1.00 50.75 185 LEU A C 1
ATOM 1445 O O . LEU A 1 185 ? -16.518 -17.962 10.099 1.00 50.75 185 LEU A O 1
ATOM 1449 N N . GLU A 1 186 ? -18.554 -18.803 9.610 1.00 51.09 186 GLU A N 1
ATOM 1450 C CA . GLU A 1 186 ? -18.535 -19.967 10.506 1.00 51.09 186 GLU A CA 1
ATOM 1451 C C . GLU A 1 186 ? -18.080 -19.677 11.952 1.00 51.09 186 GLU A C 1
ATOM 1453 O O . GLU A 1 186 ? -17.410 -20.500 12.573 1.00 51.09 186 GLU A O 1
ATOM 1458 N N . ASP A 1 187 ? -18.438 -18.509 12.499 1.00 52.62 187 ASP A N 1
ATOM 1459 C CA . ASP A 1 187 ? -18.064 -18.073 13.856 1.00 52.62 187 ASP A CA 1
ATOM 1460 C C . ASP A 1 187 ? -16.543 -18.147 14.135 1.00 52.62 187 ASP A C 1
ATOM 1462 O O . ASP A 1 187 ? -16.128 -18.350 15.282 1.00 52.62 187 ASP A O 1
ATOM 1466 N N . ARG A 1 188 ? -15.694 -17.979 13.102 1.00 58.81 188 ARG A N 1
ATOM 1467 C CA . ARG A 1 188 ? -14.218 -18.065 13.202 1.00 58.81 188 ARG A CA 1
ATOM 1468 C C . ARG A 1 188 ? -13.649 -17.210 14.335 1.00 58.81 188 ARG A C 1
ATOM 1470 O O . ARG A 1 188 ? -12.742 -17.650 15.040 1.00 58.81 188 ARG A O 1
ATOM 1477 N N . ILE A 1 189 ? -14.234 -16.035 14.571 1.00 66.44 189 ILE A N 1
ATOM 1478 C CA . ILE A 1 189 ? -13.975 -15.206 15.753 1.00 66.44 189 ILE A CA 1
ATOM 1479 C C . ILE A 1 189 ? -15.207 -15.256 16.670 1.00 66.44 189 ILE A C 1
ATOM 1481 O O . ILE A 1 189 ? -16.086 -14.393 16.638 1.00 66.44 189 ILE A O 1
ATOM 1485 N N . LYS A 1 190 ? -15.283 -16.320 17.480 1.00 67.38 190 LYS A N 1
ATOM 1486 C CA . LYS A 1 190 ? -16.435 -16.618 18.346 1.00 67.38 190 LYS A CA 1
ATOM 1487 C C . LYS A 1 190 ? -16.793 -15.451 19.263 1.00 67.38 190 LYS A C 1
ATOM 1489 O O . LYS A 1 190 ? -15.954 -14.951 20.006 1.00 67.38 190 LYS A O 1
ATOM 1494 N N . GLY A 1 191 ? -18.077 -15.102 19.279 1.00 71.25 191 GLY A N 1
ATOM 1495 C CA . GLY A 1 191 ? -18.630 -14.084 20.174 1.00 71.25 191 GLY A CA 1
ATOM 1496 C C . GLY A 1 191 ? -18.475 -12.641 19.691 1.00 71.25 191 GLY A C 1
ATOM 1497 O O . GLY A 1 191 ? -18.958 -11.748 20.379 1.00 71.25 191 GLY A O 1
ATOM 1498 N N . VAL A 1 192 ? -17.872 -12.400 18.520 1.00 74.19 192 VAL A N 1
ATOM 1499 C CA . VAL A 1 192 ? -17.826 -11.068 17.903 1.00 74.19 192 VAL A CA 1
ATOM 1500 C C . VAL A 1 192 ? -18.853 -10.992 16.777 1.00 74.19 192 VAL A C 1
ATOM 1502 O O . VAL A 1 192 ? -18.815 -11.770 15.827 1.00 74.19 192 VAL A O 1
ATOM 1505 N N . THR A 1 193 ? -19.779 -10.038 16.879 1.00 80.06 193 THR A N 1
ATOM 1506 C CA . THR A 1 193 ? -20.602 -9.619 15.736 1.00 80.06 193 THR A CA 1
ATOM 1507 C C . THR A 1 193 ? -19.905 -8.451 15.058 1.00 80.06 193 THR A C 1
ATOM 1509 O O . THR A 1 193 ? -19.307 -7.616 15.726 1.00 80.06 193 THR A O 1
ATOM 1512 N N . TRP A 1 194 ? -20.005 -8.366 13.739 1.00 80.62 194 TRP A N 1
ATOM 1513 C CA . TRP A 1 194 ? -19.277 -7.384 12.946 1.00 80.62 194 TRP A CA 1
ATOM 1514 C C . TRP A 1 194 ? -20.242 -6.508 12.114 1.00 80.62 194 TRP A C 1
ATOM 1516 O O . TRP A 1 194 ? -21.425 -6.833 11.939 1.00 80.62 194 TRP A O 1
ATOM 1526 N N . ALA A 1 195 ? -19.759 -5.358 11.643 1.00 82.31 195 ALA A N 1
ATOM 1527 C CA . ALA A 1 195 ? -20.427 -4.439 10.716 1.00 82.31 195 ALA A CA 1
ATOM 1528 C C . ALA A 1 195 ? -19.499 -4.105 9.541 1.00 82.31 195 ALA A C 1
ATOM 1530 O O . ALA A 1 195 ? -18.306 -3.949 9.772 1.00 82.31 195 ALA A O 1
ATOM 1531 N N . ALA A 1 196 ? -20.018 -3.937 8.322 1.00 85.06 196 ALA A N 1
ATOM 1532 C CA . ALA A 1 196 ? -19.247 -3.374 7.208 1.00 85.06 196 ALA A CA 1
ATOM 1533 C C . ALA A 1 196 ? -18.933 -1.889 7.432 1.00 85.06 196 ALA A C 1
ATOM 1535 O O . ALA A 1 196 ? -19.766 -1.147 7.957 1.00 85.06 196 ALA A O 1
ATOM 1536 N N . VAL A 1 197 ? -17.736 -1.481 7.014 1.00 90.50 197 VAL A N 1
ATOM 1537 C CA . VAL A 1 197 ? -17.280 -0.088 6.940 1.00 90.50 197 VAL A CA 1
ATOM 1538 C C . VAL A 1 197 ? -17.211 0.269 5.453 1.00 90.50 197 VAL A C 1
ATOM 1540 O O . VAL A 1 197 ? -16.182 0.112 4.794 1.00 90.50 197 VAL A O 1
ATOM 1543 N N . GLU A 1 198 ? -18.360 0.653 4.897 1.00 88.25 198 GLU A N 1
ATOM 1544 C CA . GLU A 1 198 ? -18.593 0.852 3.455 1.00 88.25 198 GLU A CA 1
ATOM 1545 C C . GLU A 1 198 ? -17.684 1.931 2.842 1.00 88.25 198 GLU A C 1
ATOM 1547 O O . GLU A 1 198 ? -17.295 1.855 1.676 1.00 88.25 198 GLU A O 1
ATOM 1552 N N . GLU A 1 199 ? -17.319 2.935 3.637 1.00 92.06 199 GLU A N 1
ATOM 1553 C CA . GLU A 1 199 ? -16.426 4.037 3.275 1.00 92.06 199 GLU A CA 1
ATOM 1554 C C . GLU A 1 199 ? -14.936 3.647 3.207 1.00 92.06 199 GLU A C 1
ATOM 1556 O O . GLU A 1 199 ? -14.113 4.437 2.746 1.00 92.06 199 GLU A O 1
ATOM 1561 N N . MET A 1 200 ? -14.591 2.429 3.641 1.00 95.38 200 MET A N 1
ATOM 1562 C CA . MET A 1 200 ? -13.250 1.833 3.532 1.00 95.38 200 MET A CA 1
ATOM 1563 C C . MET A 1 200 ? -13.245 0.490 2.781 1.00 95.38 200 MET A C 1
ATOM 1565 O O . MET A 1 200 ? -12.189 -0.121 2.637 1.00 95.38 200 MET A O 1
ATOM 1569 N N . SER A 1 201 ? -14.408 0.030 2.311 1.00 95.50 201 SER A N 1
ATOM 1570 C CA . SER A 1 201 ? -14.572 -1.232 1.583 1.00 95.50 201 SER A CA 1
ATOM 1571 C C . SER A 1 201 ? -14.886 -0.959 0.117 1.00 95.50 201 SER A C 1
ATOM 1573 O O . SER A 1 201 ? -15.679 -0.069 -0.188 1.00 95.50 201 SER A O 1
ATOM 1575 N N . ASP A 1 202 ? -14.301 -1.715 -0.801 1.00 96.25 202 ASP A N 1
ATOM 1576 C CA . ASP A 1 202 ? -14.538 -1.592 -2.234 1.00 96.25 202 ASP A CA 1
ATOM 1577 C C . ASP A 1 202 ? -14.369 -2.943 -2.938 1.00 96.25 202 ASP A C 1
ATOM 1579 O O . ASP A 1 202 ? -13.400 -3.668 -2.719 1.00 96.25 202 ASP A O 1
ATOM 1583 N N . GLU A 1 203 ? -15.328 -3.259 -3.803 1.00 94.25 203 GLU A N 1
ATOM 1584 C CA . GLU A 1 203 ? -15.346 -4.467 -4.631 1.00 94.25 203 GLU A CA 1
ATOM 1585 C C . GLU A 1 203 ? -14.830 -4.186 -6.052 1.00 94.25 203 GLU A C 1
ATOM 1587 O O . GLU A 1 203 ? -14.957 -5.036 -6.924 1.00 94.25 203 GLU A O 1
ATOM 1592 N N . PHE A 1 204 ? -14.382 -2.953 -6.332 1.00 95.50 204 PHE A N 1
ATOM 1593 C CA . PHE A 1 204 ? -13.791 -2.505 -7.599 1.00 95.50 204 PHE A CA 1
ATOM 1594 C C . PHE A 1 204 ? -14.588 -2.874 -8.871 1.00 95.50 204 PHE A C 1
ATOM 1596 O O . PHE A 1 204 ? -14.066 -2.912 -9.982 1.00 95.50 204 PHE A O 1
ATOM 1603 N N . ASN A 1 205 ? -15.904 -3.052 -8.739 1.00 89.81 205 ASN A N 1
ATOM 1604 C CA . ASN A 1 205 ? -16.842 -3.313 -9.839 1.00 89.81 205 ASN A CA 1
ATOM 1605 C C . ASN A 1 205 ? -17.265 -2.033 -10.598 1.00 89.81 205 ASN A C 1
ATOM 1607 O O . ASN A 1 205 ? -18.227 -2.032 -11.370 1.00 89.81 205 ASN A O 1
ATOM 1611 N N . GLY A 1 206 ? -16.576 -0.916 -10.342 1.00 88.12 206 GLY A N 1
ATOM 1612 C CA . GLY A 1 206 ? -16.768 0.359 -11.025 1.00 88.12 206 GLY A CA 1
ATOM 1613 C C . GLY A 1 206 ? -16.139 0.400 -12.423 1.00 88.12 206 GLY A C 1
ATOM 1614 O O . GLY A 1 206 ? -15.696 -0.602 -12.972 1.00 88.12 206 GLY A O 1
ATOM 1615 N N . LYS A 1 207 ? -16.091 1.602 -13.010 1.00 85.81 207 LYS A N 1
ATOM 1616 C CA . LYS A 1 207 ? -15.358 1.887 -14.267 1.00 85.81 207 LYS A CA 1
ATOM 1617 C C . LYS A 1 207 ? -14.034 2.633 -14.050 1.00 85.81 207 LYS A C 1
ATOM 1619 O O . LYS A 1 207 ? -13.365 2.996 -15.010 1.00 85.81 207 LYS A O 1
ATOM 1624 N N . ARG A 1 208 ? -13.760 2.988 -12.798 1.00 92.31 208 ARG A N 1
ATOM 1625 C CA . ARG A 1 208 ? -12.604 3.728 -12.289 1.00 92.31 208 ARG A CA 1
ATOM 1626 C C . ARG A 1 208 ? -12.586 3.578 -10.769 1.00 92.31 208 ARG A C 1
ATOM 1628 O O . ARG A 1 208 ? -13.569 3.097 -10.200 1.00 92.31 208 ARG A O 1
ATOM 1635 N N . LEU A 1 209 ? -11.501 4.018 -10.144 1.00 93.88 209 LEU A N 1
ATOM 1636 C CA . LEU A 1 209 ? -11.386 4.125 -8.694 1.00 93.88 209 LEU A CA 1
ATOM 1637 C C . LEU A 1 209 ? -12.489 5.039 -8.118 1.00 93.88 209 LEU A C 1
ATOM 1639 O O . LEU A 1 209 ? -12.899 6.006 -8.766 1.00 93.88 209 LEU A O 1
ATOM 1643 N N . ASP A 1 210 ? -12.994 4.719 -6.924 1.00 95.19 210 ASP A N 1
ATOM 1644 C CA . ASP A 1 210 ? -13.956 5.569 -6.215 1.00 95.19 210 ASP A CA 1
ATOM 1645 C C . ASP A 1 210 ? -13.230 6.716 -5.490 1.00 95.19 210 ASP A C 1
ATOM 1647 O O . ASP A 1 210 ? -12.754 6.554 -4.366 1.00 95.19 210 ASP A O 1
ATOM 1651 N N . ASP A 1 211 ? -13.170 7.882 -6.140 1.00 92.75 211 ASP A N 1
ATOM 1652 C CA . ASP A 1 211 ? -12.542 9.115 -5.630 1.00 92.75 211 ASP A CA 1
ATOM 1653 C C . ASP A 1 211 ? -13.201 9.673 -4.338 1.00 92.75 211 ASP A C 1
ATOM 1655 O O . ASP A 1 211 ? -12.700 10.636 -3.756 1.00 92.75 211 ASP A O 1
ATOM 1659 N N . ASP A 1 212 ? -14.347 9.136 -3.885 1.00 93.31 212 ASP A N 1
ATOM 1660 C CA . ASP A 1 212 ? -14.904 9.453 -2.557 1.00 93.31 212 ASP A CA 1
ATOM 1661 C C . ASP A 1 212 ? -14.295 8.570 -1.445 1.00 93.31 212 ASP A C 1
ATOM 1663 O O . ASP A 1 212 ? -14.346 8.953 -0.274 1.00 93.31 212 ASP A O 1
ATOM 1667 N N . LYS A 1 213 ? -13.715 7.410 -1.789 1.00 95.00 213 LYS A N 1
ATOM 1668 C CA . LYS A 1 213 ? -13.095 6.450 -0.852 1.00 95.00 213 LYS A CA 1
ATOM 1669 C C . LYS A 1 213 ? -11.572 6.461 -0.908 1.00 95.00 213 LYS A C 1
ATOM 1671 O O . LYS A 1 213 ? -10.931 6.310 0.134 1.00 95.00 213 LYS A O 1
ATOM 1676 N N . TRP A 1 214 ? -10.998 6.658 -2.095 1.00 98.38 214 TRP A N 1
ATOM 1677 C CA . TRP A 1 214 ? -9.581 6.435 -2.367 1.00 98.38 214 TRP A CA 1
ATOM 1678 C C . TRP A 1 214 ? -8.900 7.612 -3.070 1.00 98.38 214 TRP A C 1
ATOM 1680 O O . TRP A 1 214 ? -9.435 8.203 -4.001 1.00 98.38 214 TRP A O 1
ATOM 1690 N N . GLN A 1 215 ? -7.649 7.862 -2.691 1.00 98.06 215 GLN A N 1
ATOM 1691 C CA . GLN A 1 215 ? -6.734 8.785 -3.352 1.00 98.06 215 GLN A CA 1
ATOM 1692 C C . GLN A 1 215 ? -5.609 7.997 -4.030 1.00 98.06 215 GLN A C 1
ATOM 1694 O O . GLN A 1 215 ? -4.811 7.367 -3.336 1.00 98.06 215 GLN A O 1
ATOM 1699 N N . ALA A 1 216 ? -5.510 8.086 -5.359 1.00 97.25 216 ALA A N 1
ATOM 1700 C CA . ALA A 1 216 ? -4.371 7.573 -6.136 1.00 97.25 216 ALA A CA 1
ATOM 1701 C C . ALA A 1 216 ? -3.206 8.579 -6.256 1.00 97.25 216 ALA A C 1
ATOM 1703 O O . ALA A 1 216 ? -2.086 8.205 -6.596 1.00 97.25 216 ALA A O 1
ATOM 1704 N N . GLU A 1 217 ? -3.448 9.865 -5.978 1.00 96.88 217 GLU A N 1
ATOM 1705 C CA . GLU A 1 217 ? -2.405 10.886 -6.083 1.00 96.88 217 GLU A CA 1
ATOM 1706 C C . GLU A 1 217 ? -1.340 10.739 -4.975 1.00 96.88 217 GLU A C 1
ATOM 1708 O O . GLU A 1 217 ? -1.678 10.747 -3.780 1.00 96.88 217 GLU A O 1
ATOM 1713 N N . PRO A 1 218 ? -0.033 10.674 -5.313 1.00 93.31 218 PRO A N 1
ATOM 1714 C CA . PRO A 1 218 ? 1.039 10.510 -4.326 1.00 93.31 218 PRO A CA 1
ATOM 1715 C C . PRO A 1 218 ? 1.127 11.669 -3.318 1.00 93.31 218 PRO A C 1
ATOM 1717 O O . PRO A 1 218 ? 1.608 11.477 -2.193 1.00 93.31 218 PRO A O 1
ATOM 1720 N N . LYS A 1 219 ? 0.630 12.852 -3.708 1.00 93.25 219 LYS A N 1
ATOM 1721 C CA . LYS A 1 219 ? 0.553 14.092 -2.923 1.00 93.25 219 LYS A CA 1
ATOM 1722 C C . LYS A 1 219 ? -0.904 14.544 -2.759 1.00 93.25 219 LYS A C 1
ATOM 1724 O O . LYS A 1 219 ? -1.666 14.494 -3.714 1.00 93.25 219 LYS A O 1
ATOM 1729 N N . GLY A 1 220 ? -1.266 15.031 -1.572 1.00 88.31 220 GLY A N 1
ATOM 1730 C CA . GLY A 1 220 ? -2.614 15.534 -1.243 1.00 88.31 220 GLY A CA 1
ATOM 1731 C C . GLY A 1 220 ? -3.184 14.902 0.031 1.00 88.31 220 GLY A C 1
ATOM 1732 O O . GLY A 1 220 ? -2.680 13.869 0.480 1.00 88.31 220 GLY A O 1
ATOM 1733 N N . ASN A 1 221 ? -4.200 15.520 0.645 1.00 87.25 221 ASN A N 1
ATOM 1734 C CA . ASN A 1 221 ? -4.847 15.061 1.889 1.00 87.25 221 ASN A CA 1
ATOM 1735 C C . ASN A 1 221 ? -3.852 14.856 3.058 1.00 87.25 221 ASN A C 1
ATOM 1737 O O . ASN A 1 221 ? -3.970 13.927 3.866 1.00 87.25 221 ASN A O 1
ATOM 1741 N N . GLY A 1 222 ? -2.820 15.702 3.125 1.00 86.88 222 GLY A N 1
ATOM 1742 C CA . GLY A 1 222 ? -1.728 15.594 4.101 1.00 86.88 222 GLY A CA 1
ATOM 1743 C C . GLY A 1 222 ? -0.678 14.511 3.803 1.00 86.88 222 GLY A C 1
ATOM 1744 O O . GLY A 1 222 ? 0.243 14.338 4.602 1.00 86.88 222 GLY A O 1
ATOM 1745 N N . TRP A 1 223 ? -0.771 13.808 2.670 1.00 92.06 223 TRP A N 1
ATOM 1746 C CA . TRP A 1 223 ? 0.270 12.904 2.179 1.00 92.06 223 TRP A CA 1
ATOM 1747 C C . TRP A 1 223 ? 1.236 13.625 1.235 1.00 92.06 223 TRP A C 1
ATOM 1749 O O . TRP A 1 223 ? 0.835 14.456 0.419 1.00 92.06 223 TRP A O 1
ATOM 1759 N N . ASN A 1 224 ? 2.522 13.290 1.338 1.00 91.12 224 ASN A N 1
ATOM 1760 C CA . ASN A 1 224 ? 3.573 13.759 0.438 1.00 91.12 224 ASN A CA 1
ATOM 1761 C C . ASN A 1 224 ? 4.685 12.707 0.369 1.00 91.12 224 ASN A C 1
ATOM 1763 O O . ASN A 1 224 ? 5.737 12.848 0.994 1.00 91.12 224 ASN A O 1
ATOM 1767 N N . TRP A 1 225 ? 4.426 11.623 -0.357 1.00 93.69 225 TRP A N 1
ATOM 1768 C CA . TRP A 1 225 ? 5.437 10.615 -0.653 1.00 93.69 225 TRP A CA 1
ATOM 1769 C C . TRP A 1 225 ? 5.277 10.174 -2.102 1.00 93.69 225 TRP A C 1
ATOM 1771 O O . TRP A 1 225 ? 4.264 9.581 -2.465 1.00 93.69 225 TRP A O 1
ATOM 1781 N N . LEU A 1 226 ? 6.279 10.532 -2.907 1.00 95.25 226 LEU A N 1
ATOM 1782 C CA . LEU A 1 226 ? 6.341 10.314 -4.353 1.00 95.25 226 LEU A CA 1
ATOM 1783 C C . LEU A 1 226 ? 6.710 8.877 -4.748 1.00 95.25 226 LEU A C 1
ATOM 1785 O O . LEU A 1 226 ? 6.670 8.568 -5.928 1.00 95.25 226 LEU A O 1
ATOM 1789 N N . GLY A 1 227 ? 7.097 8.032 -3.794 1.00 96.62 227 GLY A N 1
ATOM 1790 C CA . GLY A 1 227 ? 7.771 6.760 -4.051 1.00 96.62 227 GLY A CA 1
ATOM 1791 C C . GLY A 1 227 ? 9.165 6.733 -3.431 1.00 96.62 227 GLY A C 1
ATOM 1792 O O . GLY A 1 227 ? 9.709 7.770 -3.028 1.00 96.62 227 GLY A O 1
ATOM 1793 N N . ARG A 1 228 ? 9.722 5.531 -3.271 1.00 96.94 228 ARG A N 1
ATOM 1794 C CA . ARG A 1 228 ? 11.131 5.336 -2.909 1.00 96.94 228 ARG A CA 1
ATOM 1795 C C . ARG A 1 228 ? 11.920 5.241 -4.217 1.00 96.94 228 ARG A C 1
ATOM 1797 O O . ARG A 1 228 ? 11.596 4.357 -5.000 1.00 96.94 228 ARG A O 1
ATOM 1804 N N . PRO A 1 229 ? 12.922 6.100 -4.473 1.00 96.50 229 PRO A N 1
ATOM 1805 C CA . PRO A 1 229 ? 13.822 5.939 -5.612 1.00 96.50 229 PRO A CA 1
ATOM 1806 C C . PRO A 1 229 ? 14.371 4.507 -5.711 1.00 96.50 229 PRO A C 1
ATOM 1808 O O . PRO A 1 229 ? 14.686 3.932 -4.670 1.00 96.50 229 PRO A O 1
ATOM 1811 N N . PRO A 1 230 ? 14.515 3.930 -6.915 1.00 97.50 230 PRO A N 1
ATOM 1812 C CA . PRO A 1 230 ? 14.213 4.516 -8.225 1.00 97.50 230 PRO A CA 1
ATOM 1813 C C . PRO A 1 230 ? 12.739 4.406 -8.687 1.00 97.50 230 PRO A C 1
ATOM 1815 O O . PRO A 1 230 ? 12.458 4.719 -9.843 1.00 97.50 230 PRO A O 1
ATOM 1818 N N . GLY A 1 231 ? 11.795 3.976 -7.841 1.00 98.31 231 GLY A N 1
ATOM 1819 C CA . GLY A 1 231 ? 10.366 3.844 -8.168 1.00 98.31 231 GLY A CA 1
ATOM 1820 C C . GLY A 1 231 ? 9.522 5.098 -7.885 1.00 98.31 231 GLY A C 1
ATOM 1821 O O . GLY A 1 231 ? 9.396 5.532 -6.738 1.00 98.31 231 GLY A O 1
ATOM 1822 N N . LEU A 1 232 ? 8.910 5.663 -8.930 1.00 98.50 232 LEU A N 1
ATOM 1823 C CA . LEU A 1 232 ? 8.001 6.815 -8.886 1.00 98.50 232 LEU A CA 1
ATOM 1824 C C . LEU A 1 232 ? 6.535 6.357 -8.869 1.00 98.50 232 LEU A C 1
ATOM 1826 O O . LEU A 1 232 ? 6.115 5.545 -9.686 1.00 98.50 232 LEU A O 1
ATOM 1830 N N . PHE A 1 233 ? 5.715 6.898 -7.976 1.00 98.69 233 PHE A N 1
ATOM 1831 C CA . PHE A 1 233 ? 4.276 6.653 -7.999 1.00 98.69 233 PHE A CA 1
ATOM 1832 C C . PHE A 1 233 ? 3.580 7.561 -9.022 1.00 98.69 233 PHE A C 1
ATOM 1834 O O . PHE A 1 233 ? 3.765 8.779 -9.005 1.00 98.69 233 PHE A O 1
ATOM 1841 N N . ARG A 1 234 ? 2.724 6.974 -9.865 1.00 97.88 234 ARG A N 1
ATOM 1842 C CA . ARG A 1 234 ? 1.831 7.679 -10.797 1.00 97.88 234 ARG A CA 1
ATOM 1843 C C . ARG A 1 234 ? 0.393 7.212 -10.604 1.00 97.88 234 ARG A C 1
ATOM 1845 O O . ARG A 1 234 ? 0.143 6.012 -10.525 1.00 97.88 234 ARG A O 1
ATOM 1852 N N . ALA A 1 235 ? -0.557 8.144 -10.574 1.00 97.62 235 ALA A N 1
ATOM 1853 C CA . ALA A 1 235 ? -1.975 7.803 -10.469 1.00 97.62 235 ALA A CA 1
ATOM 1854 C C . ALA A 1 235 ? -2.499 7.081 -11.728 1.00 97.62 235 ALA A C 1
ATOM 1856 O O . ALA A 1 235 ? -3.362 6.216 -11.620 1.00 97.62 235 ALA A O 1
ATOM 1857 N N . GLU A 1 236 ? -1.937 7.366 -12.910 1.00 96.69 236 GLU A N 1
ATOM 1858 C CA . GLU A 1 236 ? -2.314 6.733 -14.189 1.00 96.69 236 GLU A CA 1
ATOM 1859 C C . GLU A 1 236 ? -1.996 5.226 -14.285 1.00 96.69 236 GLU A C 1
ATOM 1861 O O . GLU A 1 236 ? -2.581 4.524 -15.114 1.00 96.69 236 GLU A O 1
ATOM 1866 N N . ASN A 1 237 ? -1.123 4.721 -13.405 1.00 98.25 237 ASN A N 1
ATOM 1867 C CA . ASN A 1 237 ? -0.822 3.293 -13.270 1.00 98.25 237 ASN A CA 1
ATOM 1868 C C . ASN A 1 237 ? -1.906 2.531 -12.485 1.00 98.25 237 ASN A C 1
ATOM 1870 O O . ASN A 1 237 ? -1.854 1.304 -12.423 1.00 98.25 237 ASN A O 1
ATOM 1874 N N . VAL A 1 238 ? -2.882 3.235 -11.894 1.00 98.62 238 VAL A N 1
ATOM 1875 C CA . VAL A 1 238 ? -4.037 2.651 -11.201 1.00 98.62 238 VAL A CA 1
ATOM 1876 C C . VAL A 1 238 ? -5.224 2.575 -12.157 1.00 98.62 238 VAL A C 1
ATOM 1878 O O . VAL A 1 238 ? -5.701 3.590 -12.667 1.00 98.62 238 VAL A O 1
ATOM 1881 N N . ARG A 1 239 ? -5.755 1.370 -12.367 1.00 97.69 239 ARG A N 1
ATOM 1882 C CA . ARG A 1 239 ? -6.940 1.124 -13.201 1.00 97.69 239 ARG A CA 1
ATOM 1883 C C . ARG A 1 239 ? -7.979 0.313 -12.446 1.00 97.69 239 ARG A C 1
ATOM 1885 O O . ARG A 1 239 ? -7.645 -0.435 -11.533 1.00 97.69 239 ARG A O 1
ATOM 1892 N N . VAL A 1 240 ? -9.243 0.460 -12.838 1.00 96.75 240 VAL A N 1
ATOM 1893 C CA . VAL A 1 240 ? -10.332 -0.398 -12.358 1.00 96.75 240 VAL A CA 1
ATOM 1894 C C . VAL A 1 240 ? -11.028 -1.022 -13.557 1.00 96.75 240 VAL A C 1
ATOM 1896 O O . VAL A 1 240 ? -11.684 -0.330 -14.335 1.00 96.75 240 VAL A O 1
ATOM 1899 N N . GLU A 1 241 ? -10.834 -2.326 -13.710 1.00 92.88 241 GLU A N 1
ATOM 1900 C CA . GLU A 1 241 ? -11.268 -3.130 -14.853 1.00 92.88 241 GLU A CA 1
ATOM 1901 C C . GLU A 1 241 ? -11.378 -4.608 -14.439 1.00 92.88 241 GLU A C 1
ATOM 1903 O O . GLU A 1 241 ? -10.752 -5.044 -13.475 1.00 92.88 241 GLU A O 1
ATOM 1908 N N . ASP A 1 242 ? -12.222 -5.379 -15.131 1.00 92.25 242 ASP A N 1
ATOM 1909 C CA . ASP A 1 242 ? -12.514 -6.796 -14.830 1.00 92.25 242 ASP A CA 1
ATOM 1910 C C . ASP A 1 242 ? -12.935 -7.083 -13.370 1.00 92.25 242 ASP A C 1
ATOM 1912 O O . ASP A 1 242 ? -12.702 -8.175 -12.833 1.00 92.25 242 ASP A O 1
ATOM 1916 N N . GLY A 1 243 ? -13.559 -6.085 -12.731 1.00 93.31 243 GLY A N 1
ATOM 1917 C CA . GLY A 1 243 ? -14.001 -6.122 -11.335 1.00 93.31 243 GLY A CA 1
ATOM 1918 C C . GLY A 1 243 ? -12.865 -6.019 -10.315 1.00 93.31 243 GLY A C 1
ATOM 1919 O O . GLY A 1 243 ? -12.990 -6.592 -9.242 1.00 93.31 243 GLY A O 1
ATOM 1920 N N . LYS A 1 244 ? -11.733 -5.388 -10.662 1.00 97.50 244 LYS A N 1
ATOM 1921 C CA . LYS A 1 244 ? -10.520 -5.328 -9.824 1.00 97.50 244 LYS A CA 1
ATOM 1922 C C . LYS A 1 244 ? -9.865 -3.962 -9.900 1.00 97.50 244 LYS A C 1
ATOM 1924 O O . LYS A 1 244 ? -9.885 -3.333 -10.956 1.00 97.50 244 LYS A O 1
ATOM 1929 N N . MET A 1 245 ? -9.194 -3.554 -8.826 1.00 98.75 245 MET A N 1
ATOM 1930 C CA . MET A 1 245 ? -8.164 -2.523 -8.913 1.00 98.75 245 MET A CA 1
ATOM 1931 C C . MET A 1 245 ? -6.861 -3.175 -9.380 1.00 98.75 245 MET A C 1
ATOM 1933 O O . MET A 1 245 ? -6.368 -4.115 -8.756 1.00 98.75 245 MET A O 1
ATOM 1937 N N . LYS A 1 246 ? -6.301 -2.668 -10.474 1.00 98.88 246 LYS A N 1
ATOM 1938 C CA . LYS A 1 246 ? -5.029 -3.096 -11.058 1.00 98.88 246 LYS A CA 1
ATOM 1939 C C . LYS A 1 246 ? -4.005 -1.974 -10.899 1.00 98.88 246 LYS A C 1
ATOM 1941 O O . LYS A 1 246 ? -4.322 -0.816 -11.170 1.00 9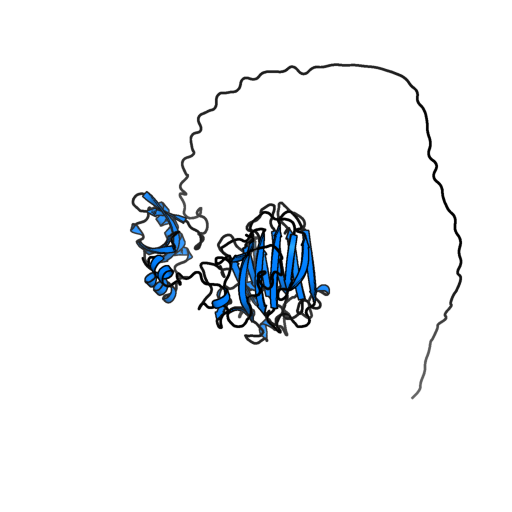8.88 246 LYS A O 1
ATOM 1946 N N . VAL A 1 247 ? -2.796 -2.316 -10.460 1.00 98.88 247 VAL A N 1
ATOM 1947 C CA . VAL A 1 247 ? -1.643 -1.408 -10.403 1.00 98.88 247 VAL A CA 1
ATOM 1948 C C . VAL A 1 247 ? -0.507 -2.017 -11.210 1.00 98.88 247 VAL A C 1
ATOM 1950 O O . VAL A 1 247 ? 0.057 -3.035 -10.809 1.00 98.88 247 VAL A O 1
ATOM 1953 N N . THR A 1 248 ? -0.184 -1.402 -12.343 1.00 98.81 248 THR A N 1
ATOM 1954 C CA . THR A 1 248 ? 0.822 -1.913 -13.285 1.00 98.81 248 THR A CA 1
ATOM 1955 C C . THR A 1 248 ? 2.137 -1.153 -13.135 1.00 98.81 248 THR A C 1
ATOM 1957 O O . THR A 1 248 ? 2.145 0.077 -13.141 1.00 98.81 248 THR A O 1
ATOM 1960 N N . VAL A 1 249 ? 3.256 -1.872 -13.023 1.00 98.81 249 VAL A N 1
ATOM 1961 C CA . VAL A 1 249 ? 4.600 -1.272 -12.996 1.00 98.81 249 VAL A CA 1
ATOM 1962 C C . VAL A 1 249 ? 5.224 -1.202 -14.379 1.00 98.81 249 VAL A C 1
ATOM 1964 O O . VAL A 1 249 ? 4.938 -2.029 -15.245 1.00 98.81 249 VAL A O 1
ATOM 1967 N N . SER A 1 250 ? 6.135 -0.260 -14.594 1.00 98.38 250 SER A N 1
ATOM 1968 C CA . SER A 1 250 ? 7.022 -0.290 -15.760 1.00 98.38 250 SER A CA 1
ATOM 1969 C C . SER A 1 250 ? 8.327 0.446 -15.497 1.00 98.38 250 SER A C 1
ATOM 1971 O O . SER A 1 250 ? 8.456 1.211 -14.543 1.00 98.38 250 SER A O 1
ATOM 1973 N N . LYS A 1 251 ? 9.290 0.277 -16.398 1.00 97.88 251 LYS A N 1
ATOM 1974 C CA . LYS A 1 251 ? 10.363 1.257 -16.589 1.00 97.88 251 LYS A CA 1
ATOM 1975 C C . LYS A 1 251 ? 9.773 2.583 -17.089 1.00 97.88 251 LYS A C 1
ATOM 1977 O O . LYS A 1 251 ? 8.766 2.566 -17.802 1.00 97.88 251 LYS A O 1
ATOM 1982 N N . LEU A 1 252 ? 10.371 3.708 -16.710 1.00 97.19 252 LEU A N 1
ATOM 1983 C CA . LEU A 1 252 ? 10.100 5.003 -17.341 1.00 97.19 252 LEU A CA 1
ATOM 1984 C C . LEU A 1 252 ? 10.753 5.040 -18.734 1.00 97.19 252 LEU A C 1
ATOM 1986 O O . LEU A 1 252 ? 11.745 4.349 -18.967 1.00 97.19 252 LEU A O 1
ATOM 1990 N N . GLU A 1 253 ? 10.209 5.837 -19.659 1.00 95.25 253 GLU A N 1
ATOM 1991 C CA . GLU A 1 253 ? 10.813 6.010 -20.993 1.00 95.25 253 GLU A CA 1
ATOM 1992 C C . GLU A 1 253 ? 12.198 6.671 -20.904 1.00 95.25 253 GLU A C 1
ATOM 1994 O O . GLU A 1 253 ? 13.125 6.266 -21.600 1.00 95.25 253 GLU A O 1
ATOM 1999 N N . GLU A 1 254 ? 12.341 7.642 -20.000 1.00 96.44 254 GLU A N 1
ATOM 2000 C CA . GLU A 1 254 ? 13.584 8.338 -19.665 1.00 96.44 254 GLU A CA 1
ATOM 2001 C C . GLU A 1 254 ? 13.662 8.544 -18.137 1.00 96.44 254 GLU A C 1
ATOM 2003 O O . GLU A 1 254 ? 12.615 8.647 -17.489 1.00 96.44 254 GLU A O 1
ATOM 2008 N N . PRO A 1 255 ? 14.865 8.633 -17.535 1.00 97.69 255 PRO A N 1
ATOM 2009 C CA . PRO A 1 255 ? 15.023 8.947 -16.116 1.00 97.69 255 PRO A CA 1
ATOM 2010 C C . PRO A 1 255 ? 14.398 10.290 -15.719 1.00 97.69 255 PRO A C 1
ATOM 2012 O O . PRO A 1 255 ? 14.618 11.314 -16.371 1.00 97.69 255 PRO A O 1
ATOM 2015 N N . GLU A 1 256 ? 13.685 10.313 -14.593 1.00 97.88 256 GLU A N 1
ATOM 2016 C CA . GLU A 1 256 ? 13.093 11.531 -14.039 1.00 97.88 256 GLU A CA 1
ATOM 2017 C C . GLU A 1 256 ? 13.823 12.009 -12.783 1.00 97.88 256 GLU A C 1
ATOM 2019 O O . GLU A 1 256 ? 14.103 11.241 -11.864 1.00 97.88 256 GLU A O 1
ATOM 2024 N N . TYR A 1 257 ? 14.079 13.317 -12.716 1.00 96.75 257 TYR A N 1
ATOM 2025 C CA . TYR A 1 257 ? 14.802 13.957 -11.619 1.00 96.75 257 TYR A CA 1
ATOM 2026 C C . TYR A 1 257 ? 13.888 14.937 -10.885 1.00 96.75 257 TYR A C 1
ATOM 2028 O O . TYR A 1 257 ? 13.565 16.008 -11.402 1.00 96.75 257 TYR A O 1
ATOM 2036 N N . ILE A 1 258 ? 13.480 14.591 -9.662 1.00 93.25 258 ILE A N 1
ATOM 2037 C CA . ILE A 1 258 ? 12.564 15.408 -8.853 1.00 93.25 258 ILE A CA 1
ATOM 2038 C C . ILE A 1 258 ? 13.281 15.907 -7.602 1.00 93.25 258 ILE A C 1
ATOM 2040 O O . ILE A 1 258 ? 13.971 15.161 -6.911 1.00 93.25 258 ILE A O 1
ATOM 2044 N N . GLN A 1 259 ? 13.099 17.185 -7.276 1.00 89.12 259 GLN A N 1
ATOM 2045 C CA . GLN A 1 259 ? 13.692 17.772 -6.082 1.00 89.12 259 GLN A CA 1
ATOM 2046 C C . GLN A 1 259 ? 12.955 17.310 -4.814 1.00 89.12 259 GLN A C 1
ATOM 2048 O O . GLN A 1 259 ? 11.768 17.586 -4.622 1.00 89.12 259 GLN A O 1
ATOM 2053 N N . GLY A 1 260 ? 13.677 16.611 -3.938 1.00 78.06 260 GLY A N 1
ATOM 2054 C CA . GLY A 1 260 ? 13.209 16.177 -2.628 1.00 78.06 260 GLY A CA 1
ATOM 2055 C C . GLY A 1 260 ? 13.096 17.334 -1.632 1.00 78.06 260 GLY A C 1
ATOM 2056 O O . GLY A 1 260 ? 13.754 18.368 -1.756 1.00 78.06 260 GLY A O 1
ATOM 2057 N N . TRP A 1 261 ? 12.276 17.143 -0.596 1.00 70.69 261 TRP A N 1
ATOM 2058 C CA . TRP A 1 261 ? 12.006 18.155 0.439 1.00 70.69 261 TRP A CA 1
ATOM 2059 C C . TRP A 1 261 ? 13.261 18.595 1.218 1.00 70.69 261 TRP A C 1
ATOM 2061 O O . TRP A 1 261 ? 13.330 19.728 1.685 1.00 70.69 261 TRP A O 1
ATOM 2071 N N . SER A 1 262 ? 14.261 17.717 1.322 1.00 71.81 262 SER A N 1
ATOM 2072 C CA . SER A 1 262 ? 15.571 17.961 1.936 1.00 71.81 262 SER A CA 1
ATOM 2073 C C . SER A 1 262 ? 16.590 18.639 1.002 1.00 71.81 262 SER A C 1
ATOM 2075 O O . SER A 1 262 ? 17.747 18.802 1.380 1.00 71.81 262 SER A O 1
ATOM 2077 N N . GLY A 1 263 ? 16.193 19.040 -0.211 1.00 78.44 263 GLY A N 1
ATOM 2078 C CA . GLY A 1 263 ? 17.068 19.727 -1.169 1.00 78.44 263 GLY A CA 1
ATOM 2079 C C . GLY A 1 263 ? 18.003 18.810 -1.969 1.00 78.44 263 GLY A C 1
ATOM 2080 O O . GLY A 1 263 ? 18.813 19.299 -2.755 1.00 78.44 263 GLY A O 1
ATOM 2081 N N . ASN A 1 264 ? 17.884 17.492 -1.808 1.00 86.38 264 ASN A N 1
ATOM 2082 C CA . ASN A 1 264 ? 18.517 16.504 -2.675 1.00 86.38 264 ASN A CA 1
ATOM 2083 C C . ASN A 1 264 ? 17.655 16.251 -3.920 1.00 86.38 264 ASN A C 1
ATOM 2085 O O . ASN A 1 264 ? 16.434 16.145 -3.825 1.00 86.38 264 ASN A O 1
ATOM 2089 N N . THR A 1 265 ? 18.291 16.080 -5.072 1.00 92.75 265 THR A N 1
ATOM 2090 C CA . THR A 1 265 ? 17.622 15.563 -6.269 1.00 92.75 265 THR A CA 1
ATOM 2091 C C . THR A 1 265 ? 17.442 14.050 -6.128 1.00 92.75 265 THR A C 1
ATOM 2093 O O . THR A 1 265 ? 18.360 13.350 -5.701 1.00 92.75 265 THR A O 1
ATOM 2096 N N . MET A 1 266 ? 16.245 13.558 -6.433 1.00 94.12 266 MET A N 1
ATOM 2097 C CA . MET A 1 266 ? 15.875 12.143 -6.433 1.00 94.12 266 MET A CA 1
ATOM 2098 C C . MET A 1 266 ? 15.757 11.682 -7.886 1.00 94.12 266 MET A C 1
ATOM 2100 O O . MET A 1 266 ? 15.057 12.327 -8.665 1.00 94.12 266 MET A O 1
ATOM 2104 N N . GLU A 1 267 ? 16.449 10.601 -8.237 1.00 96.88 267 GLU A N 1
ATOM 2105 C CA . GLU A 1 267 ? 16.388 9.964 -9.557 1.00 96.88 267 GLU A CA 1
ATOM 2106 C C . GLU A 1 267 ? 15.361 8.829 -9.546 1.00 96.88 267 GLU A C 1
ATOM 2108 O O . GLU A 1 267 ? 15.325 8.019 -8.618 1.00 96.88 267 GLU A O 1
ATOM 2113 N N . PHE A 1 268 ? 14.535 8.769 -10.583 1.00 98.25 268 PHE A N 1
ATOM 2114 C CA . PHE A 1 268 ? 13.539 7.731 -10.793 1.00 98.25 268 PHE A CA 1
ATOM 2115 C C . PHE A 1 268 ? 13.743 7.090 -12.166 1.00 98.25 268 PHE A C 1
ATOM 2117 O O . PHE A 1 268 ? 13.965 7.784 -13.155 1.00 98.25 268 PHE A O 1
ATOM 2124 N N . LEU A 1 269 ? 13.668 5.760 -12.211 1.00 98.06 269 LEU A N 1
ATOM 2125 C CA . LEU A 1 269 ? 13.894 4.927 -13.403 1.00 98.06 269 LEU A CA 1
ATOM 2126 C C . LEU A 1 269 ? 12.700 4.009 -13.703 1.00 98.06 269 LEU A C 1
ATOM 2128 O O . LEU A 1 269 ? 12.557 3.511 -14.819 1.00 98.06 269 LEU A O 1
ATOM 2132 N N . TYR A 1 270 ? 11.847 3.784 -12.705 1.00 98.56 270 TYR A N 1
ATOM 2133 C CA . TYR A 1 270 ? 10.681 2.913 -12.775 1.00 98.56 270 TYR A CA 1
ATOM 2134 C C . TYR A 1 270 ? 9.466 3.642 -12.222 1.00 98.56 270 TYR A C 1
ATOM 2136 O O . TYR A 1 270 ? 9.592 4.612 -11.471 1.00 98.56 270 TYR A O 1
ATOM 2144 N N . GLN A 1 271 ? 8.287 3.139 -12.552 1.00 98.62 271 GLN A N 1
ATOM 2145 C CA . GLN A 1 271 ? 7.025 3.634 -12.044 1.00 98.62 271 GLN A CA 1
ATOM 2146 C C . GLN A 1 271 ? 6.138 2.516 -11.502 1.00 98.62 271 GLN A C 1
ATOM 2148 O O . GLN A 1 271 ? 6.121 1.401 -12.017 1.00 98.62 271 GLN A O 1
ATOM 2153 N N . GLY A 1 272 ? 5.389 2.861 -10.462 1.00 98.75 272 GLY A N 1
ATOM 2154 C CA . GLY A 1 272 ? 4.306 2.079 -9.876 1.00 98.75 272 GLY A CA 1
ATOM 2155 C C . GLY A 1 272 ? 3.199 3.030 -9.427 1.00 98.75 272 GLY A C 1
ATOM 2156 O O . GLY A 1 272 ? 3.002 4.081 -10.044 1.00 98.75 272 GLY A O 1
ATOM 2157 N N . ALA A 1 273 ? 2.498 2.717 -8.340 1.00 98.88 273 ALA A N 1
ATOM 2158 C CA . ALA A 1 273 ? 1.496 3.618 -7.769 1.00 98.88 273 ALA A CA 1
ATOM 2159 C C . ALA A 1 273 ? 1.346 3.450 -6.256 1.00 98.88 273 ALA A C 1
ATOM 2161 O O . ALA A 1 273 ? 1.842 2.490 -5.662 1.00 98.88 273 ALA A O 1
ATOM 2162 N N . ILE A 1 274 ? 0.606 4.379 -5.652 1.00 98.81 274 ILE A N 1
ATOM 2163 C CA . ILE A 1 274 ? 0.110 4.252 -4.288 1.00 98.81 274 ILE A CA 1
ATOM 2164 C C . ILE A 1 274 ? -1.346 4.699 -4.215 1.00 98.81 274 ILE A C 1
ATOM 2166 O O . ILE A 1 274 ? -1.693 5.778 -4.687 1.00 98.81 274 ILE A O 1
ATOM 2170 N N . VAL A 1 275 ? -2.194 3.881 -3.599 1.00 98.88 275 VAL A N 1
ATOM 2171 C CA . VAL A 1 275 ? -3.609 4.192 -3.370 1.00 98.88 275 VAL A CA 1
ATOM 2172 C C . VAL A 1 275 ? -3.880 4.214 -1.871 1.00 98.88 275 VAL A C 1
ATOM 2174 O O . VAL A 1 275 ? -3.398 3.352 -1.136 1.00 98.88 275 VAL A O 1
ATOM 2177 N N . ARG A 1 276 ? -4.615 5.225 -1.399 1.00 98.75 276 ARG A N 1
ATOM 2178 C CA . ARG A 1 276 ? -4.817 5.496 0.033 1.00 98.75 276 ARG A CA 1
ATOM 2179 C C . ARG A 1 276 ? -6.279 5.713 0.373 1.00 98.75 276 ARG A C 1
ATOM 2181 O O . ARG A 1 276 ? -6.963 6.390 -0.388 1.00 98.75 276 ARG A O 1
ATOM 2188 N N . SER A 1 277 ? -6.755 5.230 1.519 1.00 98.75 277 SER A N 1
ATOM 2189 C CA . SER A 1 277 ? -8.122 5.547 1.957 1.00 98.75 277 SER A CA 1
ATOM 2190 C C . SER A 1 277 ? -8.259 7.018 2.379 1.00 98.75 277 SER A C 1
ATOM 2192 O O . SER A 1 277 ? -7.357 7.603 2.988 1.00 98.75 277 SER A O 1
ATOM 2194 N N . HIS A 1 278 ? -9.413 7.625 2.097 1.00 96.50 278 HIS A N 1
ATOM 2195 C CA . HIS A 1 278 ? -9.797 8.925 2.657 1.00 96.50 278 HIS A CA 1
ATOM 2196 C C . HIS A 1 278 ? -10.224 8.813 4.125 1.00 96.50 278 HIS A C 1
ATOM 2198 O O . HIS A 1 278 ? -9.985 9.738 4.902 1.00 96.50 278 HIS A O 1
ATOM 2204 N N . HIS A 1 279 ? -10.803 7.673 4.504 1.00 97.19 279 HIS A N 1
ATOM 2205 C CA . HIS A 1 279 ? -11.241 7.354 5.861 1.00 97.19 279 HIS A CA 1
ATOM 2206 C C . HIS A 1 279 ? -10.164 6.575 6.632 1.00 97.19 279 HIS A C 1
ATOM 2208 O O . HIS A 1 279 ? -9.354 5.862 6.034 1.00 97.19 279 HIS A O 1
ATOM 2214 N N . ALA A 1 280 ? -10.136 6.739 7.955 1.00 96.69 280 ALA A N 1
ATOM 2215 C CA . ALA A 1 280 ? -9.167 6.097 8.838 1.00 96.69 280 ALA A CA 1
ATOM 2216 C C . ALA A 1 280 ? -9.795 4.928 9.603 1.00 96.69 280 ALA A C 1
ATOM 2218 O O . ALA A 1 280 ? -10.930 5.019 10.067 1.00 96.69 280 ALA A O 1
ATOM 2219 N N . GLY A 1 281 ? -9.013 3.867 9.766 1.00 96.56 281 GLY A N 1
ATOM 2220 C CA . GLY A 1 281 ? -9.297 2.744 10.638 1.00 96.56 281 GLY A CA 1
ATOM 2221 C C . GLY A 1 281 ? -8.833 2.984 12.076 1.00 96.56 281 GLY A C 1
ATOM 2222 O O . GLY A 1 281 ? -7.987 3.841 12.341 1.00 96.56 281 GLY A O 1
ATOM 2223 N N . GLU A 1 282 ? -9.384 2.195 12.993 1.00 95.69 282 GLU A N 1
ATOM 2224 C CA . GLU A 1 282 ? -9.191 2.278 14.446 1.00 95.69 282 GLU A CA 1
ATOM 2225 C C . GLU A 1 282 ? -9.015 0.864 15.043 1.00 95.69 282 GLU A C 1
ATOM 2227 O O . GLU A 1 282 ? -9.420 -0.117 14.404 1.00 95.69 282 GLU A O 1
ATOM 2232 N N . PRO A 1 283 ? -8.514 0.729 16.287 1.00 93.19 283 PRO A N 1
ATOM 2233 C CA . PRO A 1 283 ? -8.599 -0.522 17.036 1.00 93.19 283 PRO A CA 1
ATOM 2234 C C . PRO A 1 283 ? -10.032 -1.079 17.098 1.00 93.19 283 PRO A C 1
ATOM 2236 O O . PRO A 1 283 ? -11.018 -0.344 17.173 1.00 93.19 283 PRO A O 1
ATOM 2239 N N . GLY A 1 284 ? -10.149 -2.405 17.084 1.00 90.88 284 GLY A N 1
ATOM 2240 C CA . GLY A 1 284 ? -11.416 -3.136 16.999 1.00 90.88 284 GLY A CA 1
ATOM 2241 C C . GLY A 1 284 ? -11.914 -3.380 15.566 1.00 90.88 284 GLY A C 1
ATOM 2242 O O . GLY A 1 284 ? -12.953 -4.025 15.396 1.00 90.88 284 GLY A O 1
ATOM 2243 N N . MET A 1 285 ? -11.196 -2.906 14.542 1.00 94.69 285 MET A N 1
ATOM 2244 C CA . MET A 1 285 ? -11.513 -3.158 13.132 1.00 94.69 285 MET A CA 1
ATOM 2245 C C . MET A 1 285 ? -10.716 -4.329 12.533 1.00 94.69 285 MET A C 1
ATOM 2247 O O . MET A 1 285 ? -9.589 -4.626 12.930 1.00 94.69 285 MET A O 1
ATOM 2251 N N . PHE A 1 286 ? -11.319 -4.985 11.546 1.00 95.00 286 PHE A N 1
ATOM 2252 C CA . PHE A 1 286 ? -10.725 -6.014 10.701 1.00 95.00 286 PHE A CA 1
ATOM 2253 C C . PHE A 1 286 ? -10.559 -5.465 9.284 1.00 95.00 286 PHE A C 1
ATOM 2255 O O . PHE A 1 286 ? -11.511 -4.908 8.739 1.00 95.00 286 PHE A O 1
ATOM 2262 N N . PHE A 1 287 ? -9.388 -5.649 8.685 1.00 98.00 287 PHE A N 1
ATOM 2263 C CA . PHE A 1 287 ? -9.051 -5.194 7.336 1.00 98.00 287 PHE A CA 1
ATOM 2264 C C . PHE A 1 287 ? -8.594 -6.402 6.526 1.00 98.00 287 PHE A C 1
ATOM 2266 O O . PHE A 1 287 ? -7.718 -7.133 6.977 1.00 98.00 287 PHE A O 1
ATOM 2273 N N . GLU A 1 288 ? -9.155 -6.618 5.342 1.00 96.56 288 GLU A N 1
ATOM 2274 C CA . GLU A 1 288 ? -8.724 -7.675 4.423 1.00 96.56 288 GLU A CA 1
ATOM 2275 C C . GLU A 1 288 ? -8.694 -7.184 2.977 1.00 96.56 288 GLU A C 1
ATOM 2277 O O . GLU A 1 288 ? -9.484 -6.329 2.573 1.00 96.56 288 GLU A O 1
ATOM 2282 N N . CYS A 1 289 ? -7.811 -7.773 2.177 1.00 98.12 289 CYS A N 1
ATOM 2283 C CA . CYS A 1 289 ? -7.844 -7.657 0.727 1.00 98.12 289 CYS A CA 1
ATOM 2284 C C . CYS A 1 289 ? -7.636 -9.027 0.076 1.00 98.12 289 CYS A C 1
ATOM 2286 O O . CYS A 1 289 ? -6.913 -9.876 0.604 1.00 98.12 289 CYS A O 1
ATOM 2288 N N . LYS A 1 290 ? -8.243 -9.233 -1.096 1.00 97.31 290 LYS A N 1
ATOM 2289 C CA . LYS A 1 290 ? -7.939 -10.372 -1.970 1.00 97.31 290 LYS A CA 1
ATOM 2290 C C . LYS A 1 290 ? -6.994 -9.897 -3.065 1.00 97.31 290 LYS A C 1
ATOM 2292 O O . LYS A 1 290 ? -7.429 -9.262 -4.023 1.00 97.31 290 LYS A O 1
ATOM 2297 N N . MET A 1 291 ? -5.706 -10.186 -2.911 1.00 98.81 291 MET A N 1
ATOM 2298 C CA . MET A 1 291 ? -4.633 -9.662 -3.757 1.00 98.81 291 MET A CA 1
ATOM 2299 C C . MET A 1 291 ? -3.869 -10.792 -4.460 1.00 98.81 291 MET A C 1
ATOM 2301 O O . MET A 1 291 ? -3.522 -11.798 -3.839 1.00 98.81 291 MET A O 1
ATOM 2305 N N . LYS A 1 292 ? -3.568 -10.598 -5.747 1.00 98.69 292 LYS A N 1
ATOM 2306 C CA . LYS A 1 292 ? -2.511 -11.308 -6.483 1.00 98.69 292 LYS A CA 1
ATOM 2307 C C . LYS A 1 292 ? -1.366 -10.319 -6.704 1.00 98.69 292 LYS A C 1
ATOM 2309 O O . LYS A 1 292 ? -1.610 -9.221 -7.211 1.00 98.69 292 LYS A O 1
ATOM 2314 N N . ALA A 1 293 ? -0.151 -10.675 -6.297 1.00 98.94 293 ALA A N 1
ATOM 2315 C CA . ALA A 1 293 ? 1.015 -9.820 -6.514 1.00 98.94 293 ALA A CA 1
ATOM 2316 C C . ALA A 1 293 ? 1.363 -9.714 -8.008 1.00 98.94 293 ALA A C 1
ATOM 2318 O O . ALA A 1 293 ? 1.011 -10.597 -8.794 1.00 98.94 293 ALA A O 1
ATOM 2319 N N . ASN A 1 294 ? 2.090 -8.661 -8.386 1.00 98.88 294 ASN A N 1
ATOM 2320 C CA . ASN A 1 294 ? 2.833 -8.676 -9.646 1.00 98.88 294 ASN A CA 1
ATOM 2321 C C . ASN A 1 294 ? 3.972 -9.715 -9.565 1.00 98.88 294 ASN A C 1
ATOM 2323 O O . ASN A 1 294 ? 4.408 -10.081 -8.476 1.00 98.88 294 ASN A O 1
ATOM 2327 N N . ALA A 1 295 ? 4.460 -10.173 -10.712 1.00 98.81 295 ALA A N 1
ATOM 2328 C CA . ALA A 1 295 ? 5.582 -11.092 -10.889 1.00 98.81 295 ALA A CA 1
ATOM 2329 C C . ALA A 1 295 ? 6.903 -10.338 -11.172 1.00 98.81 295 ALA A C 1
ATOM 2331 O O . ALA A 1 295 ? 7.663 -10.719 -12.061 1.00 98.81 295 ALA A O 1
ATOM 2332 N N . THR A 1 296 ? 7.172 -9.241 -10.451 1.00 98.88 296 THR A N 1
ATOM 2333 C CA . THR A 1 296 ? 8.365 -8.396 -10.654 1.00 98.88 296 THR A CA 1
ATOM 2334 C C . THR A 1 296 ? 9.169 -8.157 -9.379 1.00 98.88 296 THR A C 1
ATOM 2336 O O . THR A 1 296 ? 8.784 -8.578 -8.290 1.00 98.88 296 THR A O 1
ATOM 2339 N N . GLU A 1 297 ? 10.297 -7.459 -9.504 1.00 98.75 297 GLU A N 1
ATOM 2340 C CA . GLU A 1 297 ? 11.129 -7.066 -8.364 1.00 98.75 297 GLU A CA 1
ATOM 2341 C C . GLU A 1 297 ? 10.500 -5.939 -7.512 1.00 98.75 297 GLU A C 1
ATOM 2343 O O . GLU A 1 297 ? 10.974 -5.660 -6.409 1.00 98.75 297 GLU A O 1
ATOM 2348 N N . MET A 1 298 ? 9.429 -5.295 -7.998 1.00 98.88 298 MET A N 1
ATOM 2349 C CA . MET A 1 298 ? 8.659 -4.294 -7.252 1.00 98.88 298 MET A CA 1
ATOM 2350 C C . MET A 1 298 ? 7.626 -4.931 -6.315 1.00 98.88 298 MET A C 1
ATOM 2352 O O . MET A 1 298 ? 7.156 -6.051 -6.514 1.00 98.88 298 MET A O 1
ATOM 2356 N N . SER A 1 299 ? 7.263 -4.192 -5.269 1.00 98.88 299 SER A N 1
ATOM 2357 C CA . SER A 1 299 ? 6.432 -4.696 -4.180 1.00 98.88 299 SER A CA 1
ATOM 2358 C C . SER A 1 299 ? 4.987 -5.003 -4.585 1.00 98.88 299 SER A C 1
ATOM 2360 O O . SER A 1 299 ? 4.474 -4.545 -5.605 1.00 98.88 299 SER A O 1
ATOM 2362 N N . SER A 1 300 ? 4.287 -5.759 -3.745 1.00 98.94 300 SER A N 1
ATOM 2363 C CA . SER A 1 300 ? 2.823 -5.803 -3.699 1.00 98.94 300 SER A CA 1
ATOM 2364 C C . SER A 1 300 ? 2.394 -5.771 -2.238 1.00 98.94 300 SER A C 1
ATOM 2366 O O . SER A 1 300 ? 2.746 -6.677 -1.479 1.00 98.94 300 SER A O 1
ATOM 2368 N N . THR A 1 301 ? 1.688 -4.711 -1.829 1.00 98.94 301 THR A N 1
ATOM 2369 C CA . THR A 1 301 ? 1.466 -4.415 -0.404 1.00 98.94 301 THR A CA 1
ATOM 2370 C C . THR A 1 301 ? 0.014 -4.104 -0.046 1.00 98.94 301 THR A C 1
ATOM 2372 O O . THR A 1 301 ? -0.773 -3.626 -0.869 1.00 98.94 301 THR A O 1
ATOM 2375 N N . PHE A 1 302 ? -0.333 -4.334 1.218 1.00 98.94 302 PHE A N 1
ATOM 2376 C CA . PHE A 1 302 ? -1.555 -3.837 1.849 1.00 98.94 302 PHE A CA 1
ATOM 2377 C C . PHE A 1 302 ? -1.236 -3.521 3.310 1.00 98.94 302 PHE A C 1
ATOM 2379 O O . PHE A 1 302 ? -0.790 -4.398 4.047 1.00 98.94 302 PHE A O 1
ATOM 2386 N N . TRP A 1 303 ? -1.393 -2.265 3.720 1.00 98.88 303 TRP A N 1
ATOM 2387 C CA . TRP A 1 303 ? -0.913 -1.789 5.021 1.00 98.88 303 TRP A CA 1
ATOM 2388 C C . TRP A 1 303 ? -1.663 -0.542 5.494 1.00 98.88 303 TRP A C 1
ATOM 2390 O O . TRP A 1 303 ? -2.475 0.026 4.765 1.00 98.88 303 TRP A O 1
ATOM 2400 N N . LEU A 1 304 ? -1.443 -0.141 6.745 1.00 98.88 304 LEU A N 1
ATOM 2401 C CA . LEU A 1 304 ? -2.070 1.011 7.384 1.00 98.88 304 LEU A CA 1
ATOM 2402 C C . LEU A 1 304 ? -1.011 1.957 7.959 1.00 98.88 304 LEU A C 1
ATOM 2404 O O . LEU A 1 304 ? -0.067 1.526 8.619 1.00 98.88 304 LEU A O 1
ATOM 2408 N N . MET A 1 305 ? -1.214 3.263 7.772 1.00 98.00 305 MET A N 1
ATOM 2409 C CA . MET A 1 305 ? -0.273 4.300 8.202 1.00 98.00 305 MET A CA 1
ATOM 2410 C C . MET A 1 305 ? -0.953 5.469 8.913 1.00 98.00 305 MET A C 1
ATOM 2412 O O . MET A 1 305 ? -1.945 6.031 8.440 1.00 98.00 305 MET A O 1
ATOM 2416 N N . THR A 1 306 ? -0.379 5.884 10.038 1.00 96.81 306 THR A N 1
ATOM 2417 C CA . THR A 1 306 ? -0.762 7.117 10.749 1.00 96.81 306 THR A CA 1
ATOM 2418 C C . THR A 1 306 ? -0.367 8.381 9.968 1.00 96.81 306 THR A C 1
ATOM 2420 O O . THR A 1 306 ? 0.657 8.423 9.282 1.00 96.81 306 THR A O 1
ATOM 2423 N N . LYS A 1 307 ? -1.163 9.456 10.070 1.00 90.75 307 LYS A N 1
ATOM 2424 C CA . LYS A 1 307 ? -0.834 10.749 9.435 1.00 90.75 307 LYS A CA 1
ATOM 2425 C C . LYS A 1 307 ? 0.112 11.603 10.287 1.00 90.75 307 LYS A C 1
ATOM 2427 O O . LYS A 1 307 ? -0.018 11.693 11.505 1.00 90.75 307 LYS A O 1
ATOM 2432 N N . GLY A 1 308 ? 0.991 12.340 9.604 1.00 81.88 308 GLY A N 1
ATOM 2433 C CA . GLY A 1 308 ? 1.840 13.379 10.197 1.00 81.88 308 GLY A CA 1
ATOM 2434 C C . GLY A 1 308 ? 3.127 12.871 10.861 1.00 81.88 308 GLY A C 1
ATOM 2435 O O . GLY A 1 308 ? 3.511 11.713 10.742 1.00 81.88 308 GLY A O 1
ATOM 2436 N N . GLN A 1 309 ? 3.837 13.779 11.539 1.00 80.00 309 GLN A N 1
ATOM 2437 C CA . GLN A 1 309 ? 5.051 13.477 12.315 1.00 80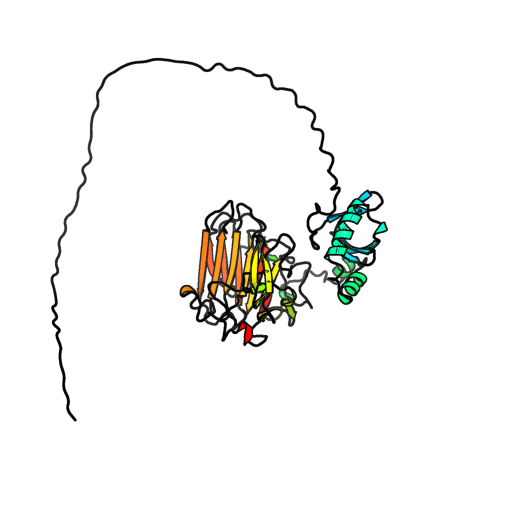.00 309 GLN A CA 1
ATOM 2438 C C . GLN A 1 309 ? 4.773 13.688 13.813 1.00 80.00 309 GLN A C 1
ATOM 2440 O O . GLN A 1 309 ? 5.287 14.620 14.433 1.00 80.00 309 GLN A O 1
ATOM 2445 N N . THR A 1 310 ? 3.892 12.853 14.364 1.00 86.31 310 THR A N 1
ATOM 2446 C CA . THR A 1 310 ? 3.464 12.866 15.774 1.00 86.31 310 THR A CA 1
ATOM 2447 C C . THR A 1 310 ? 4.357 11.960 16.636 1.00 86.31 310 THR A C 1
ATOM 2449 O O . THR A 1 310 ? 5.282 11.327 16.130 1.00 86.31 310 THR A O 1
ATOM 2452 N N . ILE A 1 311 ? 4.093 11.865 17.944 1.00 86.25 311 ILE A N 1
ATOM 2453 C CA . ILE A 1 311 ? 4.766 10.886 18.820 1.00 86.25 311 ILE A CA 1
ATOM 2454 C C . ILE A 1 311 ? 4.496 9.454 18.323 1.00 86.25 311 ILE A C 1
ATOM 2456 O O . ILE A 1 311 ? 5.428 8.669 18.157 1.00 86.25 311 ILE A O 1
ATOM 2460 N N . LYS A 1 312 ? 3.234 9.140 18.010 1.00 87.44 312 LYS A N 1
ATOM 2461 C CA . LYS A 1 312 ? 2.781 7.841 17.497 1.00 87.44 312 LYS A CA 1
ATOM 2462 C C . LYS A 1 312 ? 2.732 7.850 15.962 1.00 87.44 312 LYS A C 1
ATOM 2464 O O . LYS A 1 312 ? 1.663 7.852 15.359 1.00 87.44 312 LYS A O 1
ATOM 2469 N N . LYS A 1 313 ? 3.913 7.862 15.333 1.00 94.25 313 LYS A N 1
ATOM 2470 C CA . LYS A 1 313 ? 4.086 7.596 13.893 1.00 94.25 313 LYS A CA 1
ATOM 2471 C C . LYS A 1 313 ? 4.201 6.085 13.689 1.00 94.25 313 LYS A C 1
ATOM 2473 O O . LYS A 1 313 ? 5.300 5.528 13.708 1.00 94.25 313 LYS A O 1
ATOM 2478 N N . LEU A 1 314 ? 3.046 5.445 13.594 1.00 97.25 314 LEU A N 1
ATOM 2479 C CA . LEU A 1 314 ? 2.873 3.998 13.585 1.00 97.25 314 LEU A CA 1
ATOM 2480 C C . LEU A 1 314 ? 2.438 3.489 12.206 1.00 97.25 314 LEU A C 1
ATOM 2482 O O . LEU A 1 314 ? 1.722 4.193 11.482 1.00 97.25 314 LEU A O 1
ATOM 2486 N N . GLU A 1 315 ? 2.894 2.282 11.884 1.00 98.50 315 GLU A N 1
ATOM 2487 C CA . GLU A 1 315 ? 2.687 1.567 10.625 1.00 98.50 315 GLU A CA 1
ATOM 2488 C C . GLU A 1 315 ? 2.377 0.087 10.896 1.00 98.50 315 GLU A C 1
ATOM 2490 O O . GLU A 1 315 ? 2.984 -0.515 11.784 1.00 98.50 315 GLU A O 1
ATOM 2495 N N . LEU A 1 316 ? 1.383 -0.465 10.198 1.00 98.75 316 LEU A N 1
ATOM 2496 C CA . LEU A 1 316 ? 0.903 -1.836 10.352 1.00 98.75 316 LEU A CA 1
ATOM 2497 C C . LEU A 1 316 ? 0.830 -2.431 8.963 1.00 98.75 316 LEU A C 1
ATOM 2499 O O . LEU A 1 316 ? -0.052 -2.082 8.178 1.00 98.75 316 LEU A O 1
ATOM 2503 N N . ASP A 1 317 ? 1.758 -3.324 8.676 1.00 98.81 317 ASP A N 1
ATOM 2504 C CA . ASP A 1 317 ? 1.834 -3.972 7.384 1.00 98.81 317 ASP A CA 1
ATOM 2505 C C . ASP A 1 317 ? 1.029 -5.256 7.461 1.00 98.81 317 ASP A C 1
ATOM 2507 O O . ASP A 1 317 ? 1.362 -6.155 8.234 1.00 98.81 317 ASP A O 1
ATOM 2511 N N . VAL A 1 318 ? -0.074 -5.321 6.707 1.00 98.81 318 VAL A N 1
ATOM 2512 C CA . VAL A 1 318 ? -0.853 -6.557 6.592 1.00 98.81 318 VAL A CA 1
ATOM 2513 C C . VAL A 1 318 ? -0.045 -7.524 5.751 1.00 98.81 318 VAL A C 1
ATOM 2515 O O . VAL A 1 318 ? 0.272 -8.601 6.238 1.00 98.81 318 VAL A O 1
ATOM 2518 N N . GLN A 1 319 ? 0.332 -7.104 4.543 1.00 98.88 319 GLN A N 1
ATOM 2519 C CA . GLN A 1 319 ? 1.144 -7.863 3.601 1.00 98.88 319 GLN A CA 1
ATOM 2520 C C . GLN A 1 319 ? 2.230 -6.975 2.986 1.00 98.88 319 GLN A C 1
ATOM 2522 O O . GLN A 1 319 ? 1.907 -5.944 2.390 1.00 98.88 319 GLN A O 1
ATOM 2527 N N . GLU A 1 320 ? 3.477 -7.443 3.023 1.00 98.81 320 GLU A N 1
ATOM 2528 C CA . GLU A 1 320 ? 4.563 -7.031 2.125 1.00 98.81 320 GLU A CA 1
ATOM 2529 C C . GLU A 1 320 ? 5.132 -8.262 1.392 1.00 98.81 320 GLU A C 1
ATOM 2531 O O . GLU A 1 320 ? 5.357 -9.312 1.990 1.00 98.81 320 GLU A O 1
ATOM 2536 N N . CYS A 1 321 ? 5.359 -8.147 0.082 1.00 98.88 321 CYS A N 1
ATOM 2537 C CA . CYS A 1 321 ? 6.068 -9.140 -0.738 1.00 98.88 321 CYS A CA 1
ATOM 2538 C C . CYS A 1 321 ? 6.590 -8.501 -2.029 1.00 98.88 321 CYS A C 1
ATOM 2540 O O . CYS A 1 321 ? 6.236 -7.361 -2.348 1.00 98.88 321 CYS A O 1
ATOM 2542 N N . VAL A 1 322 ? 7.376 -9.262 -2.786 1.00 98.88 322 VAL A N 1
ATOM 2543 C CA . VAL A 1 322 ? 7.721 -8.997 -4.194 1.00 98.88 322 VAL A CA 1
ATOM 2544 C C . VAL A 1 322 ? 7.218 -10.157 -5.065 1.00 98.88 322 VAL A C 1
ATOM 2546 O O . VAL A 1 322 ? 6.762 -11.171 -4.543 1.00 98.88 322 VAL A O 1
ATOM 2549 N N . GLY A 1 323 ? 7.268 -10.033 -6.390 1.00 98.50 323 GLY A N 1
ATOM 2550 C CA . GLY A 1 323 ? 7.022 -11.159 -7.303 1.00 98.50 323 GLY A CA 1
ATOM 2551 C C . GLY A 1 323 ? 8.276 -11.964 -7.641 1.00 98.50 323 GLY A C 1
ATOM 2552 O O . GLY A 1 323 ? 8.205 -13.159 -7.929 1.00 98.50 323 GLY A O 1
ATOM 2553 N N . VAL A 1 324 ? 9.429 -11.297 -7.606 1.00 98.50 324 VAL A N 1
ATOM 2554 C CA . VAL A 1 324 ? 10.752 -11.841 -7.913 1.00 98.50 324 VAL A CA 1
ATOM 2555 C C . VAL A 1 324 ? 11.749 -11.299 -6.895 1.00 98.50 324 VAL A C 1
ATOM 2557 O O . VAL A 1 324 ? 11.897 -10.085 -6.739 1.00 98.50 324 VAL A O 1
ATOM 2560 N N . VAL A 1 325 ? 12.459 -12.206 -6.225 1.00 98.31 325 VAL A N 1
ATOM 2561 C CA . VAL A 1 325 ? 13.668 -11.856 -5.472 1.00 98.31 325 VAL A CA 1
ATOM 2562 C C . VAL A 1 325 ? 14.801 -11.655 -6.480 1.00 98.31 325 VAL A C 1
ATOM 2564 O O . VAL A 1 325 ? 15.076 -12.543 -7.285 1.00 98.31 325 VAL A O 1
ATOM 2567 N N . SER A 1 326 ? 15.410 -10.472 -6.466 1.00 97.00 326 SER A N 1
ATOM 2568 C CA . SER A 1 326 ? 16.498 -10.082 -7.367 1.00 97.00 326 SER A CA 1
ATOM 2569 C C . SER A 1 326 ? 17.778 -10.876 -7.077 1.00 97.00 326 SER A C 1
ATOM 2571 O O . SER A 1 326 ? 18.059 -11.196 -5.923 1.00 97.00 326 SER A O 1
ATOM 2573 N N . ASP A 1 327 ? 18.598 -11.138 -8.101 1.00 94.56 327 ASP A N 1
ATOM 2574 C CA . ASP A 1 327 ? 19.932 -11.742 -7.923 1.00 94.56 327 ASP A CA 1
ATOM 2575 C C . ASP A 1 327 ? 20.856 -10.855 -7.054 1.00 94.56 327 ASP A C 1
ATOM 2577 O O . ASP A 1 327 ? 21.762 -11.361 -6.392 1.00 94.56 327 ASP A O 1
ATOM 2581 N N . ASP A 1 328 ? 20.596 -9.541 -7.031 1.00 94.50 328 ASP A N 1
ATOM 2582 C CA . ASP A 1 328 ? 21.297 -8.531 -6.225 1.00 94.50 328 ASP A CA 1
ATOM 2583 C C . ASP A 1 328 ? 20.569 -8.211 -4.894 1.00 94.50 328 ASP A C 1
ATOM 2585 O O . ASP A 1 328 ? 20.878 -7.215 -4.235 1.00 94.50 328 ASP A O 1
ATOM 2589 N N . ALA A 1 329 ? 19.571 -9.011 -4.495 1.00 97.44 329 ALA A N 1
ATOM 2590 C CA . ALA A 1 329 ? 18.838 -8.808 -3.246 1.00 97.44 329 ALA A CA 1
ATOM 2591 C C . ALA A 1 329 ? 19.687 -9.096 -1.996 1.00 97.44 329 ALA A C 1
ATOM 2593 O O . ALA A 1 329 ? 20.630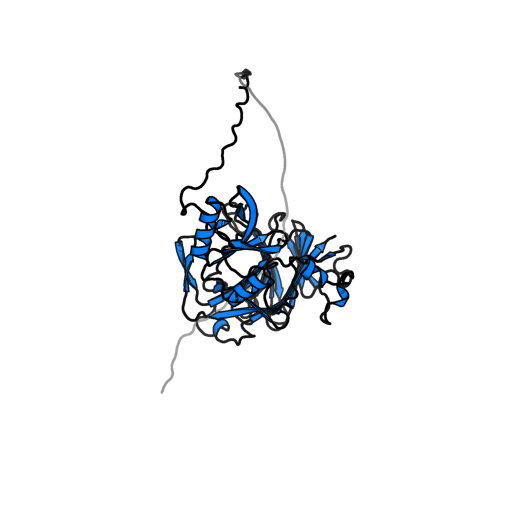 -9.892 -2.000 1.00 97.44 329 ALA A O 1
ATOM 2594 N N . GLU A 1 330 ? 19.304 -8.479 -0.878 1.00 98.00 330 GLU A N 1
ATOM 2595 C CA . GLU A 1 330 ? 19.886 -8.782 0.428 1.00 98.00 330 GLU A CA 1
ATOM 2596 C C . GLU A 1 330 ? 19.696 -10.273 0.783 1.00 98.00 330 GLU A C 1
ATOM 2598 O O . GLU A 1 330 ? 18.590 -10.793 0.625 1.00 98.00 330 GLU A O 1
ATOM 2603 N N . PRO A 1 331 ? 20.697 -10.987 1.342 1.00 96.88 331 PRO A N 1
ATOM 2604 C CA . PRO A 1 331 ? 20.617 -12.443 1.532 1.00 96.88 331 PRO A CA 1
ATOM 2605 C C . PRO A 1 331 ? 19.462 -12.947 2.413 1.00 96.88 331 PRO A C 1
ATOM 2607 O O . PRO A 1 331 ? 19.113 -14.123 2.360 1.00 96.88 331 PRO A O 1
ATOM 2610 N N . TRP A 1 332 ? 18.871 -12.086 3.247 1.00 96.31 332 TRP A N 1
ATOM 2611 C CA . TRP A 1 332 ? 17.700 -12.424 4.066 1.00 96.31 332 TRP A CA 1
ATOM 2612 C C . TRP A 1 332 ? 16.372 -12.373 3.289 1.00 96.31 332 TRP A C 1
ATOM 2614 O O . TRP A 1 332 ? 15.355 -12.830 3.811 1.00 96.31 332 TRP A O 1
ATOM 2624 N N . ALA A 1 333 ? 16.373 -11.848 2.060 1.00 97.19 333 ALA A N 1
ATOM 2625 C CA . ALA A 1 333 ? 15.206 -11.751 1.188 1.00 97.19 333 ALA A CA 1
ATOM 2626 C C . ALA A 1 333 ? 14.824 -13.088 0.511 1.00 97.19 333 ALA A C 1
ATOM 2628 O O . ALA A 1 333 ? 13.842 -13.147 -0.226 1.00 97.19 333 ALA A O 1
ATOM 2629 N N . GLU A 1 334 ? 15.562 -14.179 0.754 1.00 95.75 334 GLU A N 1
ATOM 2630 C CA . GLU A 1 334 ? 15.295 -15.494 0.157 1.00 95.75 334 GLU A CA 1
ATOM 2631 C C . GLU A 1 334 ? 13.860 -15.992 0.449 1.00 95.75 334 GLU A C 1
ATOM 2633 O O . GLU A 1 334 ? 13.509 -16.368 1.575 1.00 95.75 334 GLU A O 1
ATOM 2638 N N . GLY A 1 335 ? 13.035 -16.055 -0.600 1.00 97.19 335 GLY A N 1
ATOM 2639 C CA . GLY A 1 335 ? 11.633 -16.473 -0.527 1.00 97.19 335 GLY A CA 1
ATOM 2640 C C . GLY A 1 335 ? 10.630 -15.355 -0.225 1.00 97.19 335 GLY A C 1
ATOM 2641 O O . GLY A 1 335 ? 9.485 -15.667 0.093 1.00 97.19 335 GLY A O 1
ATOM 2642 N N . TRP A 1 336 ? 11.013 -14.075 -0.333 1.00 98.56 336 TRP A N 1
ATOM 2643 C CA . TRP A 1 336 ? 10.078 -12.934 -0.260 1.00 98.56 336 TRP A CA 1
ATOM 2644 C C . TRP A 1 336 ? 9.095 -12.830 -1.441 1.00 98.56 336 TRP A C 1
ATOM 2646 O O . TRP A 1 336 ? 8.216 -11.967 -1.443 1.00 98.56 336 TRP A O 1
ATOM 2656 N N . ASP A 1 337 ? 9.226 -13.724 -2.419 1.00 98.56 337 ASP A N 1
ATOM 2657 C CA . ASP A 1 337 ? 8.276 -13.971 -3.502 1.00 98.56 337 ASP A CA 1
ATOM 2658 C C . ASP A 1 337 ? 7.259 -15.088 -3.202 1.00 98.56 337 ASP A C 1
ATOM 2660 O O . ASP A 1 337 ? 6.367 -15.337 -4.015 1.00 98.56 337 ASP A O 1
ATOM 2664 N N . ALA A 1 338 ? 7.365 -15.750 -2.045 1.00 98.25 338 ALA A N 1
ATOM 2665 C CA . ALA A 1 338 ? 6.431 -16.761 -1.546 1.00 98.25 338 ALA A CA 1
ATOM 2666 C C . ALA A 1 338 ? 6.231 -16.614 -0.023 1.00 98.25 338 ALA A C 1
ATOM 2668 O O . ALA A 1 338 ? 6.503 -17.535 0.756 1.00 98.25 338 ALA A O 1
ATOM 2669 N N . ILE A 1 339 ? 5.775 -15.436 0.417 1.00 98.69 339 ILE A N 1
ATOM 2670 C CA . ILE A 1 339 ? 5.688 -15.058 1.835 1.00 98.69 339 ILE A CA 1
ATOM 2671 C C . ILE A 1 339 ? 4.367 -14.362 2.197 1.00 98.69 339 ILE A C 1
ATOM 2673 O O . ILE A 1 339 ? 3.871 -13.502 1.468 1.00 98.69 339 ILE A O 1
ATOM 2677 N N . TYR A 1 340 ? 3.816 -14.694 3.365 1.00 98.44 340 TYR A N 1
ATOM 2678 C CA . TYR A 1 340 ? 2.948 -13.780 4.107 1.00 98.44 340 TYR A CA 1
ATOM 2679 C C . TYR A 1 340 ? 3.827 -13.110 5.159 1.00 98.44 340 TYR A C 1
ATOM 2681 O O . TYR A 1 340 ? 4.283 -13.794 6.076 1.00 98.44 340 TYR A O 1
ATOM 2689 N N . HIS A 1 341 ? 4.135 -11.824 4.988 1.00 98.69 341 HIS A N 1
ATOM 2690 C CA . HIS A 1 341 ? 4.965 -11.041 5.909 1.00 98.69 341 HIS A CA 1
ATOM 2691 C C . HIS A 1 341 ? 4.198 -9.816 6.399 1.00 98.69 341 HIS A C 1
ATOM 2693 O O . HIS A 1 341 ? 3.479 -9.175 5.631 1.00 98.69 341 HIS A O 1
ATOM 2699 N N . SER A 1 342 ? 4.332 -9.531 7.694 1.00 98.75 342 SER A N 1
ATOM 2700 C CA . SER A 1 342 ? 3.584 -8.484 8.384 1.00 98.75 342 SER A CA 1
ATOM 2701 C C . SER A 1 342 ? 4.435 -7.809 9.462 1.00 98.75 342 SER A C 1
ATOM 2703 O O . SER A 1 342 ? 5.177 -8.483 10.188 1.00 98.75 342 SER A O 1
ATOM 2705 N N . ASN A 1 343 ? 4.251 -6.500 9.654 1.00 98.06 343 ASN A N 1
ATOM 2706 C CA . ASN A 1 343 ? 4.881 -5.734 10.733 1.00 98.06 343 ASN A CA 1
ATOM 2707 C C . ASN A 1 343 ? 3.867 -4.942 11.569 1.00 98.06 343 ASN A C 1
ATOM 2709 O O . ASN A 1 343 ? 2.783 -4.581 11.121 1.00 98.06 343 ASN A O 1
ATOM 2713 N N . MET A 1 344 ? 4.308 -4.549 12.762 1.00 98.25 344 MET A N 1
ATOM 2714 C CA . MET A 1 344 ? 3.876 -3.334 13.446 1.00 98.25 344 MET A CA 1
ATOM 2715 C C . MET A 1 344 ? 5.124 -2.513 13.800 1.00 98.25 344 MET A C 1
ATOM 2717 O O . MET A 1 344 ? 6.007 -2.991 14.522 1.00 98.25 344 MET A O 1
ATOM 2721 N N . ILE A 1 345 ? 5.221 -1.287 13.281 1.00 98.00 345 ILE A N 1
ATOM 2722 C CA . ILE A 1 345 ? 6.420 -0.442 13.359 1.00 98.00 345 ILE A CA 1
ATOM 2723 C C . ILE A 1 345 ? 6.111 0.896 14.029 1.00 98.00 345 ILE A C 1
ATOM 2725 O O . ILE A 1 345 ? 5.267 1.661 13.567 1.00 98.00 345 ILE A O 1
ATOM 2729 N N . HIS A 1 346 ? 6.885 1.245 15.057 1.00 96.12 346 HIS A N 1
ATOM 2730 C CA . HIS A 1 346 ? 7.044 2.627 15.500 1.00 96.12 346 HIS A CA 1
ATOM 2731 C C . HIS A 1 346 ? 8.174 3.255 14.682 1.00 96.12 346 HIS A C 1
ATOM 2733 O O . HIS A 1 346 ? 9.362 3.008 14.912 1.00 96.12 346 HIS A O 1
ATOM 2739 N N . ARG A 1 347 ? 7.798 4.015 13.648 1.00 94.56 347 ARG A N 1
ATOM 2740 C CA . ARG A 1 347 ? 8.739 4.624 12.698 1.00 94.56 347 ARG A CA 1
ATOM 2741 C C . ARG A 1 347 ? 9.582 5.704 13.380 1.00 94.56 347 ARG A C 1
ATOM 2743 O O . ARG A 1 347 ? 9.146 6.360 14.327 1.00 94.56 347 ARG A O 1
ATOM 2750 N N . THR A 1 348 ? 10.771 5.953 12.837 1.00 92.00 348 THR A N 1
ATOM 2751 C CA . THR A 1 348 ? 11.647 7.027 13.313 1.00 92.00 348 THR A CA 1
ATOM 2752 C C . THR A 1 348 ? 11.100 8.417 12.971 1.00 92.00 348 THR A C 1
ATOM 2754 O O . THR A 1 348 ? 10.542 8.655 11.886 1.00 92.00 348 THR A O 1
ATOM 2757 N N . ASN A 1 349 ? 11.252 9.346 13.919 1.00 87.62 349 ASN A N 1
ATOM 2758 C CA . ASN A 1 349 ? 11.036 10.787 13.775 1.00 87.62 349 ASN A CA 1
ATOM 2759 C C . ASN A 1 349 ? 11.684 11.557 14.955 1.00 87.62 349 ASN A C 1
ATOM 2761 O O . ASN A 1 349 ? 12.424 10.991 15.751 1.00 87.62 349 ASN A O 1
ATOM 2765 N N . LYS A 1 350 ? 11.393 12.858 15.097 1.00 89.19 350 LYS A N 1
ATOM 2766 C CA . LYS A 1 350 ? 11.944 13.716 16.170 1.00 89.19 350 LYS A CA 1
ATOM 2767 C C . LYS A 1 350 ? 11.531 13.338 17.608 1.00 89.19 350 LYS A C 1
ATOM 2769 O O . LYS A 1 350 ? 12.136 13.833 18.550 1.00 89.19 350 LYS A O 1
ATOM 2774 N N . HIS A 1 351 ? 10.470 12.549 17.772 1.00 86.00 351 HIS A N 1
ATOM 2775 C CA . HIS A 1 351 ? 9.940 12.082 19.059 1.00 86.00 351 HIS A CA 1
ATOM 2776 C C . HIS A 1 351 ? 10.334 10.634 19.362 1.00 86.00 351 HIS A C 1
ATOM 2778 O O . HIS A 1 351 ? 10.436 10.268 20.528 1.00 86.00 351 HIS A O 1
ATOM 2784 N N . ASN A 1 352 ? 10.555 9.831 18.321 1.00 87.94 352 ASN A N 1
ATOM 2785 C CA . ASN A 1 352 ? 11.006 8.452 18.409 1.00 87.94 352 ASN A CA 1
ATOM 2786 C C . ASN A 1 352 ? 12.286 8.281 17.566 1.00 87.94 352 ASN A C 1
ATOM 2788 O O . ASN A 1 352 ? 12.184 8.105 16.348 1.00 87.94 352 ASN A O 1
ATOM 2792 N N . PRO A 1 353 ? 13.489 8.406 18.159 1.00 87.31 353 PRO A N 1
ATOM 2793 C CA . PRO A 1 353 ? 14.742 8.415 17.403 1.00 87.31 353 PRO A CA 1
ATOM 2794 C C . PRO A 1 353 ? 15.152 7.031 16.876 1.00 87.31 353 PRO A C 1
ATOM 2796 O O . PRO A 1 353 ? 15.887 6.956 15.894 1.00 87.31 353 PRO A O 1
ATOM 2799 N N . GLU A 1 354 ? 14.663 5.947 17.484 1.00 92.38 354 GLU A N 1
ATOM 2800 C CA . GLU A 1 354 ? 15.001 4.564 17.130 1.00 92.38 354 GLU A CA 1
ATOM 2801 C C . GLU A 1 354 ? 13.777 3.827 16.568 1.00 92.38 354 GLU A C 1
ATOM 2803 O O . GLU A 1 354 ? 12.656 3.996 17.041 1.00 92.38 354 GLU A O 1
ATOM 2808 N N . LYS A 1 355 ? 13.963 3.004 15.528 1.00 93.06 355 LYS A N 1
ATOM 2809 C CA . LYS A 1 355 ? 12.866 2.203 14.965 1.00 93.06 355 LYS A CA 1
ATOM 2810 C C . LYS A 1 355 ? 12.580 1.023 15.893 1.00 93.06 355 LYS A C 1
ATOM 2812 O O . LYS A 1 355 ? 13.435 0.151 16.025 1.00 93.06 355 LYS A O 1
ATOM 2817 N N . VAL A 1 356 ? 11.362 0.932 16.421 1.00 95.56 356 VAL A N 1
ATOM 2818 C CA . VAL A 1 356 ? 10.868 -0.296 17.065 1.00 95.56 356 VAL A CA 1
ATOM 2819 C C . VAL A 1 356 ? 10.000 -1.038 16.054 1.00 95.56 356 VAL A C 1
ATOM 2821 O O . VAL A 1 356 ? 9.080 -0.452 15.491 1.00 95.56 356 VAL A O 1
ATOM 2824 N N . GLN A 1 357 ? 10.306 -2.304 15.782 1.00 95.88 357 GLN A N 1
ATOM 2825 C CA . GLN A 1 357 ? 9.599 -3.130 14.799 1.00 95.88 357 GLN A CA 1
ATOM 2826 C C . GLN A 1 357 ? 9.347 -4.510 15.393 1.00 95.88 357 GLN A C 1
ATOM 2828 O O . GLN A 1 357 ? 10.293 -5.225 15.722 1.00 95.88 357 GLN A O 1
ATOM 2833 N N . HIS A 1 358 ? 8.078 -4.891 15.490 1.00 98.00 358 HIS A N 1
ATOM 2834 C CA . HIS A 1 358 ? 7.672 -6.269 15.738 1.00 98.00 358 HIS A CA 1
ATOM 2835 C C . HIS A 1 358 ? 7.131 -6.831 14.426 1.00 98.00 358 HIS A C 1
ATOM 2837 O O . HIS A 1 358 ? 6.334 -6.177 13.762 1.00 98.00 358 HIS A O 1
ATOM 2843 N N . GLN A 1 359 ? 7.590 -8.012 14.025 1.00 97.62 359 GLN A N 1
ATOM 2844 C CA . GLN A 1 359 ? 7.260 -8.601 12.728 1.00 97.62 359 GLN A CA 1
ATOM 2845 C C . GLN A 1 359 ? 7.071 -10.106 12.850 1.00 97.62 359 GLN A C 1
ATOM 2847 O O . GLN A 1 359 ? 7.623 -10.730 13.761 1.00 97.62 359 GLN A O 1
ATOM 2852 N N . ASN A 1 360 ? 6.315 -10.687 11.927 1.00 97.38 360 ASN A N 1
ATOM 2853 C CA . ASN A 1 360 ? 6.204 -12.132 11.787 1.00 97.38 360 ASN A CA 1
ATOM 2854 C C . ASN A 1 360 ? 5.936 -12.500 10.322 1.00 97.38 360 ASN A C 1
ATOM 2856 O O . ASN A 1 360 ? 5.554 -11.647 9.522 1.00 97.38 360 ASN A O 1
ATOM 2860 N N . SER A 1 361 ? 6.172 -13.760 9.965 1.00 98.06 361 SER A N 1
ATOM 2861 C CA . SER A 1 361 ? 5.893 -14.254 8.618 1.00 98.06 361 SER A CA 1
ATOM 2862 C C . SER A 1 361 ? 5.716 -15.766 8.570 1.00 98.06 361 SER A C 1
ATOM 2864 O O . SER A 1 361 ? 6.222 -16.493 9.428 1.00 98.06 361 SER A O 1
ATOM 2866 N N . ILE A 1 362 ? 5.043 -16.240 7.523 1.00 96.88 362 ILE A N 1
ATOM 2867 C CA . ILE A 1 362 ? 5.053 -17.645 7.104 1.00 96.88 362 ILE A CA 1
ATOM 2868 C C . ILE A 1 362 ? 5.420 -17.748 5.623 1.00 96.88 362 ILE A C 1
ATOM 2870 O O . ILE A 1 362 ? 5.111 -16.856 4.833 1.00 96.88 362 ILE A O 1
ATOM 2874 N N . LYS A 1 363 ? 6.063 -18.855 5.237 1.00 96.75 363 LYS A N 1
ATOM 2875 C CA . LYS A 1 363 ? 6.260 -19.192 3.822 1.00 96.75 363 LYS A CA 1
ATOM 2876 C C . LYS A 1 363 ? 4.957 -19.719 3.220 1.00 96.75 363 LYS A C 1
ATOM 2878 O O . LYS A 1 363 ? 4.164 -20.353 3.915 1.00 96.75 363 LYS A O 1
ATOM 2883 N N . LEU A 1 364 ? 4.768 -19.454 1.935 1.00 90.88 364 LEU A N 1
ATOM 2884 C CA . LEU A 1 364 ? 3.629 -19.892 1.138 1.00 90.88 364 LEU A CA 1
ATOM 2885 C C . LEU A 1 364 ? 4.006 -21.106 0.276 1.00 90.88 364 LEU A C 1
ATOM 2887 O O . LEU A 1 364 ? 5.156 -21.250 -0.132 1.00 90.88 364 LEU A O 1
ATOM 2891 N N . ASP A 1 365 ? 3.024 -21.958 -0.031 1.00 88.25 365 ASP A N 1
ATOM 2892 C CA . ASP A 1 365 ? 3.214 -23.124 -0.912 1.00 88.25 365 ASP A CA 1
ATOM 2893 C C . ASP A 1 365 ? 3.351 -22.748 -2.403 1.00 88.25 365 ASP A C 1
ATOM 2895 O O . ASP A 1 365 ? 3.823 -23.553 -3.205 1.00 88.25 365 ASP A O 1
ATOM 2899 N N . THR A 1 366 ? 2.920 -21.540 -2.779 1.00 95.56 366 THR A N 1
ATOM 2900 C CA . THR A 1 366 ? 3.036 -20.961 -4.127 1.00 95.56 366 THR A CA 1
ATOM 2901 C C . THR A 1 366 ? 3.559 -19.533 -4.004 1.00 95.56 366 THR A C 1
ATOM 2903 O O . THR A 1 366 ? 3.443 -18.917 -2.940 1.00 95.56 366 THR A O 1
ATOM 2906 N N . LYS A 1 367 ? 4.090 -18.967 -5.086 1.00 98.19 367 LYS A N 1
ATOM 2907 C CA . LYS A 1 367 ? 4.496 -17.560 -5.102 1.00 98.19 367 LYS A CA 1
ATOM 2908 C C . LYS A 1 367 ? 3.299 -16.625 -4.923 1.00 98.19 367 LYS A C 1
ATOM 2910 O O . LYS A 1 367 ? 2.176 -16.945 -5.326 1.00 98.19 367 LYS A O 1
ATOM 2915 N N . ASN A 1 368 ? 3.544 -15.427 -4.393 1.00 98.50 368 ASN A N 1
ATOM 2916 C CA . ASN A 1 368 ? 2.525 -14.393 -4.168 1.00 98.50 368 ASN A CA 1
ATOM 2917 C C . ASN A 1 368 ? 1.807 -13.943 -5.460 1.00 98.50 368 ASN A C 1
ATOM 2919 O O . ASN A 1 368 ? 0.702 -13.400 -5.392 1.00 98.50 368 ASN A O 1
ATOM 2923 N N . HIS A 1 369 ? 2.423 -14.162 -6.628 1.00 98.38 369 HIS A N 1
ATOM 2924 C CA . HIS A 1 369 ? 1.883 -13.814 -7.946 1.00 98.38 369 HIS A CA 1
ATOM 2925 C C . HIS A 1 369 ? 1.192 -14.985 -8.678 1.00 98.38 369 HIS A C 1
ATOM 2927 O O . HIS A 1 369 ? 0.563 -14.773 -9.715 1.00 98.38 369 HIS A O 1
ATOM 2933 N N . GLU A 1 370 ? 1.289 -16.223 -8.175 1.00 96.75 370 GLU A N 1
ATOM 2934 C CA . GLU A 1 370 ? 0.719 -17.412 -8.839 1.00 96.75 370 GLU A CA 1
ATOM 2935 C C . GLU A 1 370 ? -0.792 -17.562 -8.605 1.00 96.75 370 GLU A C 1
ATOM 2937 O O . GLU A 1 370 ? -1.492 -18.165 -9.422 1.00 96.75 370 GLU A O 1
ATOM 2942 N N . ARG A 1 371 ? -1.329 -16.978 -7.526 1.00 94.50 371 ARG A N 1
ATOM 2943 C CA . ARG A 1 371 ? -2.773 -16.929 -7.257 1.00 94.50 371 ARG A CA 1
ATOM 2944 C C . ARG A 1 371 ? -3.177 -15.704 -6.446 1.00 94.50 371 ARG A C 1
ATOM 2946 O O . ARG A 1 371 ? -2.344 -15.035 -5.847 1.00 94.50 371 ARG A O 1
ATOM 2953 N N . TYR A 1 372 ? -4.484 -15.471 -6.365 1.00 95.19 372 TYR A N 1
ATOM 2954 C CA . TYR A 1 372 ? -5.039 -14.587 -5.346 1.00 95.19 372 TYR A CA 1
ATOM 2955 C C . TYR A 1 372 ? -4.935 -15.242 -3.967 1.00 95.19 372 TYR A C 1
ATOM 2957 O O . TYR A 1 372 ? -5.297 -16.410 -3.787 1.00 95.19 372 TYR A O 1
ATOM 2965 N N . TYR A 1 373 ? -4.480 -14.451 -3.009 1.00 94.62 373 TYR A N 1
ATOM 2966 C CA . TYR A 1 373 ? -4.474 -14.730 -1.581 1.00 94.62 373 TYR A CA 1
ATOM 2967 C C . TYR A 1 373 ? -5.351 -13.706 -0.875 1.00 94.62 373 TYR A C 1
ATOM 2969 O O . TYR A 1 373 ? -5.496 -12.576 -1.351 1.00 94.62 373 TYR A O 1
ATOM 2977 N N . ILE A 1 374 ? -5.918 -14.086 0.264 1.00 95.31 374 ILE A N 1
ATOM 2978 C CA . ILE A 1 374 ? -6.681 -13.172 1.108 1.00 95.31 374 ILE A CA 1
ATOM 2979 C C . ILE A 1 374 ? -5.854 -12.871 2.348 1.00 95.31 374 ILE A C 1
ATOM 2981 O O . ILE A 1 374 ? -5.700 -13.727 3.219 1.00 95.31 374 ILE A O 1
ATOM 2985 N N . TYR A 1 375 ? -5.311 -11.658 2.401 1.00 97.75 375 TYR A N 1
ATOM 2986 C CA . TYR A 1 375 ? -4.497 -11.172 3.509 1.00 97.75 375 TYR A CA 1
ATOM 2987 C C . TYR A 1 375 ? -5.389 -10.344 4.427 1.00 97.75 375 TYR A C 1
ATOM 2989 O O . TYR A 1 375 ? -5.954 -9.337 3.996 1.00 97.75 375 TYR A O 1
ATOM 2997 N N . GLY A 1 376 ? -5.537 -10.774 5.677 1.00 95.88 376 GLY A N 1
ATOM 2998 C CA . GLY A 1 376 ? -6.434 -10.162 6.650 1.00 95.88 376 GLY A CA 1
ATOM 2999 C C . GLY A 1 376 ? -5.748 -9.851 7.973 1.00 95.88 376 GLY A C 1
ATOM 3000 O O . GLY A 1 376 ? -4.862 -10.572 8.421 1.00 95.88 376 GLY A O 1
ATOM 3001 N N . VAL A 1 377 ? -6.185 -8.794 8.646 1.00 97.19 377 VAL A N 1
ATOM 3002 C CA . VAL A 1 377 ? -5.760 -8.471 10.007 1.00 97.19 377 VAL A CA 1
ATOM 3003 C C . VAL A 1 377 ? -6.959 -8.045 10.840 1.00 97.19 377 VAL A C 1
ATOM 3005 O O . VAL A 1 377 ? -7.730 -7.176 10.442 1.00 97.19 377 VAL A O 1
ATOM 3008 N N . TRP A 1 378 ? -7.093 -8.611 12.036 1.00 95.00 378 TRP A N 1
ATOM 3009 C CA . TRP A 1 378 ? -7.863 -7.992 13.106 1.00 95.00 378 TRP A CA 1
ATOM 3010 C C . TRP A 1 378 ? -6.919 -7.116 13.918 1.00 95.00 378 TRP A C 1
ATOM 3012 O O . TRP A 1 378 ? -6.134 -7.629 14.718 1.00 95.00 378 TRP A O 1
ATOM 3022 N N . TRP A 1 379 ? -7.009 -5.799 13.754 1.00 96.19 379 TRP A N 1
ATOM 3023 C CA . TRP A 1 379 ? -6.397 -4.860 14.689 1.00 96.19 379 TRP A CA 1
ATOM 3024 C C . TRP A 1 379 ? -7.257 -4.856 15.958 1.00 96.19 379 TRP A C 1
ATOM 3026 O O . TRP A 1 379 ? -8.192 -4.075 16.109 1.00 96.19 379 TRP A O 1
ATOM 3036 N N . LYS A 1 380 ? -7.020 -5.838 16.829 1.00 91.31 380 LYS A N 1
ATOM 3037 C CA . LYS A 1 380 ? -7.957 -6.250 17.880 1.00 91.31 380 LYS A CA 1
ATOM 3038 C C . LYS A 1 380 ? -8.036 -5.266 19.038 1.00 91.31 380 LYS A C 1
ATOM 3040 O O . LYS A 1 380 ? -9.116 -5.058 19.589 1.00 91.31 380 LYS A O 1
ATOM 3045 N N . SER A 1 381 ? -6.907 -4.682 19.409 1.00 90.00 381 SER A N 1
ATOM 3046 C CA . SER A 1 381 ? -6.803 -3.655 20.442 1.00 90.00 381 SER A CA 1
ATOM 3047 C C . SER A 1 381 ? -5.619 -2.740 20.145 1.00 90.00 381 SER A C 1
ATOM 3049 O O . SER A 1 381 ? -4.868 -2.946 19.195 1.00 90.00 381 SER A O 1
ATOM 3051 N N . GLU A 1 382 ? -5.409 -1.757 21.012 1.00 93.31 382 GLU A N 1
ATOM 3052 C CA . GLU A 1 382 ? -4.222 -0.900 21.014 1.00 93.31 382 GLU A CA 1
ATOM 3053 C C . GLU A 1 382 ? -2.910 -1.694 21.183 1.00 93.31 382 GLU A C 1
ATOM 3055 O O . GLU A 1 382 ? -1.839 -1.190 20.861 1.00 93.31 382 GLU A O 1
ATOM 3060 N N . THR A 1 383 ? -2.971 -2.936 21.675 1.00 91.62 383 THR A N 1
ATOM 3061 C CA . THR A 1 383 ? -1.796 -3.740 22.041 1.00 91.62 383 THR A CA 1
ATOM 3062 C C . THR A 1 383 ? -1.540 -4.938 21.132 1.00 91.62 383 THR A C 1
ATOM 3064 O O . THR A 1 383 ? -0.435 -5.470 21.172 1.00 91.62 383 THR A O 1
ATOM 3067 N N . GLU A 1 384 ? -2.504 -5.396 20.327 1.00 92.00 384 GLU A N 1
ATOM 3068 C CA . GLU A 1 384 ? -2.315 -6.588 19.488 1.00 92.00 384 GLU A CA 1
ATOM 3069 C C . GLU A 1 384 ? -3.096 -6.575 18.168 1.00 92.00 384 GLU A C 1
ATOM 3071 O O . GLU A 1 384 ? -4.237 -6.108 18.084 1.00 92.00 384 GLU A O 1
ATOM 3076 N N . ALA A 1 385 ? -2.478 -7.174 17.149 1.00 96.50 385 ALA A N 1
ATOM 3077 C CA . ALA A 1 385 ? -3.071 -7.452 15.850 1.00 96.50 385 ALA A CA 1
ATOM 3078 C C . ALA A 1 385 ? -2.932 -8.945 15.502 1.00 96.50 385 ALA A C 1
ATOM 3080 O O . ALA A 1 385 ? -1.856 -9.531 15.638 1.00 96.50 385 ALA A O 1
ATOM 3081 N N . LEU A 1 386 ? -4.032 -9.572 15.078 1.00 94.62 386 LEU A N 1
ATOM 3082 C CA . LEU A 1 386 ? -4.101 -10.984 14.689 1.00 94.62 386 LEU A CA 1
ATOM 3083 C C . LEU A 1 386 ? -4.168 -11.065 13.165 1.00 94.62 386 LEU A C 1
ATOM 3085 O O . LEU A 1 386 ? -5.024 -10.419 12.569 1.00 94.62 386 LEU A O 1
ATOM 3089 N N . PHE A 1 387 ? -3.304 -11.862 12.547 1.00 94.69 387 PHE A N 1
ATOM 3090 C CA . PHE A 1 387 ? -3.142 -11.936 11.095 1.00 94.69 387 PHE A CA 1
ATOM 3091 C C . PHE A 1 387 ? -3.728 -13.236 10.544 1.00 94.69 387 PHE A C 1
ATOM 3093 O O . PHE A 1 387 ? -3.667 -14.287 11.195 1.00 94.69 387 PHE A O 1
ATOM 3100 N N . TYR A 1 388 ? -4.319 -13.147 9.356 1.00 91.00 388 TYR A N 1
ATOM 3101 C CA . TYR A 1 388 ? -5.141 -14.181 8.745 1.00 91.00 388 TYR A CA 1
ATOM 3102 C C . TYR A 1 388 ? -4.786 -14.360 7.269 1.00 91.00 388 TYR A C 1
ATOM 3104 O O . TYR A 1 388 ? -4.785 -13.391 6.514 1.00 91.00 388 TYR A O 1
ATOM 3112 N N . LEU A 1 389 ? -4.553 -15.603 6.848 1.00 89.75 389 LEU A N 1
ATOM 3113 C CA . LEU A 1 389 ? -4.339 -15.962 5.447 1.00 89.75 389 LEU A CA 1
ATOM 3114 C C . LEU A 1 389 ? -5.476 -16.864 4.976 1.00 89.75 389 LEU A C 1
ATOM 3116 O O . LEU A 1 389 ? -5.754 -17.880 5.611 1.00 89.75 389 LEU A O 1
ATOM 3120 N N . ASP A 1 390 ? -6.153 -16.486 3.892 1.00 84.38 390 ASP A N 1
ATOM 3121 C CA . ASP A 1 390 ? -7.324 -17.204 3.359 1.00 84.38 390 ASP A CA 1
ATOM 3122 C C . ASP A 1 390 ? -8.398 -17.490 4.435 1.00 84.38 390 ASP A C 1
ATOM 3124 O O . ASP A 1 390 ? -9.108 -18.495 4.410 1.00 84.38 390 ASP A O 1
ATOM 3128 N N . GLY A 1 391 ? -8.514 -16.564 5.396 1.00 79.62 391 GLY A N 1
ATOM 3129 C CA . GLY A 1 391 ? -9.436 -16.613 6.532 1.00 79.62 391 GLY A CA 1
ATOM 3130 C C . GLY A 1 391 ? -8.952 -17.417 7.748 1.00 79.62 391 GLY A C 1
ATOM 3131 O O . GLY A 1 391 ? -9.636 -17.398 8.776 1.00 79.62 391 GLY A O 1
ATOM 3132 N N . GLU A 1 392 ? -7.821 -18.124 7.676 1.00 81.38 392 GLU A N 1
ATOM 3133 C CA . GLU A 1 392 ? -7.237 -18.876 8.799 1.00 81.38 392 GLU A CA 1
ATOM 3134 C C . GLU A 1 392 ? -6.273 -18.000 9.609 1.00 81.38 392 GLU A C 1
ATOM 3136 O O . GLU A 1 392 ? -5.444 -17.301 9.032 1.00 81.38 392 GLU A O 1
ATOM 3141 N N . HIS A 1 393 ? -6.346 -18.038 10.945 1.00 87.31 393 HIS A N 1
ATOM 3142 C CA . HIS A 1 393 ? -5.387 -17.331 11.809 1.00 87.31 393 HIS A CA 1
ATOM 3143 C C . HIS A 1 393 ? -4.003 -17.980 11.710 1.00 87.31 393 HIS A C 1
ATOM 3145 O O . HIS A 1 393 ? -3.882 -19.193 11.885 1.00 87.31 393 HIS A O 1
ATOM 3151 N N . VAL A 1 394 ? -2.966 -17.175 11.463 1.00 90.00 394 VAL A N 1
ATOM 3152 C CA . VAL A 1 394 ? -1.585 -17.667 11.294 1.00 90.00 394 VAL A CA 1
ATOM 3153 C C . VAL A 1 394 ? -0.644 -17.213 12.408 1.00 90.00 394 VAL A C 1
ATOM 3155 O O . VAL A 1 394 ? 0.180 -17.999 12.875 1.00 90.00 394 VAL A O 1
ATOM 3158 N N . TYR A 1 395 ? -0.760 -15.964 12.865 1.00 91.94 395 TYR A N 1
ATOM 3159 C CA . TYR A 1 395 ? 0.057 -15.410 13.944 1.00 91.94 395 TYR A CA 1
ATOM 3160 C C . TYR A 1 395 ? -0.546 -14.130 14.531 1.00 91.94 395 TYR A C 1
ATOM 3162 O O . TYR A 1 395 ? -1.480 -13.535 13.995 1.00 91.94 395 TYR A O 1
ATOM 3170 N N . THR A 1 396 ? 0.008 -13.697 15.660 1.00 93.69 396 THR A N 1
ATOM 3171 C CA . THR A 1 396 ? -0.344 -12.446 16.340 1.00 93.69 396 THR A CA 1
ATOM 3172 C C . THR A 1 396 ? 0.921 -11.622 16.529 1.00 93.69 396 THR A C 1
ATOM 3174 O O . THR A 1 396 ? 1.947 -12.168 16.940 1.00 93.69 396 THR A O 1
ATOM 3177 N N . ILE A 1 397 ? 0.849 -10.319 16.265 1.00 96.31 397 ILE A N 1
ATOM 3178 C CA . ILE A 1 397 ? 1.914 -9.357 16.565 1.00 96.31 397 ILE A CA 1
ATOM 3179 C C . ILE A 1 397 ? 1.416 -8.457 17.698 1.00 96.31 397 ILE A C 1
ATOM 3181 O O . ILE A 1 397 ? 0.286 -7.971 17.671 1.00 96.31 397 ILE A O 1
ATOM 3185 N N . GLN A 1 398 ? 2.250 -8.268 18.720 1.00 95.94 398 GLN A N 1
ATOM 3186 C CA . GLN A 1 398 ? 1.998 -7.285 19.772 1.00 95.94 398 GLN A CA 1
ATOM 3187 C C . GLN A 1 398 ? 2.515 -5.923 19.301 1.00 95.94 398 GLN A C 1
ATOM 3189 O O . GLN A 1 398 ? 3.605 -5.841 18.730 1.00 95.94 398 GLN A O 1
ATOM 3194 N N . ALA A 1 399 ? 1.761 -4.858 19.542 1.00 91.94 399 ALA A N 1
ATOM 3195 C CA . ALA A 1 399 ? 2.135 -3.513 19.133 1.00 91.94 399 ALA A CA 1
ATOM 3196 C C . ALA A 1 399 ? 3.449 -3.071 19.819 1.00 91.94 399 ALA A C 1
ATOM 3198 O O . ALA A 1 399 ? 3.669 -3.397 20.987 1.00 91.94 399 ALA A O 1
ATOM 3199 N N . PRO A 1 400 ? 4.338 -2.325 19.132 1.00 90.19 400 PRO A N 1
ATOM 3200 C CA . PRO A 1 400 ? 5.573 -1.808 19.735 1.00 90.19 400 PRO A CA 1
ATOM 3201 C C . PRO A 1 400 ? 5.316 -0.740 20.814 1.00 90.19 400 PRO A C 1
ATOM 3203 O O . PRO A 1 400 ? 6.168 -0.487 21.661 1.00 90.19 400 PRO A O 1
ATOM 3206 N N . ILE A 1 401 ? 4.136 -0.122 20.775 1.00 89.56 401 ILE A N 1
ATOM 3207 C CA . ILE A 1 401 ? 3.580 0.832 21.736 1.00 89.56 401 ILE A CA 1
ATOM 3208 C C . ILE A 1 401 ? 2.051 0.758 21.619 1.00 89.56 401 ILE A C 1
ATOM 3210 O O . ILE A 1 401 ? 1.552 0.383 20.559 1.00 89.56 401 ILE A O 1
ATOM 3214 N N . GLU A 1 402 ? 1.310 1.134 22.665 1.00 89.94 402 GLU A N 1
ATOM 3215 C CA . GLU A 1 402 ? -0.153 1.280 22.606 1.00 89.94 402 GLU A CA 1
ATOM 3216 C C . GLU A 1 402 ? -0.572 2.135 21.401 1.00 89.94 402 GLU A C 1
ATOM 3218 O O . GLU A 1 402 ? -0.219 3.316 21.296 1.00 89.94 402 GLU A O 1
ATOM 3223 N N . TRP A 1 403 ? -1.324 1.533 20.486 1.00 93.62 403 TRP A N 1
ATOM 3224 C CA . TRP A 1 403 ? -1.777 2.141 19.247 1.00 93.62 403 TRP A CA 1
ATOM 3225 C C . TRP A 1 403 ? -3.257 2.522 19.340 1.00 93.62 403 TRP A C 1
ATOM 3227 O O . TRP A 1 403 ? -4.145 1.776 18.946 1.00 93.62 403 TRP A O 1
ATOM 3237 N N . ASP A 1 404 ? -3.491 3.739 19.815 1.00 86.75 404 ASP A N 1
ATOM 3238 C CA . ASP A 1 404 ? -4.785 4.410 20.022 1.00 86.75 404 ASP A CA 1
ATOM 3239 C C . ASP A 1 404 ? -5.110 5.469 18.941 1.00 86.75 404 ASP A C 1
ATOM 3241 O O . ASP A 1 404 ? -6.170 6.092 18.962 1.00 86.75 404 ASP A O 1
ATOM 3245 N N . VAL A 1 405 ? -4.195 5.702 17.993 1.00 90.38 405 VAL A N 1
ATOM 3246 C CA . VAL A 1 405 ? -4.315 6.725 16.939 1.00 90.38 405 VAL A CA 1
ATOM 3247 C C . VAL A 1 405 ? -4.803 6.152 15.597 1.00 90.38 405 VAL A C 1
ATOM 3249 O O . VAL A 1 405 ? -4.270 5.133 15.154 1.00 90.38 405 VAL A O 1
ATOM 3252 N N . PRO A 1 406 ? -5.739 6.813 14.883 1.00 95.00 406 PRO A N 1
ATOM 3253 C CA . PRO A 1 406 ? -6.256 6.305 13.612 1.00 95.00 406 PRO A CA 1
ATOM 3254 C C . PRO A 1 406 ? -5.199 6.177 12.506 1.00 95.00 406 PRO A C 1
ATOM 3256 O O . PRO A 1 406 ? -4.290 7.009 12.385 1.00 95.00 406 PRO A O 1
ATOM 3259 N N . ALA A 1 407 ? -5.364 5.170 11.648 1.00 97.88 407 ALA A N 1
ATOM 3260 C CA . ALA A 1 407 ? -4.452 4.860 10.547 1.00 97.88 407 ALA A CA 1
ATOM 3261 C C . ALA A 1 407 ? -5.206 4.637 9.226 1.00 97.88 407 ALA A C 1
ATOM 3263 O O . ALA A 1 407 ? -6.330 4.151 9.212 1.00 97.88 407 ALA A O 1
ATOM 3264 N N . TYR A 1 408 ? -4.602 5.011 8.104 1.00 98.69 408 TYR A N 1
ATOM 3265 C CA . TYR A 1 408 ? -5.232 4.997 6.780 1.00 98.69 408 TYR A CA 1
ATOM 3266 C C . TYR A 1 408 ? -4.645 3.870 5.942 1.00 98.69 408 TYR A C 1
ATOM 3268 O O . TYR A 1 408 ? -3.425 3.696 5.954 1.00 98.69 408 TYR A O 1
ATOM 3276 N N . ILE A 1 409 ? -5.489 3.167 5.187 1.00 98.94 409 ILE A N 1
ATOM 3277 C CA . ILE A 1 409 ? -5.062 2.120 4.255 1.00 98.94 409 ILE A CA 1
ATOM 3278 C C . ILE A 1 409 ? -4.107 2.718 3.221 1.00 98.94 409 ILE A C 1
ATOM 3280 O O . ILE A 1 409 ? -4.303 3.842 2.753 1.00 98.94 409 ILE A O 1
ATOM 3284 N N . GLN A 1 410 ? -3.097 1.937 2.865 1.00 98.81 410 GLN A N 1
ATOM 3285 C CA . GLN A 1 410 ? -2.118 2.172 1.820 1.00 98.81 410 GLN A CA 1
ATOM 3286 C C . GLN A 1 410 ? -1.996 0.881 0.993 1.00 98.81 410 GLN A C 1
ATOM 3288 O O . GLN A 1 410 ? -1.919 -0.224 1.535 1.00 98.81 410 GLN A O 1
ATOM 3293 N N . MET A 1 411 ? -1.976 1.027 -0.325 1.00 98.88 411 MET A N 1
ATOM 3294 C CA . MET A 1 411 ? -1.727 -0.040 -1.294 1.00 98.88 411 MET A CA 1
ATOM 3295 C C . MET A 1 411 ? -0.644 0.490 -2.224 1.00 98.88 411 MET A C 1
ATOM 3297 O O . MET A 1 411 ? -0.928 1.303 -3.105 1.00 98.88 411 MET A O 1
ATOM 3301 N N . ALA A 1 412 ? 0.606 0.139 -1.926 1.00 98.81 412 ALA A N 1
ATOM 3302 C CA . ALA A 1 412 ? 1.802 0.714 -2.533 1.00 98.81 412 ALA A CA 1
ATOM 3303 C C . ALA A 1 412 ? 2.560 -0.345 -3.337 1.00 98.81 412 ALA A C 1
ATOM 3305 O O . ALA A 1 412 ? 2.800 -1.450 -2.845 1.00 98.81 412 ALA A O 1
ATOM 3306 N N . ILE A 1 413 ? 2.917 -0.006 -4.571 1.00 98.88 413 ILE A N 1
ATOM 3307 C CA . ILE A 1 413 ? 3.682 -0.860 -5.478 1.00 98.88 413 ILE A CA 1
ATOM 3308 C C . ILE A 1 413 ? 4.962 -0.083 -5.809 1.00 98.88 413 ILE A C 1
ATOM 3310 O O . ILE A 1 413 ? 4.948 0.859 -6.605 1.00 98.88 413 ILE A O 1
ATOM 3314 N N . GLU A 1 414 ? 6.046 -0.414 -5.109 1.00 98.69 414 GLU A N 1
ATOM 3315 C CA . GLU A 1 414 ? 7.261 0.401 -4.971 1.00 98.69 414 GLU A CA 1
ATOM 3316 C C . GLU A 1 414 ? 8.548 -0.415 -5.167 1.00 98.69 414 GLU A C 1
ATOM 3318 O O . GLU A 1 414 ? 8.526 -1.643 -5.178 1.00 98.69 414 GLU A O 1
ATOM 3323 N N . THR A 1 415 ? 9.694 0.259 -5.295 1.00 98.62 415 THR A N 1
ATOM 3324 C CA . THR A 1 415 ? 11.015 -0.391 -5.266 1.00 98.62 415 THR A CA 1
ATOM 3325 C C . THR A 1 415 ? 11.572 -0.422 -3.845 1.00 98.62 415 THR A C 1
ATOM 3327 O O . THR A 1 415 ? 11.516 0.589 -3.139 1.00 98.62 415 THR A O 1
ATOM 3330 N N . TYR A 1 416 ? 12.173 -1.538 -3.433 1.00 98.50 416 TYR A N 1
ATOM 3331 C CA . TYR A 1 416 ? 12.893 -1.650 -2.163 1.00 98.50 416 TYR A CA 1
ATOM 3332 C C . TYR A 1 416 ? 14.408 -1.639 -2.376 1.00 98.50 416 TYR A C 1
ATOM 3334 O O . TYR A 1 416 ? 14.912 -2.334 -3.250 1.00 98.50 416 TYR A O 1
ATOM 3342 N N . ASP A 1 417 ? 15.143 -0.937 -1.510 1.00 97.69 417 ASP A N 1
ATOM 3343 C CA . ASP A 1 417 ? 16.616 -0.906 -1.547 1.00 97.69 417 ASP A CA 1
ATOM 3344 C C . ASP A 1 417 ? 17.232 -2.306 -1.342 1.00 97.69 417 ASP A C 1
ATOM 3346 O O . ASP A 1 417 ? 18.314 -2.589 -1.845 1.00 97.69 417 ASP A O 1
ATOM 3350 N N . TRP A 1 418 ? 16.527 -3.188 -0.619 1.00 98.19 418 TRP A N 1
ATOM 3351 C CA . TRP A 1 418 ? 16.933 -4.568 -0.333 1.00 98.19 418 TRP A CA 1
ATOM 3352 C C . TRP A 1 418 ? 16.547 -5.581 -1.426 1.00 98.19 418 TRP A C 1
ATOM 3354 O O . TRP A 1 418 ? 17.023 -6.713 -1.383 1.00 98.19 418 TRP A O 1
ATOM 3364 N N . ASN A 1 419 ? 15.712 -5.189 -2.397 1.00 98.38 419 ASN A N 1
ATOM 3365 C CA . ASN A 1 419 ? 15.381 -5.971 -3.595 1.00 98.38 419 ASN A CA 1
ATOM 3366 C C . ASN A 1 419 ? 15.518 -5.070 -4.833 1.00 98.38 419 ASN A C 1
ATOM 3368 O O . ASN A 1 419 ? 14.510 -4.658 -5.418 1.00 98.38 419 ASN A O 1
ATOM 3372 N N . PRO A 1 420 ? 16.751 -4.676 -5.194 1.00 97.81 420 PRO A N 1
ATOM 3373 C CA . PRO A 1 420 ? 16.976 -3.716 -6.261 1.00 97.81 420 PRO A CA 1
ATOM 3374 C C . PRO A 1 420 ? 16.533 -4.295 -7.606 1.00 97.81 420 PRO A C 1
ATOM 3376 O O . PRO A 1 420 ? 16.826 -5.445 -7.936 1.00 97.81 420 PRO A O 1
ATOM 3379 N N . VAL A 1 421 ? 15.858 -3.470 -8.407 1.00 97.62 421 VAL A N 1
ATOM 3380 C CA . VAL A 1 421 ? 15.463 -3.820 -9.775 1.00 97.62 421 VAL A CA 1
ATOM 3381 C C . VAL A 1 421 ? 16.730 -3.901 -10.646 1.00 97.62 421 VAL A C 1
ATOM 3383 O O . VAL A 1 421 ? 17.394 -2.872 -10.819 1.00 97.62 421 VAL A O 1
ATOM 3386 N N . PRO A 1 422 ? 17.104 -5.079 -11.183 1.00 94.44 422 PRO A N 1
ATOM 3387 C CA . PRO A 1 422 ? 18.397 -5.262 -11.838 1.00 94.44 422 PRO A CA 1
ATOM 3388 C C . PRO A 1 422 ? 18.455 -4.545 -13.195 1.00 94.44 422 PRO A C 1
ATOM 3390 O O . PRO A 1 422 ? 17.506 -4.610 -13.977 1.00 94.44 422 PRO A O 1
ATOM 3393 N N . GLU A 1 423 ? 19.603 -3.925 -13.520 1.00 88.00 423 GLU A N 1
ATOM 3394 C CA . GLU A 1 423 ? 19.841 -3.162 -14.773 1.00 88.00 423 GLU A CA 1
ATOM 3395 C C . GLU A 1 423 ? 19.467 -3.964 -16.033 1.00 88.00 423 GLU A C 1
ATOM 3397 O O . GLU A 1 423 ? 19.096 -3.410 -17.069 1.00 88.00 423 GLU A O 1
ATOM 3402 N N . ARG A 1 424 ? 19.594 -5.293 -15.959 1.00 87.19 424 ARG A N 1
ATOM 3403 C CA . ARG A 1 424 ? 19.297 -6.224 -17.045 1.00 87.19 424 ARG A CA 1
ATOM 3404 C C . ARG A 1 424 ? 18.593 -7.436 -16.483 1.00 87.19 424 ARG A C 1
ATOM 3406 O O . ARG A 1 424 ? 19.027 -7.998 -15.490 1.00 87.19 424 ARG A O 1
ATOM 3413 N N . GLY A 1 425 ? 17.573 -7.903 -17.191 1.00 88.81 425 GLY A N 1
ATOM 3414 C CA . GLY A 1 425 ? 16.848 -9.107 -16.784 1.00 88.81 425 GLY A CA 1
ATOM 3415 C C . GLY A 1 425 ? 15.543 -8.830 -16.057 1.00 88.81 425 GLY A C 1
ATOM 3416 O O . GLY A 1 425 ? 14.686 -9.699 -16.135 1.00 88.81 425 GLY A O 1
ATOM 3417 N N . SER A 1 426 ? 15.377 -7.636 -15.479 1.00 96.25 426 SER A N 1
ATOM 3418 C CA . SER A 1 426 ? 14.205 -7.270 -14.684 1.00 96.25 426 SER A CA 1
ATOM 3419 C C . SER A 1 426 ? 12.872 -7.568 -15.374 1.00 96.25 426 SER A C 1
ATOM 3421 O O . SER A 1 426 ? 12.653 -7.219 -16.543 1.00 96.25 426 SER A O 1
ATOM 3423 N N . MET A 1 427 ? 11.954 -8.136 -14.599 1.00 97.88 427 MET A N 1
ATOM 3424 C CA . MET A 1 427 ? 10.566 -8.352 -14.996 1.00 97.88 427 MET A CA 1
ATOM 3425 C C . MET A 1 427 ? 9.747 -7.050 -15.056 1.00 97.88 427 MET A C 1
ATOM 3427 O O . MET A 1 427 ? 8.761 -7.002 -15.786 1.00 97.88 427 MET A O 1
ATOM 3431 N N . VAL A 1 428 ? 10.180 -5.959 -14.407 1.00 97.19 428 VAL A N 1
ATOM 3432 C CA . VAL A 1 428 ? 9.591 -4.608 -14.577 1.00 97.19 428 VAL A CA 1
ATOM 3433 C C . VAL A 1 428 ? 9.740 -4.088 -16.019 1.00 97.19 428 VAL A C 1
ATOM 3435 O O . VAL A 1 428 ? 8.914 -3.300 -16.481 1.00 97.19 428 VAL A O 1
ATOM 3438 N N . GLU A 1 429 ? 10.770 -4.530 -16.751 1.00 95.56 429 GLU A N 1
ATOM 3439 C CA . GLU A 1 429 ? 10.980 -4.190 -18.170 1.00 95.56 429 GLU A CA 1
ATOM 3440 C C . GLU A 1 429 ? 10.531 -5.306 -19.125 1.00 95.56 429 GLU A C 1
ATOM 3442 O O . GLU A 1 429 ? 10.007 -5.018 -20.201 1.00 95.56 429 GLU A O 1
ATOM 3447 N N . LYS A 1 430 ? 10.748 -6.576 -18.760 1.00 96.50 430 LYS A N 1
ATOM 3448 C CA . LYS A 1 430 ? 10.520 -7.723 -19.656 1.00 96.50 430 LYS A CA 1
ATOM 3449 C C . LYS A 1 430 ? 9.168 -8.407 -19.514 1.00 96.50 430 LYS A C 1
ATOM 3451 O O . LYS A 1 430 ? 8.762 -9.071 -20.465 1.00 96.50 430 LYS A O 1
ATOM 3456 N N . GLY A 1 431 ? 8.541 -8.309 -18.345 1.00 97.44 431 GLY A N 1
ATOM 3457 C CA . GLY A 1 431 ? 7.285 -8.989 -18.068 1.00 97.44 431 GLY A CA 1
ATOM 3458 C C . GLY A 1 431 ? 6.154 -8.439 -18.927 1.00 97.44 431 GLY A C 1
ATOM 3459 O O . GLY A 1 431 ? 6.144 -7.254 -19.292 1.00 97.44 431 GLY A O 1
ATOM 3460 N N . ASP A 1 432 ? 5.183 -9.287 -19.249 1.00 98.19 432 ASP A N 1
ATOM 3461 C CA . ASP A 1 432 ? 3.960 -8.818 -19.894 1.00 98.19 432 ASP A CA 1
ATOM 3462 C C . ASP A 1 432 ? 3.111 -7.934 -18.952 1.00 98.19 432 ASP A C 1
ATOM 3464 O O . ASP A 1 432 ? 3.514 -7.579 -17.841 1.00 98.19 432 ASP A O 1
ATOM 3468 N N . GLU A 1 433 ? 1.960 -7.455 -19.424 1.00 97.31 433 GLU A N 1
ATOM 3469 C CA . GLU A 1 433 ? 1.111 -6.577 -18.611 1.00 97.31 433 GLU A CA 1
ATOM 3470 C C . GLU A 1 433 ? 0.507 -7.298 -17.394 1.00 97.31 433 GLU A C 1
ATOM 3472 O O . GLU A 1 433 ? 0.384 -6.677 -16.340 1.00 97.31 433 GLU A O 1
ATOM 3477 N N . GLU A 1 434 ? 0.189 -8.595 -17.485 1.00 97.12 434 GLU A N 1
ATOM 3478 C CA . GLU A 1 434 ? -0.312 -9.364 -16.341 1.00 97.12 434 GLU A CA 1
ATOM 3479 C C . GLU A 1 434 ? 0.811 -9.623 -15.329 1.00 97.12 434 GLU A C 1
ATOM 3481 O O . GLU A 1 434 ? 0.618 -9.398 -14.132 1.00 97.12 434 GLU A O 1
ATOM 3486 N N . GLU A 1 435 ? 1.999 -10.011 -15.799 1.00 98.69 435 GLU A N 1
ATOM 3487 C CA . GLU A 1 435 ? 3.187 -10.185 -14.955 1.00 98.69 435 GLU A CA 1
ATOM 3488 C C . GLU A 1 435 ? 3.576 -8.885 -14.237 1.00 98.69 435 GLU A C 1
ATOM 3490 O O . GLU A 1 435 ? 3.997 -8.921 -13.084 1.00 98.69 435 GLU A O 1
ATOM 3495 N N . ARG A 1 436 ? 3.384 -7.716 -14.856 1.00 98.81 436 ARG A N 1
ATOM 3496 C CA . ARG A 1 436 ? 3.678 -6.413 -14.233 1.00 98.81 436 ARG A CA 1
ATOM 3497 C C . ARG A 1 436 ? 2.535 -5.831 -13.392 1.00 98.81 436 ARG A C 1
ATOM 3499 O O . ARG A 1 436 ? 2.683 -4.715 -12.895 1.00 98.81 436 ARG A O 1
ATOM 3506 N N . THR A 1 437 ? 1.420 -6.539 -13.196 1.00 98.88 437 THR A N 1
ATOM 3507 C CA . THR A 1 437 ? 0.230 -5.987 -12.521 1.00 98.88 437 THR A CA 1
ATOM 3508 C C . THR A 1 437 ? -0.075 -6.634 -11.172 1.00 98.88 437 THR A C 1
ATOM 3510 O O . THR A 1 437 ? -0.477 -7.794 -11.090 1.00 98.88 437 THR A O 1
ATOM 3513 N N . THR A 1 438 ? -0.025 -5.836 -10.105 1.00 9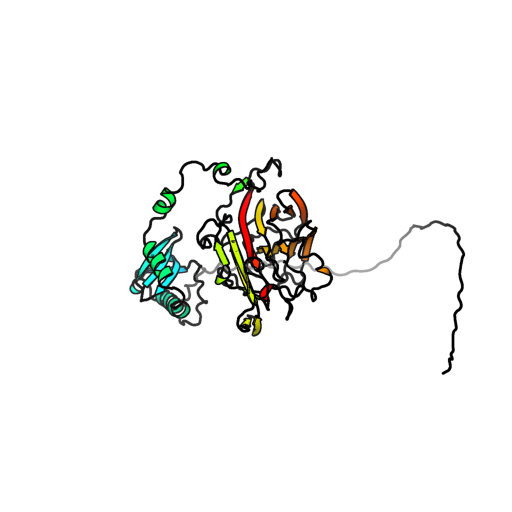8.94 438 THR A N 1
ATOM 3514 C CA . THR A 1 438 ? -0.639 -6.187 -8.818 1.00 98.94 438 THR A CA 1
ATOM 3515 C C . THR A 1 438 ? -2.148 -6.002 -8.938 1.00 98.94 438 THR A C 1
ATOM 3517 O O . THR A 1 438 ? -2.615 -4.938 -9.343 1.00 98.94 438 THR A O 1
ATOM 3520 N N . SER A 1 439 ? -2.924 -7.029 -8.597 1.00 98.81 439 SER A N 1
ATOM 3521 C CA . SER A 1 439 ? -4.386 -7.021 -8.728 1.00 98.81 439 SER A CA 1
ATOM 3522 C C . SER A 1 439 ? -5.064 -7.208 -7.376 1.00 98.81 439 SER A C 1
ATOM 3524 O O . SER A 1 439 ? -4.835 -8.216 -6.709 1.00 98.81 439 SER A O 1
ATOM 3526 N N . TYR A 1 440 ? -5.951 -6.286 -7.010 1.00 98.81 440 TYR A N 1
ATOM 3527 C CA . TYR A 1 440 ? -6.822 -6.364 -5.840 1.00 98.81 440 TYR A CA 1
ATOM 3528 C C . TYR A 1 440 ? -8.250 -6.615 -6.329 1.00 98.81 440 TYR A C 1
ATOM 3530 O O . TYR A 1 440 ? -8.848 -5.763 -6.984 1.00 98.81 440 TYR A O 1
ATOM 3538 N N . ASP A 1 441 ? -8.786 -7.795 -6.034 1.00 96.88 441 ASP A N 1
ATOM 3539 C CA . ASP A 1 441 ? -10.156 -8.183 -6.389 1.00 96.88 441 ASP A CA 1
ATOM 3540 C C . ASP A 1 441 ? -11.175 -7.418 -5.529 1.00 96.88 441 ASP A C 1
ATOM 3542 O O . ASP A 1 441 ? -12.212 -6.988 -6.013 1.00 96.88 441 ASP A O 1
ATOM 3546 N N . TRP A 1 442 ? -10.834 -7.178 -4.260 1.00 96.81 442 TRP A N 1
ATOM 3547 C CA . TRP A 1 442 ? -11.573 -6.308 -3.346 1.00 96.81 442 TRP A CA 1
ATOM 3548 C C . TRP A 1 442 ? -10.705 -5.926 -2.139 1.00 96.81 442 TRP A C 1
ATOM 3550 O O . TRP A 1 442 ? -9.716 -6.599 -1.820 1.00 96.81 442 TRP A O 1
ATOM 3560 N N . VAL A 1 443 ? -11.115 -4.867 -1.442 1.00 98.31 443 VAL A N 1
ATOM 3561 C CA . VAL A 1 443 ? -10.690 -4.508 -0.080 1.00 98.31 443 VAL A CA 1
ATOM 3562 C C . VAL A 1 443 ? -11.943 -4.435 0.784 1.00 98.31 443 VAL A C 1
ATOM 3564 O O . VAL A 1 443 ? -12.915 -3.792 0.400 1.00 98.31 443 VAL A O 1
ATOM 3567 N N . ARG A 1 444 ? -11.952 -5.074 1.953 1.00 95.69 444 ARG A N 1
ATOM 3568 C CA . ARG A 1 444 ? -13.102 -5.072 2.867 1.00 95.69 444 ARG A CA 1
ATOM 3569 C C . ARG A 1 444 ? -12.655 -4.722 4.275 1.00 95.69 444 ARG A C 1
ATOM 3571 O O . ARG A 1 444 ? -11.620 -5.186 4.754 1.00 95.69 444 ARG A O 1
ATOM 3578 N N . VAL A 1 445 ? -13.456 -3.896 4.936 1.00 95.88 445 VAL A N 1
ATOM 3579 C CA . VAL A 1 445 ? -13.205 -3.430 6.296 1.00 95.88 445 VAL A CA 1
ATOM 3580 C C . VAL A 1 445 ? -14.447 -3.637 7.140 1.00 95.88 445 VAL A C 1
ATOM 3582 O O . VAL A 1 445 ? -15.572 -3.341 6.729 1.00 95.88 445 VAL A O 1
ATOM 3585 N N . TRP A 1 446 ? -14.233 -4.141 8.349 1.00 89.75 446 TRP A N 1
ATOM 3586 C CA . TRP A 1 446 ? -15.295 -4.510 9.265 1.00 89.75 446 TRP A CA 1
ATOM 3587 C C . TRP A 1 446 ? -15.009 -3.974 10.669 1.00 89.75 446 TRP A C 1
ATOM 3589 O O . TRP A 1 446 ? -13.868 -3.993 11.115 1.00 89.75 446 TRP A O 1
ATOM 3599 N N . LYS A 1 447 ? -16.031 -3.539 11.409 1.00 87.44 447 LYS A N 1
ATOM 3600 C CA . LYS A 1 447 ? -15.909 -3.099 12.811 1.00 87.44 447 LYS A CA 1
ATOM 3601 C C . LYS A 1 447 ? -16.664 -4.051 13.733 1.00 87.44 447 LYS A C 1
ATOM 3603 O O . LYS A 1 447 ? -17.797 -4.422 13.421 1.00 87.44 447 LYS A O 1
ATOM 3608 N N . ALA A 1 448 ? -16.056 -4.455 14.847 1.00 81.88 448 ALA A N 1
ATOM 3609 C CA . ALA A 1 448 ? -16.752 -5.214 15.886 1.00 81.88 448 ALA A CA 1
ATOM 3610 C C . ALA A 1 448 ? -17.915 -4.389 16.486 1.00 81.88 448 ALA A C 1
ATOM 3612 O O . ALA A 1 448 ? -17.810 -3.166 16.608 1.00 81.88 448 ALA A O 1
ATOM 3613 N N . LYS A 1 449 ? -19.025 -5.054 16.828 1.00 70.38 449 LYS A N 1
ATOM 3614 C CA . LYS A 1 449 ? -20.233 -4.474 17.445 1.00 70.38 449 LYS A CA 1
ATOM 3615 C C . LYS A 1 449 ? -20.343 -4.797 18.931 1.00 70.38 449 LYS A C 1
ATOM 3617 O O . LYS A 1 449 ? -20.018 -5.949 19.291 1.00 70.38 449 LYS A O 1
#

Radius of gyration: 32.0 Å; chains: 1; bounding box: 94×81×92 Å

Foldseek 3Di:
DDDDDDDDDDDDDDDDDDDDDDDDDDDDDDDDDDDDDDDDDDDDDDDDDDDDDDDDDDDDDDDDDDQDPDLVPDPPDFQPDWDFWAFCVGDTATWRWNDQPDQWTWTAHPQRAIAIDGNNGTHPSRNSVSVSVCVVPVPPQDPVNVVVSVVRHPPRVVVVVVVPDPPPPPVCPPDPPPDDQPCPPPCVVPPWDKDFPVLQKAQLPDFFDDPSWKDFDCDHPLHNDQFDPQEGADSVQWGRPPRWTKKFKAFDPDWDWDQDPVRDIGIYGMYTTKMKTPDWDFAQKKKKWFKQAFLFLWKWFKWWFFGDQDLQRKIKTLAIAHNDQAPQADPVCVQSQFKGKIKIWRDDDPNRNDIDIWIDMDGHPDGSNPGTKMRMWRSHAQFKIFIDISNHTDDMTTHSGRHGGIIMIMTDTHHDPRRHQDPPDTCSHVPDRSNRMMIISIMIMMGTD

Sequence (449 aa):
MLKSARILIAILSLAVFAGIIFFVNQQPETTEAVDSAKEASPEVVEPTVEVNEMPEPEAVVEPQPVVPETVADLPTPDRYAFHRLLSHDGREMEAQVLDVVDGTVYIRRHDKRIFKIAFDRFHPSTLKLLESWQAAYAHEVNAEQKAYLDAQLNVKPKALASAAPKVPVDVRASLGEDRPTGPYLEDRIKGVTWAAVEEMSDEFNGKRLDDDKWQAEPKGNGWNWLGRPPGLFRAENVRVEDGKMKVTVSKLEEPEYIQGWSGNTMEFLYQGAIVRSHHAGEPGMFFECKMKANATEMSSTFWLMTKGQTIKKLELDVQECVGVVSDDAEPWAEGWDAIYHSNMIHRTNKHNPEKVQHQNSIKLDTKNHERYYIYGVWWKSETEALFYLDGEHVYTIQAPIEWDVPAYIQMAIETYDWNPVPERGSMVEKGDEEERTTSYDWVRVWKAK